Protein AF-K0KP25-F1 (afdb_monomer_lite)

Foldseek 3Di:
DDDDDDDDDPPPPPPPPPPPPVPPAEEDDCQFPAWPAWAFAPPDDQLDLQGKTWIKIKGKDQCVRHFAFHKYKKKFFQWQAWFAADPDQLDTAQKDFDDDVPDGQKIWGWDGCNVVARTIMTMMGGHDGCPPDRMDIDMDIITTGGHCLQHPRNVQNVVQDDAAKHWTDIPNPYIYIDHRHDQCPQDPPPDQKDKDWDCHPVQWIKIKIKGHCVVLVLQWFFKKKKKKFKDKPDPQWRQWPVVFKDKWKAFLVQGHSNRHGSDIDHAPPKDWDADPVRSMIMIIGGIAHSRMMIMIITITHDRDLAMFMKMKIWMWHAGPVRDTDIDIDIDGDRSNDVSVRVVVVVCCVVCCVVCCCCCVVVVVVVCCCCVVCCCCCCVCCCVCVVVVVVCCVVVVVVCCVVVVVVCCVVVVVVVVVVPD

Sequence (420 aa):
MIHSGHKSIWIWLSLLLTILKPSIAAEVTGVFTAINSIIKYAGDYHDSPMDFFNTTVQWKIDTSKVSTGDTFKLNMPDVFEVRIPGPVSGTYVNYFDLKLGSTTIASCNVDQASGRALQSVASCQVTADLSKYKQVDGTISLGLVFDAGARDLTRAAASRWVIGTNTVTFNGDISGKFTLTTAPTSPPQGYDHFSRYRLTMKGDQYVYFMQTDNICSGKGIQKGTLQYDTSTNKDGDGVINTATPEFRITKKSDLSTFLFPKVASQVSGSSFTYALNNQQLTYTFGAVPADSRLSLSLYTAVSTQQSLHVSHWRMKGTCADGSSFNYDFQDNISALFKLNHINETKFNDKFNDKFNYKFNYKFNHKFNHKFNHKLNHKFNHKFNNKFNNKFNNKFNNKFNNKFNNKLNHEFNNKLNHEFN

InterPro domains:
  IPR008966 Adhesion domain superfamily [SSF49401] (51-174)
  IPR011252 Fibrogen-binding domain 1 [G3DSA:2.60.40.1280] (26-182)
  IPR024672 Agglutinin-like protein, N-terminal [PF11766] (58-319)
  IPR024672 Agglutinin-like protein, N-terminal [SM01056] (58-319)
  IPR033504 Agglutinin-like protein [PTHR33793] (16-329)
  IPR043063 Agglutinin-like protein, N-terminal, N2 subdomain [G3DSA:2.60.40.2430] (191-332)

Structure (mmCIF, N/CA/C/O backbone):
data_AF-K0KP25-F1
#
_entry.id   AF-K0KP25-F1
#
loop_
_atom_site.group_PDB
_atom_site.id
_atom_site.type_symbol
_atom_site.label_atom_id
_atom_site.label_alt_id
_atom_site.label_comp_id
_atom_site.label_asym_id
_atom_site.label_entity_id
_atom_site.label_seq_id
_atom_site.pdbx_PDB_ins_code
_atom_site.Cartn_x
_atom_site.Cartn_y
_atom_site.Cartn_z
_atom_site.occupancy
_atom_site.B_iso_or_equiv
_atom_site.auth_seq_id
_atom_site.auth_comp_id
_atom_site.auth_asym_id
_atom_site.auth_atom_id
_atom_site.pdbx_PDB_model_num
ATOM 1 N N . MET A 1 1 ? 7.802 -6.514 90.949 1.00 35.47 1 MET A N 1
ATOM 2 C CA . MET A 1 1 ? 8.008 -5.414 89.987 1.00 35.47 1 MET A CA 1
ATOM 3 C C . MET A 1 1 ? 7.730 -5.941 88.587 1.00 35.47 1 MET A C 1
ATOM 5 O O . MET A 1 1 ? 8.419 -6.862 88.188 1.00 35.47 1 MET A O 1
ATOM 9 N N . ILE A 1 2 ? 6.701 -5.366 87.942 1.00 36.22 2 ILE A N 1
ATOM 10 C CA . ILE A 1 2 ? 6.522 -5.137 86.486 1.00 36.22 2 ILE A CA 1
ATOM 11 C C . ILE A 1 2 ? 6.486 -6.413 85.599 1.00 36.22 2 ILE A C 1
ATOM 13 O O . ILE A 1 2 ? 7.507 -7.056 85.414 1.00 36.22 2 ILE A O 1
ATOM 17 N N . HIS A 1 3 ? 5.302 -6.940 85.218 1.00 33.16 3 HIS A N 1
ATOM 18 C CA . HIS A 1 3 ? 4.485 -6.608 84.008 1.00 33.16 3 HIS A CA 1
ATOM 19 C C . HIS A 1 3 ? 5.235 -6.877 82.676 1.00 33.16 3 HIS A C 1
ATOM 21 O O . HIS A 1 3 ? 6.393 -6.513 82.574 1.00 33.16 3 HIS A O 1
ATOM 27 N N . SER A 1 4 ? 4.700 -7.434 81.579 1.00 36.59 4 SER A N 1
ATOM 28 C CA . SER A 1 4 ? 3.343 -7.804 81.128 1.00 36.59 4 SER A CA 1
ATOM 29 C C . SER A 1 4 ? 3.415 -8.271 79.650 1.00 36.59 4 SER A C 1
ATOM 31 O O . SER A 1 4 ? 4.254 -7.752 78.923 1.00 36.59 4 SER A O 1
ATOM 33 N N . GLY A 1 5 ? 2.464 -9.101 79.183 1.00 33.69 5 GLY A N 1
ATOM 34 C CA . GLY A 1 5 ? 2.079 -9.260 77.756 1.00 33.69 5 GLY A CA 1
ATOM 35 C C . GLY A 1 5 ? 2.971 -10.204 76.925 1.00 33.69 5 GLY A C 1
ATOM 36 O O . GLY A 1 5 ? 4.180 -10.166 77.038 1.00 33.69 5 GLY A O 1
ATOM 37 N N . HIS A 1 6 ? 2.498 -11.108 76.066 1.00 37.69 6 HIS A N 1
ATOM 38 C CA . HIS A 1 6 ? 1.302 -11.104 75.232 1.00 37.69 6 HIS A CA 1
ATOM 39 C C . HIS A 1 6 ? 0.848 -12.546 74.935 1.00 37.69 6 HIS A C 1
ATOM 41 O O . HIS A 1 6 ? 1.559 -13.320 74.297 1.00 37.69 6 HIS A O 1
ATOM 47 N N . LYS A 1 7 ? -0.385 -12.881 75.329 1.00 41.22 7 LYS A N 1
ATOM 48 C CA . LYS A 1 7 ? -1.228 -13.811 74.566 1.00 41.22 7 LYS A CA 1
ATOM 49 C C . LYS A 1 7 ? -1.866 -13.019 73.414 1.00 41.22 7 LYS A C 1
ATOM 51 O O . LYS A 1 7 ? -2.131 -11.830 73.573 1.00 41.22 7 LYS A O 1
ATOM 56 N N . SER A 1 8 ? -2.162 -13.712 72.314 1.00 47.03 8 SER A N 1
ATOM 57 C CA . SER A 1 8 ? -3.083 -13.291 71.241 1.00 47.03 8 SER A CA 1
ATOM 58 C C . SER A 1 8 ? -2.528 -12.423 70.103 1.00 47.03 8 SER A C 1
ATOM 60 O O . SER A 1 8 ? -2.975 -11.299 69.928 1.00 47.03 8 SER A O 1
ATOM 62 N N . ILE A 1 9 ? -1.666 -12.979 69.240 1.00 37.94 9 ILE A N 1
ATOM 63 C CA . ILE A 1 9 ? -1.545 -12.540 67.830 1.00 37.94 9 ILE A CA 1
ATOM 64 C C . ILE A 1 9 ? -1.293 -13.769 66.932 1.00 37.94 9 ILE A C 1
ATOM 66 O O . ILE A 1 9 ? -0.230 -13.932 66.354 1.00 37.94 9 ILE A O 1
ATOM 70 N N . TRP A 1 10 ? -2.261 -14.685 66.851 1.00 38.06 10 TRP A N 1
ATOM 71 C CA . TRP A 1 10 ? -2.273 -15.777 65.853 1.00 38.06 10 TRP A CA 1
ATOM 72 C C . TRP A 1 10 ? -3.635 -15.890 65.137 1.00 38.06 10 TRP A C 1
ATOM 74 O O . TRP A 1 10 ? -3.989 -16.942 64.623 1.00 38.06 10 TRP A O 1
ATOM 84 N N . ILE A 1 11 ? -4.424 -14.803 65.111 1.00 41.50 11 ILE A N 1
ATOM 85 C CA . ILE A 1 11 ? -5.768 -14.768 64.485 1.00 41.50 11 ILE A CA 1
ATOM 86 C C . ILE A 1 11 ? -5.941 -13.593 63.491 1.00 41.50 11 ILE A C 1
ATOM 88 O O . ILE A 1 11 ? -6.997 -13.436 62.894 1.00 41.50 11 ILE A O 1
ATOM 92 N N . TRP A 1 12 ? -4.897 -12.806 63.202 1.00 38.25 12 TRP A N 1
ATOM 93 C CA . TRP A 1 12 ? -4.991 -11.690 62.235 1.00 38.25 12 TRP A CA 1
ATOM 94 C C . TRP A 1 12 ? -4.034 -11.773 61.040 1.00 38.25 12 TRP A C 1
ATOM 96 O O . TRP A 1 12 ? -3.900 -10.806 60.299 1.00 38.25 12 TRP A O 1
ATOM 106 N N . LEU A 1 13 ? -3.424 -12.936 60.791 1.00 34.56 13 LEU A N 1
ATOM 107 C CA . LEU A 1 13 ? -2.638 -13.181 59.570 1.00 34.56 13 LEU A CA 1
ATOM 108 C C . LEU A 1 13 ? -3.254 -14.254 58.656 1.00 34.56 13 LEU A C 1
ATOM 110 O O . LEU A 1 13 ? -2.581 -14.791 57.786 1.00 34.56 13 LEU A O 1
ATOM 114 N N . SER A 1 14 ? -4.543 -14.548 58.842 1.00 38.34 14 SER A N 1
ATOM 115 C CA . SER A 1 14 ? -5.288 -15.529 58.033 1.00 38.34 14 SER A CA 1
ATOM 116 C C . SER A 1 14 ? -6.407 -14.894 57.201 1.00 38.34 14 SER A C 1
ATOM 118 O O . SER A 1 14 ? -7.195 -15.610 56.593 1.00 38.34 14 SER A O 1
ATOM 120 N N . LEU A 1 15 ? -6.486 -13.556 57.150 1.00 42.91 15 LEU A N 1
ATOM 121 C CA . LEU A 1 15 ? -7.526 -12.829 56.409 1.00 42.91 15 LEU A CA 1
ATOM 122 C C . LEU A 1 15 ? -6.984 -11.678 55.540 1.00 42.91 15 LEU A C 1
ATOM 124 O O . LEU A 1 15 ? -7.701 -10.726 55.253 1.00 42.91 15 LEU A O 1
ATOM 128 N N . LEU A 1 16 ? -5.719 -11.761 55.111 1.00 41.09 16 LEU A N 1
ATOM 129 C CA . LEU A 1 16 ? -5.149 -10.861 54.099 1.00 41.09 16 LEU A CA 1
ATOM 130 C C . LEU A 1 16 ? -4.326 -11.617 53.040 1.00 41.09 16 LEU A C 1
ATOM 132 O O . LEU A 1 16 ? -3.363 -11.101 52.490 1.00 41.09 16 LEU A O 1
ATOM 136 N N . LEU A 1 17 ? -4.723 -12.854 52.738 1.00 40.00 17 LEU A N 1
ATOM 137 C CA . LEU A 1 17 ? -4.474 -13.465 51.433 1.00 40.00 17 LEU A CA 1
ATOM 138 C C . LEU A 1 17 ? -5.807 -13.476 50.670 1.00 40.00 17 LEU A C 1
ATOM 140 O O . LEU A 1 17 ? -6.333 -14.518 50.286 1.00 40.00 17 LEU A O 1
ATOM 144 N N . THR A 1 18 ? -6.386 -12.293 50.434 1.00 47.66 18 THR A N 1
ATOM 145 C CA . THR A 1 18 ? -7.147 -12.120 49.194 1.00 47.66 18 THR A CA 1
ATOM 146 C C . THR A 1 18 ? -6.159 -12.399 48.086 1.00 47.66 18 THR A C 1
ATOM 148 O O . THR A 1 18 ? -5.255 -11.609 47.829 1.00 47.66 18 THR A O 1
ATOM 151 N N . ILE A 1 19 ? -6.308 -13.592 47.531 1.00 50.44 19 ILE A N 1
ATOM 152 C CA . ILE A 1 19 ? -5.656 -14.113 46.350 1.00 50.44 19 ILE A CA 1
ATOM 153 C C . ILE A 1 19 ? -5.593 -12.963 45.337 1.00 50.44 19 ILE A C 1
ATOM 155 O O . ILE A 1 19 ? -6.572 -12.688 44.644 1.00 50.44 19 ILE A O 1
ATOM 159 N N . LEU A 1 20 ? -4.448 -12.279 45.251 1.00 46.31 20 LEU A N 1
ATOM 160 C CA . LEU A 1 20 ? -4.038 -11.618 44.023 1.00 46.31 20 LEU A CA 1
ATOM 161 C C . LEU A 1 20 ? -3.854 -12.780 43.058 1.00 46.31 20 LEU A C 1
ATOM 163 O O . LEU A 1 20 ? -2.765 -13.330 42.923 1.00 46.31 20 LEU A O 1
ATOM 167 N N . LYS A 1 21 ? -4.964 -13.236 42.463 1.00 42.88 21 LYS A N 1
ATOM 168 C CA . LYS A 1 21 ? -4.886 -14.034 41.254 1.00 42.88 21 LYS A CA 1
ATOM 169 C C . LYS A 1 21 ? -4.088 -13.124 40.335 1.00 42.88 21 LYS A C 1
ATOM 171 O O . LYS A 1 21 ? -4.560 -12.007 40.104 1.00 42.88 21 LYS A O 1
ATOM 176 N N . PRO A 1 22 ? -2.891 -13.509 39.866 1.00 46.41 22 PRO A N 1
ATOM 177 C CA . PRO A 1 22 ? -2.375 -12.850 38.690 1.00 46.41 22 PRO A CA 1
ATOM 178 C C . PRO A 1 22 ? -3.496 -13.012 37.667 1.00 46.41 22 PRO A C 1
ATOM 180 O O . PRO A 1 22 ? -3.817 -14.126 37.256 1.00 46.41 22 PRO A O 1
ATOM 183 N N . SER A 1 23 ? -4.207 -11.921 37.387 1.00 53.06 23 SER A N 1
ATOM 184 C CA . SER A 1 23 ? -5.083 -11.850 36.235 1.00 53.06 23 SER A CA 1
ATOM 185 C C . SER A 1 23 ? -4.113 -11.932 35.079 1.00 53.06 23 SER A C 1
ATOM 187 O O . SER A 1 23 ? -3.505 -10.932 34.704 1.00 53.06 23 SER A O 1
ATOM 189 N N . ILE A 1 24 ? -3.821 -13.157 34.646 1.00 63.03 24 ILE A N 1
ATOM 190 C CA . ILE A 1 24 ? -2.977 -13.388 33.489 1.00 63.03 24 ILE A CA 1
ATOM 191 C C . ILE A 1 24 ? -3.744 -12.728 32.355 1.00 63.03 24 ILE A C 1
ATOM 193 O O . ILE A 1 24 ? -4.827 -13.189 32.008 1.00 63.03 24 ILE A O 1
ATOM 197 N N . ALA A 1 25 ? -3.217 -11.608 31.864 1.00 80.19 25 ALA A N 1
ATOM 198 C CA . ALA A 1 25 ? -3.751 -10.927 30.700 1.00 80.19 25 ALA A CA 1
ATOM 199 C C . ALA A 1 25 ? -3.905 -11.953 29.573 1.00 80.19 25 ALA A C 1
ATOM 201 O O . ALA A 1 25 ? -2.915 -12.549 29.140 1.00 80.19 25 ALA A O 1
ATOM 202 N N . ALA A 1 26 ? -5.140 -12.196 29.144 1.00 90.62 26 ALA A N 1
ATOM 203 C CA . ALA A 1 26 ? -5.439 -13.142 28.081 1.00 90.62 26 ALA A CA 1
ATOM 204 C C . ALA A 1 26 ? -5.448 -12.428 26.723 1.00 90.62 26 ALA A C 1
ATOM 206 O O . ALA A 1 26 ? -5.730 -11.232 26.640 1.00 90.62 26 ALA A O 1
ATOM 207 N N . GLU A 1 27 ? -5.160 -13.152 25.640 1.00 95.31 27 GLU A N 1
ATOM 208 C CA . GLU A 1 27 ? -5.488 -12.682 24.290 1.00 95.31 27 GLU A CA 1
ATOM 209 C C . GLU A 1 27 ? -6.937 -13.088 23.974 1.00 95.31 27 GLU A C 1
ATOM 211 O O . GLU A 1 27 ? -7.255 -14.276 23.901 1.00 95.31 27 GLU A O 1
ATOM 216 N N . VAL A 1 28 ? -7.825 -12.103 23.826 1.00 96.25 28 VAL A N 1
ATOM 217 C CA . VAL A 1 28 ? -9.260 -12.276 23.562 1.00 96.25 28 VAL A CA 1
ATOM 218 C C . VAL A 1 28 ? -9.612 -11.894 22.121 1.00 96.25 28 VAL A C 1
ATOM 220 O O . VAL A 1 28 ? -8.912 -11.126 21.458 1.00 96.25 28 VAL A O 1
ATOM 223 N N . THR A 1 29 ? -10.729 -12.419 21.621 1.00 95.81 29 THR A N 1
ATOM 224 C CA . THR A 1 29 ? -11.234 -12.181 20.258 1.00 95.81 29 THR A CA 1
ATOM 225 C C . THR A 1 29 ? -12.647 -11.592 20.283 1.00 95.81 29 THR A C 1
ATOM 227 O O . THR A 1 29 ? -13.276 -11.488 21.336 1.00 95.81 29 THR A O 1
ATOM 230 N N . GLY A 1 30 ? -13.148 -11.146 19.126 1.00 95.25 30 GLY A N 1
ATOM 231 C CA . GLY A 1 30 ? -14.515 -10.626 18.995 1.00 95.25 30 GLY A CA 1
ATOM 232 C C . GLY A 1 30 ? -14.748 -9.224 19.571 1.00 95.25 30 GLY A C 1
ATOM 233 O O . GLY A 1 30 ? -15.896 -8.800 19.680 1.00 95.25 30 GLY A O 1
ATOM 234 N N . VAL A 1 31 ? -13.685 -8.492 19.934 1.00 98.12 31 VAL A N 1
ATOM 235 C CA . VAL A 1 31 ? -13.802 -7.094 20.387 1.00 98.12 31 VAL A CA 1
ATOM 236 C C . VAL A 1 31 ? -14.180 -6.169 19.232 1.00 98.12 31 VAL A C 1
ATOM 238 O O . VAL A 1 31 ? -15.068 -5.333 19.373 1.00 98.12 31 VAL A O 1
ATOM 241 N N . PHE A 1 32 ? -13.542 -6.314 18.071 1.00 98.38 32 PHE A N 1
ATOM 242 C CA . PHE A 1 32 ? -13.995 -5.667 16.839 1.00 98.38 32 PHE A CA 1
ATOM 243 C C . PHE A 1 32 ? -15.110 -6.513 16.228 1.00 98.38 32 PHE A C 1
ATOM 245 O O . PHE A 1 32 ? -14.939 -7.717 16.069 1.00 98.38 32 PHE A O 1
ATOM 252 N N . THR A 1 33 ? -16.254 -5.897 15.931 1.00 98.12 33 THR A N 1
ATOM 253 C CA . THR A 1 33 ? -17.506 -6.629 15.652 1.00 98.12 33 THR A CA 1
ATOM 254 C C . THR A 1 33 ? -18.093 -6.364 14.274 1.00 98.12 33 THR A C 1
ATOM 256 O O . THR A 1 33 ? -18.829 -7.205 13.766 1.00 98.12 33 THR A O 1
ATOM 259 N N . ALA A 1 34 ? -17.775 -5.227 13.650 1.00 98.44 34 ALA A N 1
ATOM 260 C CA . ALA A 1 34 ? -18.233 -4.913 12.300 1.00 98.44 34 ALA A CA 1
ATOM 261 C C . ALA A 1 34 ? -17.364 -3.842 11.633 1.00 98.44 34 ALA A C 1
ATOM 263 O O . ALA A 1 34 ? -16.739 -3.016 12.303 1.00 98.44 34 ALA A O 1
ATOM 264 N N . ILE A 1 35 ? -17.384 -3.816 10.299 1.00 98.56 35 ILE A N 1
ATOM 265 C CA . ILE A 1 35 ? -16.945 -2.667 9.502 1.00 98.56 35 ILE A CA 1
ATOM 266 C C . ILE A 1 35 ? -18.209 -1.946 9.030 1.00 98.56 35 ILE A C 1
ATOM 268 O O . ILE A 1 35 ? -18.910 -2.428 8.144 1.00 98.56 35 ILE A O 1
ATOM 272 N N . ASN A 1 36 ? -18.509 -0.791 9.623 1.00 97.62 36 ASN A N 1
ATOM 273 C CA . ASN A 1 36 ? -19.740 -0.051 9.337 1.00 97.62 36 ASN A CA 1
ATOM 274 C C . ASN A 1 36 ? -19.699 0.617 7.961 1.00 97.62 36 ASN A C 1
ATOM 276 O O . ASN A 1 36 ? -20.716 0.694 7.275 1.00 97.62 36 ASN A O 1
ATOM 280 N N . SER A 1 37 ? -18.531 1.117 7.555 1.00 96.94 37 SER A N 1
ATOM 281 C CA . SER A 1 37 ? -18.357 1.773 6.260 1.00 96.94 37 SER A CA 1
ATOM 282 C C . SER A 1 37 ? -16.894 1.828 5.844 1.00 96.94 37 SER A C 1
ATOM 284 O O . SER A 1 37 ?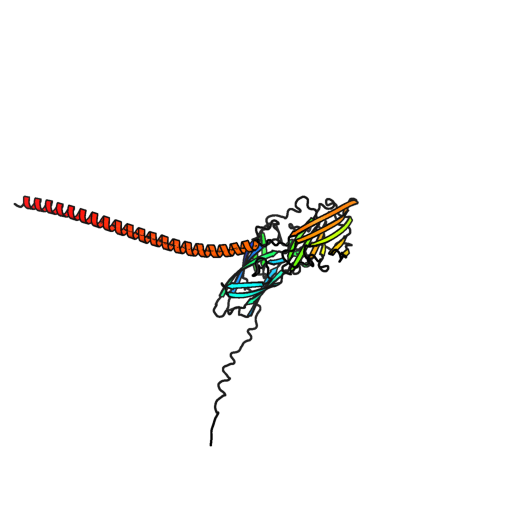 -16.018 1.994 6.692 1.00 96.94 37 SER A O 1
ATOM 286 N N . ILE A 1 38 ? -16.652 1.772 4.533 1.00 96.81 38 ILE A N 1
ATOM 287 C CA . ILE A 1 38 ? -15.368 2.083 3.898 1.00 96.81 38 ILE A CA 1
ATOM 288 C C . ILE A 1 38 ? -15.660 3.105 2.798 1.00 96.81 38 ILE A C 1
ATOM 290 O O . ILE A 1 38 ? -16.314 2.790 1.804 1.00 96.81 38 ILE A O 1
ATOM 294 N N . ILE A 1 39 ? -15.219 4.344 2.994 1.00 91.88 39 ILE A N 1
ATOM 295 C CA . ILE A 1 39 ? -15.547 5.468 2.114 1.00 91.88 39 ILE A CA 1
ATOM 296 C C . ILE A 1 39 ? -14.253 6.028 1.542 1.00 91.88 39 ILE A C 1
ATOM 298 O O . ILE A 1 39 ? -13.397 6.497 2.289 1.00 91.88 39 ILE A O 1
ATOM 302 N N . LYS A 1 40 ? -14.112 6.002 0.214 1.00 88.69 40 LYS A N 1
ATOM 303 C CA . LYS A 1 40 ? -12.973 6.629 -0.465 1.00 88.69 40 LYS A CA 1
ATOM 304 C C . LYS A 1 40 ? -12.948 8.129 -0.170 1.00 88.69 40 LYS A C 1
ATOM 306 O O . LYS A 1 40 ? -13.983 8.796 -0.206 1.00 88.69 40 LYS A O 1
ATOM 311 N N . TYR A 1 41 ? -11.768 8.665 0.101 1.00 82.62 41 TYR A N 1
ATOM 312 C CA . TYR A 1 41 ? -11.574 10.089 0.303 1.00 82.62 41 TYR A CA 1
ATOM 313 C C . TYR A 1 41 ? -11.794 10.854 -1.012 1.00 82.62 41 TYR A C 1
ATOM 315 O O . TYR A 1 41 ? -11.187 10.547 -2.035 1.00 82.62 41 TYR A O 1
ATOM 323 N N . ALA A 1 42 ? -12.665 11.867 -0.993 1.00 67.56 42 ALA A N 1
ATOM 324 C CA . ALA A 1 42 ? -13.101 12.567 -2.207 1.00 67.56 42 ALA A CA 1
ATOM 325 C C . ALA A 1 42 ? -11.984 13.353 -2.920 1.00 67.56 42 ALA A C 1
ATOM 327 O O . ALA A 1 42 ? -12.082 13.602 -4.115 1.00 67.56 42 ALA A O 1
ATOM 328 N N . GLY A 1 43 ? -10.928 13.746 -2.202 1.00 63.84 43 GLY A N 1
ATOM 329 C CA . GLY A 1 43 ? -9.807 14.495 -2.774 1.00 63.84 43 GLY A CA 1
ATOM 330 C C . GLY A 1 43 ? -8.768 13.640 -3.505 1.00 63.84 43 GLY A C 1
ATOM 331 O O . GLY A 1 43 ? -7.752 14.188 -3.936 1.00 63.84 43 GLY A O 1
ATOM 332 N N . ASP A 1 44 ? -8.956 12.321 -3.594 1.00 62.12 44 ASP A N 1
ATOM 333 C CA . ASP A 1 44 ? -8.068 11.437 -4.350 1.00 62.12 44 ASP A CA 1
ATOM 334 C C . ASP A 1 44 ? -8.605 11.204 -5.763 1.00 62.12 44 ASP A C 1
ATOM 336 O O . ASP A 1 44 ? -9.735 10.760 -5.967 1.00 62.12 44 ASP A O 1
ATOM 340 N N . TYR A 1 45 ? -7.767 11.527 -6.749 1.00 62.81 45 TYR A N 1
ATOM 341 C CA . TYR A 1 45 ? -8.150 11.575 -8.161 1.00 62.81 45 TYR A CA 1
ATOM 342 C C . TYR A 1 45 ? -7.821 10.289 -8.934 1.00 62.81 45 TYR A C 1
ATOM 344 O O . TYR A 1 45 ? -8.112 10.211 -10.123 1.00 62.81 45 TYR A O 1
ATOM 352 N N . HIS A 1 46 ? -7.187 9.294 -8.303 1.00 71.00 46 HIS A N 1
ATOM 353 C CA . HIS A 1 46 ? -6.682 8.108 -9.005 1.00 71.00 46 HIS A CA 1
ATOM 354 C C . HIS A 1 46 ? -7.656 6.927 -9.019 1.00 71.00 46 HIS A C 1
ATOM 356 O O . HIS A 1 46 ? -7.512 6.062 -9.879 1.00 71.00 46 HIS A O 1
ATOM 362 N N . ASP A 1 47 ? -8.612 6.901 -8.085 1.00 83.06 47 ASP A N 1
ATOM 363 C CA . ASP A 1 47 ? -9.593 5.829 -7.901 1.00 83.06 47 ASP A CA 1
ATOM 364 C C . ASP A 1 47 ? -8.949 4.439 -7.831 1.00 83.06 47 ASP A C 1
ATOM 366 O O . ASP A 1 47 ? -9.234 3.536 -8.613 1.00 83.06 47 ASP A O 1
ATOM 370 N N . SER A 1 48 ? -8.015 4.300 -6.895 1.00 88.50 48 SER A N 1
ATOM 371 C CA . SER A 1 48 ? -7.091 3.173 -6.782 1.00 88.50 48 SER A CA 1
ATOM 372 C C . SER A 1 48 ? -7.095 2.591 -5.361 1.00 88.50 48 SER A C 1
ATOM 374 O O . SER A 1 48 ? -7.325 3.326 -4.403 1.00 88.50 48 SER A O 1
ATOM 376 N N . PRO A 1 49 ? -6.770 1.295 -5.168 1.00 92.06 49 PRO A N 1
ATOM 377 C CA . PRO A 1 49 ? -6.624 0.705 -3.828 1.00 92.06 49 PRO A CA 1
ATOM 378 C C . PRO A 1 49 ? -5.600 1.441 -2.939 1.00 92.06 49 PRO A C 1
ATOM 380 O O . PRO A 1 49 ? -5.769 1.494 -1.725 1.00 92.06 49 PRO A O 1
ATOM 383 N N . MET A 1 50 ? -4.590 2.079 -3.540 1.00 90.00 50 MET A N 1
ATOM 384 C CA . MET A 1 50 ? -3.580 2.893 -2.836 1.00 90.00 50 MET A CA 1
ATOM 385 C C . MET A 1 50 ? -4.036 4.332 -2.492 1.00 90.00 50 MET A C 1
ATOM 387 O O . MET A 1 50 ? -3.223 5.136 -2.019 1.00 90.00 50 MET A O 1
ATOM 391 N N . ASP A 1 51 ? -5.307 4.670 -2.733 1.00 89.31 51 ASP A N 1
ATOM 392 C CA . ASP A 1 51 ? -5.929 5.916 -2.262 1.00 89.31 51 ASP A CA 1
ATOM 393 C C . ASP A 1 51 ? -6.288 5.822 -0.768 1.00 89.31 51 ASP A C 1
ATOM 395 O O . ASP A 1 51 ? -6.131 4.780 -0.127 1.00 89.31 51 ASP A O 1
ATOM 399 N N . PHE A 1 52 ? -6.742 6.928 -0.177 1.00 90.19 52 PHE A N 1
ATOM 400 C CA . PHE A 1 52 ? -7.184 6.948 1.213 1.00 90.19 52 PHE A CA 1
ATOM 401 C C . PHE A 1 52 ? -8.661 6.552 1.337 1.00 90.19 52 PHE A C 1
ATOM 403 O O . PHE A 1 52 ? -9.532 7.081 0.647 1.00 90.19 52 PHE A O 1
ATOM 410 N N . PHE A 1 53 ? -8.964 5.685 2.300 1.00 93.00 53 PHE A N 1
ATOM 411 C CA . PHE A 1 53 ? -10.315 5.234 2.622 1.00 93.00 53 PHE A CA 1
ATOM 412 C C . PHE A 1 53 ? -10.621 5.493 4.093 1.00 93.00 53 PHE A C 1
ATOM 414 O O . PHE A 1 53 ? -10.006 4.901 4.977 1.00 93.00 53 PHE A O 1
ATOM 421 N N . ASN A 1 54 ? -11.598 6.349 4.382 1.00 93.56 54 ASN A N 1
ATOM 422 C CA . ASN A 1 54 ? -12.100 6.497 5.740 1.00 93.56 54 ASN A CA 1
ATOM 423 C C . ASN A 1 54 ? -12.932 5.264 6.108 1.00 93.56 54 ASN A C 1
ATOM 425 O O . ASN A 1 54 ? -13.964 4.992 5.490 1.00 93.56 54 ASN A O 1
ATOM 429 N N . THR A 1 55 ? -12.465 4.513 7.097 1.00 95.75 55 THR A N 1
ATOM 430 C CA . THR A 1 55 ? -13.046 3.235 7.503 1.00 95.75 55 THR A CA 1
ATOM 431 C C . THR A 1 55 ? -13.537 3.316 8.934 1.00 95.75 55 THR A C 1
ATOM 433 O O . THR A 1 55 ? -12.751 3.560 9.849 1.00 95.75 55 THR A O 1
ATOM 436 N N . THR A 1 56 ? -14.831 3.083 9.137 1.00 97.12 56 THR A N 1
ATOM 437 C CA . THR A 1 56 ? -15.441 3.063 10.467 1.00 97.12 56 THR A CA 1
ATOM 438 C C . THR A 1 56 ? -15.589 1.624 10.936 1.00 97.12 56 THR A C 1
ATOM 440 O O . THR A 1 56 ? -16.317 0.842 10.325 1.00 97.12 56 THR A O 1
ATOM 443 N N . VAL A 1 57 ? -14.915 1.279 12.031 1.00 97.75 57 VAL A N 1
ATOM 444 C CA . VAL A 1 57 ? -14.947 -0.057 12.639 1.00 97.75 57 VAL A CA 1
ATOM 445 C C . VAL A 1 57 ? -15.695 0.019 13.964 1.00 97.75 57 VAL A C 1
ATOM 447 O O . VAL A 1 57 ? -15.414 0.882 14.800 1.00 97.75 57 VAL A O 1
ATOM 450 N N . GLN A 1 58 ? -16.650 -0.883 14.157 1.00 98.44 58 GLN A N 1
ATOM 451 C CA . GLN A 1 58 ? -17.379 -1.045 15.407 1.00 98.44 58 GLN A CA 1
ATOM 452 C C . GLN A 1 58 ? -16.613 -1.964 16.356 1.00 98.44 58 GLN A C 1
ATOM 454 O O . GLN A 1 58 ? -16.085 -3.004 15.955 1.00 98.44 58 GLN A O 1
ATOM 459 N N . TRP A 1 59 ? -16.601 -1.605 17.635 1.00 98.38 59 TRP A N 1
ATOM 460 C CA . TRP A 1 59 ? -16.038 -2.418 18.702 1.00 98.38 59 TRP A CA 1
ATOM 461 C C . TRP A 1 59 ? -17.014 -2.537 19.873 1.00 98.38 59 TRP A C 1
ATOM 463 O O . TRP A 1 59 ? -17.848 -1.660 20.106 1.00 98.38 59 TRP A O 1
ATOM 473 N N . LYS A 1 60 ? -16.915 -3.646 20.601 1.00 98.06 60 LYS A N 1
ATOM 474 C CA . LYS A 1 60 ? -17.734 -3.982 21.759 1.00 98.06 60 LYS A CA 1
ATOM 475 C C . LYS A 1 60 ? -16.925 -4.851 22.715 1.00 98.06 60 LYS A C 1
ATOM 477 O O . LYS A 1 60 ? -16.290 -5.812 22.304 1.00 98.06 60 LYS A O 1
ATOM 482 N N . ILE A 1 61 ? -16.996 -4.541 24.000 1.00 97.50 61 ILE A N 1
ATOM 483 C CA . ILE A 1 61 ? -16.376 -5.298 25.083 1.00 97.50 61 ILE A CA 1
ATOM 484 C C . ILE A 1 61 ? -17.486 -5.748 26.032 1.00 97.50 61 ILE A C 1
ATOM 486 O O . ILE A 1 61 ? -18.167 -4.928 26.650 1.00 97.50 61 ILE A O 1
ATOM 490 N N . ASP A 1 62 ? -17.668 -7.063 26.117 1.00 95.25 62 ASP A N 1
ATOM 491 C CA . ASP A 1 62 ? -18.498 -7.738 27.115 1.00 95.25 62 ASP A CA 1
ATOM 492 C C . ASP A 1 62 ? -17.630 -8.012 28.349 1.00 95.25 62 ASP A C 1
ATOM 494 O O . ASP A 1 62 ? -16.696 -8.815 28.292 1.00 95.25 62 ASP A O 1
ATOM 498 N N . THR A 1 63 ? -17.914 -7.328 29.458 1.00 94.00 63 THR A N 1
ATOM 499 C CA . THR A 1 63 ? -17.060 -7.367 30.657 1.00 94.00 63 THR A CA 1
ATOM 500 C C . THR A 1 63 ? -17.147 -8.694 31.410 1.00 94.00 63 THR A C 1
ATOM 502 O O . THR A 1 63 ? -16.349 -8.941 32.308 1.00 94.00 63 THR A O 1
ATOM 505 N N . SER A 1 64 ? -18.070 -9.586 31.023 1.00 93.38 64 SER A N 1
ATOM 506 C CA . SER A 1 64 ? -18.079 -10.974 31.501 1.00 93.38 64 SER A CA 1
ATOM 507 C C . SER A 1 64 ? -17.012 -11.852 30.834 1.00 93.38 64 SER A C 1
ATOM 509 O O . SER A 1 64 ? -16.699 -12.925 31.346 1.00 93.38 64 SER A O 1
ATOM 511 N N . LYS A 1 65 ? -16.457 -11.405 29.699 1.00 93.56 65 LYS A N 1
ATOM 512 C CA . LYS A 1 65 ? -15.488 -12.151 28.877 1.00 93.56 65 LYS A CA 1
ATOM 513 C C . LYS A 1 65 ? -14.128 -11.475 28.773 1.00 93.56 65 LYS A C 1
ATOM 515 O O . LYS A 1 65 ? -13.165 -12.131 28.400 1.00 93.56 65 LYS A O 1
ATOM 520 N N . VAL A 1 66 ? -14.072 -10.175 29.042 1.00 95.75 66 VAL A N 1
ATOM 521 C CA . VAL A 1 66 ? -12.885 -9.346 28.848 1.00 95.75 66 VAL A CA 1
ATOM 522 C C . VAL A 1 66 ? -12.623 -8.542 30.111 1.00 95.75 66 VAL A C 1
ATOM 524 O O . VAL A 1 66 ? -13.513 -7.856 30.619 1.00 95.75 66 VAL A O 1
ATOM 527 N N . SER A 1 67 ? -11.387 -8.606 30.585 1.00 94.88 67 SER A N 1
ATOM 528 C CA . SER A 1 67 ? -10.908 -7.959 31.801 1.00 94.88 67 SER A CA 1
ATOM 529 C C . SER A 1 67 ? -9.872 -6.880 31.496 1.00 94.88 67 SER A C 1
ATOM 531 O O . SER A 1 67 ? -9.257 -6.839 30.430 1.00 94.88 67 SER A O 1
ATOM 533 N N . THR A 1 68 ? -9.651 -5.984 32.458 1.00 95.56 68 THR A N 1
ATOM 534 C CA . THR A 1 68 ? -8.530 -5.040 32.409 1.00 95.56 68 THR A CA 1
ATOM 535 C C . THR A 1 68 ? -7.208 -5.800 32.293 1.00 95.56 68 THR A C 1
ATOM 537 O O . THR A 1 68 ? -6.965 -6.745 33.040 1.00 95.56 68 THR A O 1
ATOM 540 N N . GLY A 1 69 ? -6.348 -5.373 31.371 1.00 95.88 69 GLY A N 1
ATOM 541 C CA . GLY A 1 69 ? -5.077 -6.023 31.061 1.00 95.88 69 GLY A CA 1
ATOM 542 C C . GLY A 1 69 ? -5.135 -6.983 29.873 1.00 95.88 69 GLY A C 1
ATOM 543 O O . GLY A 1 69 ? -4.091 -7.178 29.249 1.00 95.88 69 GLY A O 1
ATOM 544 N N . ASP A 1 70 ? -6.313 -7.510 29.513 1.00 97.69 70 ASP A N 1
ATOM 545 C CA . ASP A 1 70 ? -6.469 -8.397 28.355 1.00 97.69 70 ASP A CA 1
ATOM 546 C C . ASP A 1 70 ? -6.075 -7.696 27.053 1.00 97.69 70 ASP A C 1
ATOM 548 O O . ASP A 1 70 ? -6.224 -6.479 26.888 1.00 97.69 70 ASP A O 1
ATOM 552 N N . THR A 1 71 ? -5.578 -8.487 26.111 1.00 98.38 71 THR A N 1
ATOM 553 C CA . THR A 1 71 ? -5.103 -8.034 24.806 1.00 98.38 71 THR A CA 1
ATOM 554 C C . THR A 1 71 ? -5.982 -8.564 23.687 1.00 98.38 71 THR A C 1
ATOM 556 O O . THR A 1 71 ? -6.626 -9.594 23.826 1.00 98.38 71 THR A O 1
ATOM 559 N N . PHE A 1 72 ? -6.042 -7.856 22.568 1.00 98.50 72 PHE A N 1
ATOM 560 C CA . PHE A 1 72 ? -6.791 -8.277 21.383 1.00 98.50 72 PHE A CA 1
ATOM 561 C C . PHE A 1 72 ? -6.208 -7.609 20.141 1.00 98.50 72 PHE A C 1
ATOM 563 O O . PHE A 1 72 ? -5.479 -6.619 20.243 1.00 98.50 72 PHE A O 1
ATOM 570 N N . LYS A 1 73 ? -6.514 -8.145 18.957 1.00 98.50 73 LYS A N 1
ATOM 571 C CA . LYS A 1 73 ? -5.939 -7.664 17.695 1.00 98.50 73 LYS A CA 1
ATOM 572 C C . LYS A 1 73 ? -6.997 -7.280 16.666 1.00 98.50 73 LYS A C 1
ATOM 574 O O . LYS A 1 73 ? -8.082 -7.862 16.610 1.00 98.50 73 LYS A O 1
ATOM 579 N N . LEU A 1 74 ? -6.636 -6.313 15.827 1.00 98.62 74 LEU A N 1
ATOM 580 C CA . LEU A 1 74 ? -7.258 -6.066 14.529 1.00 98.62 74 LEU A CA 1
ATOM 581 C C . LEU A 1 74 ? -6.236 -6.385 13.438 1.00 98.62 74 LEU A C 1
ATOM 583 O O . LEU A 1 74 ? -5.340 -5.589 13.160 1.00 98.62 74 LEU A O 1
ATOM 587 N N . ASN A 1 75 ? -6.376 -7.560 12.842 1.00 98.69 75 ASN A N 1
ATOM 588 C CA . ASN A 1 75 ? -5.619 -8.016 11.687 1.00 98.69 75 ASN A CA 1
ATOM 589 C C . ASN A 1 75 ? -6.277 -7.471 10.417 1.00 98.69 75 ASN A C 1
ATOM 591 O O . ASN A 1 75 ? -7.460 -7.734 10.171 1.00 98.69 75 ASN A O 1
ATOM 595 N N . MET A 1 76 ? -5.518 -6.718 9.620 1.00 98.62 76 MET A N 1
ATOM 596 C CA . MET A 1 76 ? -6.010 -6.023 8.428 1.00 98.62 76 MET A CA 1
ATOM 597 C C . MET A 1 76 ? -5.252 -6.475 7.164 1.00 98.62 76 MET A C 1
ATOM 599 O O . MET A 1 76 ? -4.298 -5.807 6.747 1.00 98.62 76 MET A O 1
ATOM 603 N N . PRO A 1 77 ? -5.651 -7.608 6.547 1.00 98.25 77 PRO A N 1
ATOM 604 C CA . PRO A 1 77 ? -5.054 -8.117 5.312 1.00 98.25 77 PRO A CA 1
ATOM 605 C C . PRO A 1 77 ? -5.111 -7.134 4.146 1.00 98.25 77 PRO A C 1
ATOM 607 O O . PRO A 1 77 ? -6.150 -6.516 3.889 1.00 98.25 77 PRO A O 1
ATOM 610 N N . ASP A 1 78 ? -3.992 -7.036 3.427 1.00 97.25 78 ASP A N 1
ATOM 611 C CA . ASP A 1 78 ? -3.748 -6.117 2.310 1.00 97.25 78 ASP A CA 1
ATOM 612 C C . ASP A 1 78 ? -4.030 -4.643 2.642 1.00 97.25 78 ASP A C 1
ATOM 614 O O . ASP A 1 78 ? -4.380 -3.852 1.768 1.00 97.25 78 ASP A O 1
ATOM 618 N N . VAL A 1 79 ? -3.885 -4.248 3.909 1.00 98.06 79 VAL A N 1
ATOM 619 C CA . VAL A 1 79 ? -3.810 -2.835 4.297 1.00 98.06 79 VAL A CA 1
ATOM 620 C C . VAL A 1 79 ? -2.347 -2.422 4.329 1.00 98.06 79 VAL A C 1
ATOM 622 O O . VAL A 1 79 ? -1.596 -2.852 5.206 1.00 98.06 79 VAL A O 1
ATOM 625 N N . PHE A 1 80 ? -1.962 -1.568 3.378 1.00 97.31 80 PHE A N 1
ATOM 626 C CA . PHE A 1 80 ? -0.622 -1.003 3.256 1.00 97.31 80 PHE A CA 1
ATOM 627 C C . PHE A 1 80 ? -0.295 -0.130 4.466 1.00 97.31 80 PHE A C 1
ATOM 629 O O . PHE A 1 80 ? 0.778 -0.259 5.041 1.00 97.31 80 PHE A O 1
ATOM 636 N N . GLU A 1 81 ? -1.212 0.740 4.886 1.00 94.56 81 GLU A N 1
ATOM 637 C CA . GLU A 1 81 ? -1.017 1.545 6.092 1.00 94.56 81 GLU A CA 1
ATOM 638 C C . GLU A 1 81 ? -2.333 2.036 6.703 1.00 94.56 81 GLU A C 1
ATOM 640 O O . GLU A 1 81 ? -3.347 2.215 6.023 1.00 94.56 81 GLU A O 1
ATOM 645 N N . VAL A 1 82 ? -2.268 2.316 8.003 1.00 95.56 82 VAL A N 1
ATOM 646 C CA . VAL A 1 82 ? -3.307 2.955 8.808 1.00 95.56 82 VAL A CA 1
ATOM 647 C C . VAL A 1 82 ? -2.845 4.358 9.190 1.00 95.56 82 VAL A C 1
ATOM 649 O O . VAL A 1 82 ? -1.874 4.550 9.922 1.00 95.56 82 VAL A O 1
ATOM 652 N N . ARG A 1 83 ? -3.563 5.363 8.709 1.00 89.31 83 ARG A N 1
ATOM 653 C CA . ARG A 1 83 ? -3.328 6.784 8.940 1.00 89.31 83 ARG A CA 1
ATOM 654 C C . ARG A 1 83 ? -4.110 7.255 10.144 1.00 89.31 83 ARG A C 1
ATOM 656 O O . ARG A 1 83 ? -5.331 7.402 10.096 1.00 89.31 83 ARG A O 1
ATOM 663 N N . ILE A 1 84 ? -3.373 7.537 11.211 1.00 87.62 84 ILE A N 1
ATOM 664 C CA . ILE A 1 84 ? -3.939 7.998 12.473 1.00 87.62 84 ILE A CA 1
ATOM 665 C C . ILE A 1 84 ? -3.409 9.404 12.746 1.00 87.62 84 ILE A C 1
ATOM 667 O O . ILE A 1 84 ? -2.206 9.567 12.960 1.00 87.62 84 ILE A O 1
ATOM 671 N N . PRO A 1 85 ? -4.267 10.436 12.725 1.00 83.25 85 PRO A N 1
ATOM 672 C CA . PRO A 1 85 ? -3.819 11.801 12.957 1.00 83.25 85 PRO A CA 1
ATOM 673 C C . PRO A 1 85 ? -3.456 11.997 14.426 1.00 83.25 85 PRO A C 1
ATOM 675 O O . PRO A 1 85 ? -4.275 11.740 15.317 1.00 83.25 85 PRO A O 1
ATOM 678 N N . GLY A 1 86 ? -2.253 12.507 14.654 1.00 81.00 86 GLY A N 1
ATOM 679 C CA . GLY A 1 86 ? -1.679 12.751 15.964 1.00 81.00 86 GLY A CA 1
ATOM 680 C C . GLY A 1 86 ? -2.344 13.894 16.742 1.00 81.00 86 GLY A C 1
ATOM 681 O O . GLY A 1 86 ? -3.324 14.506 16.294 1.00 81.00 86 GLY A O 1
ATOM 682 N N . PRO A 1 87 ? -1.823 14.177 17.951 1.00 76.56 87 PRO A N 1
ATOM 683 C CA . PRO A 1 87 ? -2.314 15.256 18.808 1.00 76.56 87 PRO A CA 1
ATOM 684 C C . PRO A 1 87 ? -1.940 16.646 18.278 1.00 76.56 87 PRO A C 1
ATOM 686 O O . PRO A 1 87 ? -2.640 17.618 18.559 1.00 76.56 87 PRO A O 1
ATOM 689 N N . VAL A 1 88 ? -0.860 16.736 17.499 1.00 78.00 88 VAL A N 1
ATOM 690 C CA . VAL A 1 88 ? -0.434 17.960 16.822 1.00 78.00 88 VAL A CA 1
ATOM 691 C C . VAL A 1 88 ? -1.004 17.948 15.408 1.00 78.00 88 VAL A C 1
ATOM 693 O O . VAL A 1 88 ? -0.968 16.936 14.711 1.00 78.00 88 VAL A O 1
ATOM 696 N N . SER A 1 89 ? -1.558 19.082 14.986 1.00 73.56 89 SER A N 1
ATOM 697 C CA . SER A 1 89 ? -2.063 19.249 13.625 1.00 73.56 89 SER A CA 1
ATOM 698 C C . SER A 1 89 ? -0.982 18.894 12.606 1.00 73.56 89 SER A C 1
ATOM 700 O O . SER A 1 89 ? 0.135 19.401 12.688 1.00 73.56 89 SER A O 1
ATOM 702 N N . GLY A 1 90 ? -1.323 18.041 11.642 1.00 67.00 90 GLY A N 1
ATOM 703 C CA . GLY A 1 90 ? -0.390 17.634 10.597 1.00 67.00 90 GLY A CA 1
ATOM 704 C C . GLY A 1 90 ? 0.624 16.567 11.007 1.00 67.00 90 GLY A C 1
ATOM 705 O O . GLY A 1 90 ? 1.496 16.247 10.210 1.00 67.00 90 GLY A O 1
ATOM 706 N N . THR A 1 91 ? 0.528 15.996 12.212 1.00 74.81 91 THR A N 1
ATOM 707 C CA . THR A 1 91 ? 1.318 14.816 12.581 1.00 74.81 91 THR A CA 1
ATOM 708 C C . THR A 1 91 ? 0.479 13.554 12.511 1.00 74.81 91 THR A C 1
ATOM 710 O O . THR A 1 91 ? -0.753 13.585 12.561 1.00 74.81 91 THR A O 1
ATOM 713 N N . TYR A 1 92 ? 1.163 12.422 12.391 1.00 84.06 92 TYR A N 1
ATOM 714 C CA . TYR A 1 92 ? 0.550 11.105 12.390 1.00 84.06 92 TYR A CA 1
ATOM 715 C C . TYR A 1 92 ? 1.274 10.218 13.391 1.00 84.06 92 TYR A C 1
ATOM 717 O O . TYR A 1 92 ? 2.465 10.397 13.641 1.00 84.06 92 TYR A O 1
ATOM 725 N N . VAL A 1 93 ? 0.538 9.284 13.977 1.00 89.81 93 VAL A N 1
ATOM 726 C CA . VAL A 1 93 ? 1.029 8.382 15.019 1.00 89.81 93 VAL A CA 1
ATOM 727 C C . VAL A 1 93 ? 0.687 6.935 14.677 1.00 89.81 93 VAL A C 1
ATOM 729 O O . VAL A 1 93 ? -0.227 6.678 13.904 1.00 89.81 93 VAL A O 1
ATOM 732 N N . ASN A 1 94 ? 1.409 5.981 15.262 1.00 94.94 94 ASN A N 1
ATOM 733 C CA . ASN A 1 94 ? 1.162 4.544 15.090 1.00 94.94 94 ASN A CA 1
ATOM 734 C C . ASN A 1 94 ? 0.348 3.952 16.246 1.00 94.94 94 ASN A C 1
ATOM 736 O O . ASN A 1 94 ? 0.544 2.802 16.620 1.00 94.94 94 ASN A O 1
ATOM 740 N N . TYR A 1 95 ? -0.542 4.738 16.848 1.00 95.81 95 TYR A N 1
ATOM 741 C CA . TYR A 1 95 ? -1.388 4.273 17.941 1.00 95.81 95 TYR A CA 1
ATOM 742 C C . TYR A 1 95 ? -2.726 5.005 17.956 1.00 95.81 95 TYR A C 1
ATOM 744 O O . TYR A 1 95 ? -2.821 6.157 17.533 1.00 95.81 95 TYR A O 1
ATOM 752 N N . PHE A 1 96 ? -3.760 4.346 18.464 1.00 95.75 96 PHE A N 1
ATOM 753 C CA . PHE A 1 96 ? -5.066 4.945 18.722 1.00 95.75 96 PHE A CA 1
ATOM 754 C C . PHE A 1 96 ? -5.689 4.344 19.981 1.00 95.75 96 PHE A C 1
ATOM 756 O O . PHE A 1 96 ? -5.308 3.267 20.429 1.00 95.75 96 PHE A O 1
ATOM 763 N N . ASP A 1 97 ? -6.678 5.040 20.530 1.00 96.44 97 ASP A N 1
ATOM 764 C CA . ASP A 1 97 ? -7.419 4.595 21.706 1.00 96.44 97 ASP A CA 1
ATOM 765 C C . ASP A 1 97 ? -8.868 4.278 21.333 1.00 96.44 97 ASP A C 1
ATOM 767 O O . ASP A 1 97 ? -9.503 5.031 20.588 1.00 96.44 97 ASP A O 1
ATOM 771 N N . LEU A 1 98 ? -9.424 3.229 21.934 1.00 97.12 98 LEU A N 1
ATOM 772 C CA . LEU A 1 98 ? -10.869 3.040 22.027 1.00 97.12 98 LEU A CA 1
ATOM 773 C C . LEU A 1 98 ? -11.378 3.888 23.193 1.00 97.12 98 LEU A C 1
ATOM 775 O O . LEU A 1 98 ? -10.893 3.739 24.315 1.00 97.12 98 LEU A O 1
ATOM 779 N N . LYS A 1 99 ? -12.331 4.793 22.953 1.00 94.44 99 LYS A N 1
ATOM 780 C CA . LYS A 1 99 ? -12.789 5.757 23.967 1.00 94.44 99 LYS A CA 1
ATOM 781 C C . LYS A 1 99 ? -14.287 5.688 24.213 1.00 94.44 99 LYS A C 1
ATOM 783 O O . LYS A 1 99 ? -15.068 5.549 23.277 1.00 94.44 99 LYS A O 1
ATOM 788 N N . LEU A 1 100 ? -14.671 5.895 25.470 1.00 92.56 100 LEU A N 1
ATOM 789 C CA . LEU A 1 100 ? -16.037 6.180 25.896 1.00 92.56 100 LEU A CA 1
ATOM 790 C C . LEU A 1 100 ? -16.076 7.603 26.466 1.00 92.56 100 LEU A C 1
ATOM 792 O O . LEU A 1 100 ? -15.634 7.858 27.588 1.00 92.56 100 LEU A O 1
ATOM 796 N N . GLY A 1 101 ? -16.549 8.559 25.665 1.00 88.44 101 GLY A N 1
ATOM 797 C CA . GLY A 1 101 ? -16.426 9.979 25.997 1.00 88.44 101 GLY A CA 1
ATOM 798 C C . GLY A 1 101 ? -14.955 10.395 26.105 1.00 88.44 101 GLY A C 1
ATOM 799 O O . GLY A 1 101 ? -14.207 10.306 25.134 1.00 88.44 101 GLY A O 1
ATOM 800 N N . SER A 1 102 ? -14.530 10.858 27.282 1.00 87.75 102 SER A N 1
ATOM 801 C CA . SER A 1 102 ? -13.129 11.209 27.557 1.00 87.75 102 SER A CA 1
ATOM 802 C C . SER A 1 102 ? -12.289 10.047 28.094 1.00 87.75 102 SER A C 1
ATOM 804 O O . SER A 1 102 ? -11.070 10.182 28.183 1.00 87.75 102 SER A O 1
ATOM 806 N N . THR A 1 103 ? -12.907 8.923 28.462 1.00 91.12 103 THR A N 1
ATOM 807 C CA . THR A 1 103 ? -12.214 7.783 29.067 1.00 91.12 103 THR A CA 1
ATOM 808 C C . THR A 1 103 ? -11.649 6.868 27.988 1.00 91.12 103 THR A C 1
ATOM 810 O O . THR A 1 103 ? -12.396 6.367 27.150 1.00 91.12 103 THR A O 1
ATOM 813 N N . THR A 1 104 ? -10.340 6.617 28.026 1.00 96.50 104 THR A N 1
ATOM 814 C CA . THR A 1 104 ? -9.701 5.558 27.233 1.00 96.50 104 THR A CA 1
ATOM 815 C C . THR A 1 104 ? -10.041 4.203 27.845 1.00 96.50 104 THR A C 1
ATOM 817 O O . THR A 1 104 ? -9.784 3.987 29.023 1.00 96.50 104 THR A O 1
ATOM 820 N N . ILE A 1 105 ? -10.649 3.324 27.049 1.00 97.62 105 ILE A N 1
ATOM 821 C CA . ILE A 1 105 ? -11.047 1.959 27.414 1.00 97.62 105 ILE A CA 1
ATOM 822 C C . ILE A 1 105 ? -9.927 0.966 27.096 1.00 97.62 105 ILE A C 1
ATOM 824 O O . ILE A 1 105 ? -9.602 0.105 27.913 1.00 97.62 105 ILE A O 1
ATOM 828 N N . ALA A 1 106 ? -9.334 1.103 25.913 1.00 98.12 106 ALA A N 1
ATOM 829 C CA . ALA A 1 106 ? -8.215 0.299 25.449 1.00 98.12 106 ALA A CA 1
ATOM 830 C C . ALA A 1 106 ? -7.287 1.157 24.589 1.00 98.12 106 ALA A C 1
ATOM 832 O O . ALA A 1 106 ? -7.752 2.078 23.912 1.00 98.12 106 ALA A O 1
ATOM 833 N N . SER A 1 107 ? -6.001 0.830 24.587 1.00 98.19 107 SER A N 1
ATOM 834 C CA . SER A 1 107 ? -4.992 1.490 23.756 1.00 98.19 107 SER A CA 1
ATOM 835 C C . SER A 1 107 ? -4.394 0.488 22.783 1.00 98.19 107 SER A C 1
ATOM 837 O O . SER A 1 107 ? -4.104 -0.648 23.157 1.00 98.19 107 SER A O 1
ATOM 839 N N . CYS A 1 108 ? -4.229 0.908 21.533 1.00 98.50 108 CYS A N 1
ATOM 840 C CA . CYS A 1 108 ? -3.793 0.073 20.425 1.00 98.50 108 CYS A CA 1
ATOM 841 C C . CYS A 1 108 ? -2.545 0.657 19.775 1.00 98.50 108 CYS A C 1
ATOM 843 O O . CYS A 1 108 ? -2.549 1.821 19.381 1.00 98.50 108 CYS A O 1
ATOM 845 N N . ASN A 1 109 ? -1.519 -0.169 19.588 1.00 98.38 109 ASN A N 1
ATOM 846 C CA . ASN A 1 109 ? -0.362 0.141 18.752 1.00 98.38 109 ASN A CA 1
ATOM 847 C C . ASN A 1 109 ? -0.515 -0.551 17.399 1.00 98.38 109 ASN A C 1
ATOM 849 O O . ASN A 1 109 ? -0.930 -1.706 17.339 1.00 98.38 109 ASN A O 1
ATOM 853 N N . VAL A 1 110 ? -0.176 0.143 16.319 1.00 98.38 110 VAL A N 1
ATOM 854 C CA . VAL A 1 110 ? -0.293 -0.361 14.952 1.00 98.38 110 VAL A CA 1
ATOM 855 C C . VAL A 1 110 ? 1.085 -0.677 14.395 1.00 98.38 110 VAL A C 1
ATOM 857 O O . VAL A 1 110 ? 1.906 0.222 14.216 1.00 98.38 110 VAL A O 1
ATOM 860 N N . ASP A 1 111 ? 1.311 -1.948 14.069 1.00 98.06 111 ASP A N 1
ATOM 861 C CA . ASP A 1 111 ? 2.381 -2.329 13.155 1.00 98.06 111 ASP A CA 1
ATOM 862 C C . ASP A 1 111 ? 1.882 -2.184 11.716 1.00 98.06 111 ASP A C 1
ATOM 864 O O . ASP A 1 111 ? 0.852 -2.737 11.319 1.00 98.06 111 ASP A O 1
ATOM 868 N N . GLN A 1 112 ? 2.604 -1.375 10.955 1.00 97.06 112 GLN A N 1
ATOM 869 C CA . GLN A 1 112 ? 2.246 -0.973 9.603 1.00 97.06 112 GLN A CA 1
ATOM 870 C C . GLN A 1 112 ? 2.841 -1.972 8.613 1.00 97.06 112 GLN A C 1
ATOM 872 O O . GLN A 1 112 ? 4.030 -2.283 8.687 1.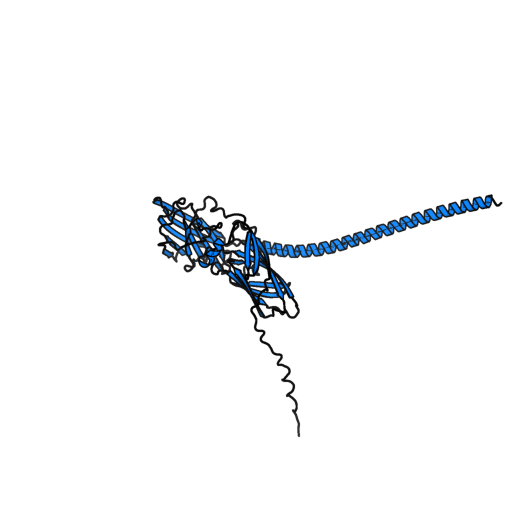00 97.06 112 GLN A O 1
ATOM 877 N N . ALA A 1 113 ? 2.067 -2.447 7.642 1.00 97.56 113 ALA A N 1
ATOM 878 C CA . ALA A 1 113 ? 2.625 -3.322 6.615 1.00 97.56 113 ALA A CA 1
ATOM 879 C C . ALA A 1 113 ? 3.637 -2.572 5.743 1.00 97.56 113 ALA A C 1
ATOM 881 O O . ALA A 1 113 ? 4.765 -3.019 5.544 1.00 97.56 113 ALA A O 1
ATOM 882 N N . SER A 1 114 ? 3.229 -1.416 5.225 1.00 94.94 114 SER A N 1
ATOM 883 C CA . SER A 1 114 ? 3.962 -0.543 4.309 1.00 94.94 114 SER A CA 1
ATOM 884 C C . SER A 1 114 ? 4.624 -1.294 3.147 1.00 94.94 114 SER A C 1
ATOM 886 O O . SER A 1 114 ? 5.753 -0.959 2.791 1.00 94.94 114 SER A O 1
ATOM 888 N N . GLY A 1 115 ? 3.985 -2.342 2.605 1.00 95.56 115 GLY A N 1
ATOM 889 C CA . GLY A 1 115 ? 4.529 -3.214 1.547 1.00 95.56 115 GLY A CA 1
ATOM 890 C C . GLY A 1 115 ? 5.598 -4.220 2.009 1.00 95.56 115 GLY A C 1
ATOM 891 O O . GLY A 1 115 ? 6.248 -4.863 1.188 1.00 95.56 115 GLY A O 1
ATOM 892 N N . ARG A 1 116 ? 5.812 -4.345 3.324 1.00 95.62 116 ARG A N 1
ATOM 893 C CA . ARG A 1 116 ? 6.824 -5.207 3.970 1.00 95.62 116 ARG A CA 1
ATOM 894 C C . ARG A 1 116 ? 6.222 -6.317 4.832 1.00 95.62 116 ARG A C 1
ATOM 896 O O . ARG A 1 116 ? 6.957 -7.104 5.416 1.00 95.62 116 ARG A O 1
ATOM 903 N N . ALA A 1 117 ? 4.899 -6.374 4.905 1.00 97.44 117 ALA A N 1
ATOM 904 C CA . ALA A 1 117 ? 4.124 -7.457 5.490 1.00 97.44 117 ALA A CA 1
ATOM 905 C C . ALA A 1 117 ? 2.829 -7.621 4.683 1.00 97.44 117 ALA A C 1
ATOM 907 O O . ALA A 1 117 ? 2.433 -6.712 3.959 1.00 97.44 117 ALA A O 1
ATOM 908 N N . LEU A 1 118 ? 2.156 -8.763 4.824 1.00 97.75 118 LEU A N 1
ATOM 909 C CA . LEU A 1 118 ? 0.879 -9.028 4.142 1.00 97.75 118 LEU A CA 1
ATOM 910 C C . LEU A 1 118 ? -0.314 -8.292 4.776 1.00 97.75 118 LEU A C 1
ATOM 912 O O . LEU A 1 118 ? -1.404 -8.254 4.211 1.00 97.75 118 LEU A O 1
ATOM 916 N N . GLN A 1 119 ? -0.136 -7.745 5.977 1.00 98.00 119 GLN A N 1
ATOM 917 C CA . GLN A 1 119 ? -1.203 -7.096 6.726 1.00 98.00 119 GLN A CA 1
ATOM 918 C C . GLN A 1 119 ? -0.657 -6.088 7.726 1.00 98.00 119 GLN A C 1
ATOM 920 O O . GLN A 1 119 ? 0.427 -6.280 8.278 1.00 98.00 119 GLN A O 1
ATOM 925 N N . SER A 1 120 ? -1.437 -5.039 7.973 1.00 98.69 120 SER A N 1
ATOM 926 C CA . SER A 1 120 ? -1.227 -4.161 9.124 1.00 98.69 120 SER A CA 1
ATOM 927 C C . SER A 1 120 ? -1.953 -4.753 10.336 1.00 98.69 120 SER A C 1
ATOM 929 O O . SER A 1 120 ? -3.027 -5.343 10.190 1.00 98.69 120 SER A O 1
ATOM 931 N N . VAL A 1 121 ? -1.386 -4.611 11.534 1.00 98.69 121 VAL A N 1
ATOM 932 C CA . VAL A 1 121 ? -1.935 -5.215 12.760 1.00 98.69 121 VAL A CA 1
ATOM 933 C C . VAL A 1 121 ? -2.028 -4.166 13.855 1.00 98.69 121 VAL A C 1
ATOM 935 O O . VAL A 1 121 ? -1.012 -3.621 14.279 1.00 98.69 121 VAL A O 1
ATOM 938 N N . ALA A 1 122 ? -3.237 -3.908 14.355 1.00 98.56 122 ALA A N 1
ATOM 939 C CA . ALA A 1 122 ? -3.410 -3.150 15.589 1.00 98.56 122 ALA A CA 1
ATOM 940 C C . ALA A 1 122 ? -3.431 -4.120 16.775 1.00 98.56 122 ALA A C 1
ATOM 942 O O . ALA A 1 122 ? -4.347 -4.931 16.889 1.00 98.56 122 ALA A O 1
ATOM 943 N N . SER A 1 123 ? -2.428 -4.039 17.644 1.00 98.62 123 SER A N 1
ATOM 944 C CA . SER A 1 123 ? -2.356 -4.790 18.898 1.00 98.62 123 SER A CA 1
ATOM 945 C C . SER A 1 123 ? -2.829 -3.904 20.039 1.00 98.62 123 SER A C 1
ATOM 947 O O . SER A 1 123 ? -2.240 -2.854 20.296 1.00 98.62 123 SER A O 1
ATOM 949 N N . CYS A 1 124 ? -3.901 -4.320 20.702 1.00 98.62 124 CYS A N 1
ATOM 950 C CA . CYS A 1 124 ? -4.601 -3.541 21.708 1.00 98.62 124 CYS A CA 1
ATOM 951 C 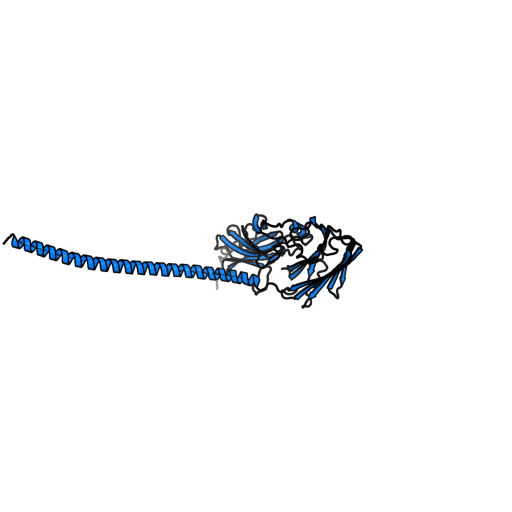C . CYS A 1 124 ? -4.509 -4.185 23.085 1.00 98.62 124 CYS A C 1
ATOM 953 O O . CYS A 1 124 ? -4.451 -5.408 23.201 1.00 98.62 124 CYS A O 1
ATOM 955 N N . GLN A 1 125 ? -4.573 -3.355 24.120 1.00 98.38 125 GLN A N 1
ATOM 956 C CA . GLN A 1 125 ? -4.727 -3.780 25.504 1.00 98.38 125 GLN A CA 1
ATOM 957 C C . GLN A 1 125 ? -5.846 -2.985 26.170 1.00 98.38 125 GLN A C 1
ATOM 959 O O . GLN A 1 125 ? -5.927 -1.765 26.008 1.00 98.38 125 GLN A O 1
ATOM 964 N N . VAL A 1 126 ? -6.697 -3.662 26.938 1.00 97.88 126 VAL A N 1
ATOM 965 C CA . VAL A 1 126 ? -7.697 -3.017 27.793 1.00 97.88 126 VAL A CA 1
ATOM 966 C C . VAL A 1 126 ? -6.990 -2.336 28.960 1.00 97.88 126 VAL A C 1
ATOM 968 O O . VAL A 1 126 ? -6.348 -2.994 29.776 1.00 97.88 126 VAL A O 1
ATOM 971 N N . THR A 1 127 ? -7.123 -1.016 29.054 1.00 95.69 127 THR A N 1
ATOM 972 C CA . THR A 1 127 ? -6.418 -0.191 30.047 1.00 95.69 127 THR A CA 1
ATOM 973 C C . THR A 1 127 ? -7.342 0.372 31.125 1.00 95.69 127 THR A C 1
ATOM 975 O O . THR A 1 127 ? -6.871 0.724 32.204 1.00 95.69 127 THR A O 1
ATOM 978 N N . ALA A 1 128 ? -8.652 0.446 30.872 1.00 94.06 128 ALA A N 1
ATOM 979 C CA . ALA A 1 128 ? -9.621 0.934 31.851 1.00 94.06 128 ALA A CA 1
ATOM 980 C C . ALA A 1 128 ? -10.022 -0.128 32.877 1.00 94.06 128 ALA A C 1
ATOM 982 O O . ALA A 1 128 ? -10.121 -1.309 32.552 1.00 94.06 128 ALA A O 1
ATOM 983 N N . ASP A 1 129 ? -10.378 0.321 34.084 1.00 93.69 129 ASP A N 1
ATOM 984 C CA . ASP A 1 129 ? -11.184 -0.462 35.024 1.00 93.69 129 ASP A CA 1
ATOM 985 C C . ASP A 1 129 ? -12.604 -0.649 34.464 1.00 93.69 129 ASP A C 1
ATOM 987 O O . ASP A 1 129 ? -13.348 0.318 34.241 1.00 93.69 129 ASP A O 1
ATOM 991 N N . LEU A 1 130 ? -12.961 -1.912 34.224 1.00 92.56 130 LEU A N 1
ATOM 992 C CA . LEU A 1 130 ? -14.240 -2.306 33.645 1.00 92.56 130 LEU A CA 1
ATOM 993 C C . LEU A 1 130 ? -15.305 -2.685 34.685 1.00 92.56 130 LEU A C 1
ATOM 995 O O . LEU A 1 130 ? -16.453 -2.907 34.304 1.00 92.56 130 LEU A O 1
ATOM 999 N N . SER A 1 131 ? -14.968 -2.721 35.979 1.00 90.62 131 SER A N 1
ATOM 1000 C CA . SER A 1 131 ? -15.811 -3.267 37.059 1.00 90.62 131 SER A CA 1
ATOM 1001 C C . SER A 1 131 ? -17.216 -2.659 37.146 1.00 90.62 131 SER A C 1
ATOM 1003 O O . SER A 1 131 ? -18.174 -3.331 37.528 1.00 90.62 131 SER A O 1
ATOM 1005 N N . LYS A 1 132 ? -17.361 -1.388 36.757 1.00 92.44 132 LYS A N 1
ATOM 1006 C CA . LYS A 1 132 ? -18.636 -0.655 36.779 1.00 92.44 132 LYS A CA 1
ATOM 1007 C C . LYS A 1 132 ? -19.497 -0.831 35.526 1.00 92.44 132 LYS A C 1
ATOM 1009 O O . LYS A 1 132 ? -20.612 -0.313 35.481 1.00 92.44 132 LYS A O 1
ATOM 1014 N N . TYR A 1 133 ? -18.992 -1.507 34.498 1.00 92.31 133 TYR A N 1
ATOM 1015 C CA . TYR A 1 133 ? -19.698 -1.701 33.237 1.00 92.31 133 TYR A CA 1
ATOM 1016 C C . TYR A 1 133 ? -20.106 -3.161 33.076 1.00 92.31 133 TYR A C 1
ATOM 1018 O O . TYR A 1 133 ? -19.359 -4.072 33.414 1.00 92.31 133 TYR A O 1
ATOM 1026 N N . LYS A 1 134 ? -21.288 -3.388 32.498 1.00 92.88 134 LYS A N 1
ATOM 1027 C CA . LYS A 1 134 ? -21.668 -4.709 31.964 1.00 92.88 134 LYS A CA 1
ATOM 1028 C C . LYS A 1 134 ? -21.190 -4.896 30.524 1.00 92.88 134 LYS A C 1
ATOM 1030 O O . LYS A 1 134 ? -20.931 -6.003 30.075 1.00 92.88 134 LYS A O 1
ATOM 1035 N N . GLN A 1 135 ? -21.122 -3.791 29.792 1.00 95.31 135 GLN A N 1
ATOM 1036 C CA . GLN A 1 135 ? -20.724 -3.737 28.398 1.00 95.31 135 GLN A CA 1
ATOM 1037 C C . GLN A 1 135 ? -20.277 -2.312 28.083 1.00 95.31 135 GLN A C 1
ATOM 1039 O O . GLN A 1 135 ? -20.851 -1.356 28.614 1.00 95.31 135 GLN A O 1
ATOM 1044 N N . VAL A 1 136 ? -19.292 -2.179 27.202 1.00 96.25 136 VAL A N 1
ATOM 1045 C CA . VAL A 1 136 ? -18.933 -0.911 26.560 1.00 96.25 136 VAL A CA 1
ATOM 1046 C C . VAL A 1 136 ? -18.763 -1.133 25.064 1.00 96.25 136 VAL A C 1
ATOM 1048 O O . VAL A 1 136 ? -18.215 -2.148 24.645 1.00 96.25 136 VAL A O 1
ATOM 1051 N N . ASP A 1 137 ? -19.248 -0.205 24.252 1.00 97.06 137 ASP A N 1
ATOM 1052 C CA . ASP A 1 137 ? -19.178 -0.286 22.797 1.00 97.06 137 ASP A CA 1
ATOM 1053 C C . ASP A 1 137 ? -19.040 1.103 22.175 1.00 97.06 137 ASP A C 1
ATOM 1055 O O . ASP A 1 137 ? -19.252 2.131 22.824 1.00 97.06 137 ASP A O 1
ATOM 1059 N N . GLY A 1 138 ? -18.617 1.120 20.916 1.00 96.88 138 GLY A N 1
ATOM 1060 C CA . GLY A 1 138 ? -18.429 2.341 20.158 1.00 96.88 138 GLY A CA 1
ATOM 1061 C C . GLY A 1 138 ? -17.881 2.074 18.766 1.00 96.88 138 GLY A C 1
ATOM 1062 O O . GLY A 1 138 ? -17.869 0.949 18.264 1.00 96.88 138 GLY A O 1
ATOM 1063 N N . THR A 1 139 ? -17.404 3.140 18.134 1.00 96.62 139 THR A N 1
ATOM 1064 C CA . THR A 1 139 ? -16.775 3.086 16.816 1.00 96.62 139 THR A CA 1
ATOM 1065 C C . THR A 1 139 ? -15.444 3.814 16.824 1.00 96.62 139 THR A C 1
ATOM 1067 O O . THR A 1 139 ? -15.229 4.733 17.615 1.00 96.62 139 THR A O 1
ATOM 1070 N N . ILE A 1 140 ? -14.567 3.430 15.908 1.00 94.75 140 ILE A N 1
ATOM 1071 C CA . ILE A 1 140 ? -13.344 4.157 15.576 1.00 94.75 140 ILE A CA 1
ATOM 1072 C C . ILE A 1 140 ? -13.295 4.411 14.073 1.00 94.75 140 ILE A C 1
ATOM 1074 O O . ILE A 1 140 ? -13.781 3.594 13.293 1.00 94.75 140 ILE A O 1
ATOM 1078 N N . SER A 1 141 ? -12.724 5.548 13.680 1.00 93.19 141 SER A N 1
ATOM 1079 C CA . SER A 1 141 ? -12.505 5.909 12.277 1.00 93.19 141 SER A CA 1
ATOM 1080 C C . SER A 1 141 ? -11.012 5.875 11.977 1.00 93.19 141 SER A C 1
ATOM 1082 O O . SER A 1 141 ? -10.226 6.546 12.648 1.00 93.19 141 SER A O 1
ATOM 1084 N N . LEU A 1 142 ? -10.628 5.086 10.977 1.00 93.12 142 LEU A N 1
ATOM 1085 C CA . LEU A 1 142 ? -9.251 4.891 10.536 1.00 93.12 142 LEU A CA 1
ATOM 1086 C C . LEU A 1 142 ? -9.125 5.299 9.071 1.00 93.12 142 LEU A C 1
ATOM 1088 O O . LEU A 1 142 ? -9.913 4.856 8.237 1.00 93.12 142 LEU A O 1
ATOM 1092 N N . GLY A 1 143 ? -8.112 6.098 8.737 1.00 93.62 143 GLY A N 1
ATOM 1093 C CA . GLY A 1 143 ? -7.742 6.308 7.340 1.00 93.62 143 GLY A CA 1
ATOM 1094 C C . GLY A 1 143 ? -6.940 5.110 6.852 1.00 93.62 143 GLY A C 1
ATOM 1095 O O . GLY A 1 143 ? -5.820 4.916 7.301 1.00 93.62 143 GLY A O 1
ATOM 1096 N N . LEU A 1 144 ? -7.486 4.294 5.965 1.00 95.69 144 LEU A N 1
ATOM 1097 C CA . LEU A 1 144 ? -6.809 3.116 5.433 1.00 95.69 144 LEU A CA 1
ATOM 1098 C C . LEU A 1 144 ? -6.280 3.369 4.030 1.00 95.69 144 LEU A C 1
ATOM 1100 O O . LEU A 1 144 ? -6.811 4.193 3.288 1.00 95.69 144 LEU A O 1
ATOM 1104 N N . VAL A 1 145 ? -5.246 2.620 3.680 1.00 95.06 145 VAL A N 1
ATOM 1105 C CA . VAL A 1 145 ? -4.712 2.501 2.325 1.00 95.06 145 VAL A CA 1
ATOM 1106 C C . VAL A 1 145 ? -4.554 1.026 2.060 1.00 95.06 145 VAL A C 1
ATOM 1108 O O . VAL A 1 145 ? -3.932 0.331 2.868 1.00 95.06 145 VAL A O 1
ATOM 1111 N N . PHE A 1 146 ? -5.097 0.543 0.954 1.00 97.00 146 PHE A N 1
ATOM 1112 C CA . PHE A 1 146 ? -4.946 -0.855 0.588 1.00 97.00 146 PHE A CA 1
ATOM 1113 C C . PHE A 1 146 ? -3.675 -1.059 -0.233 1.00 97.00 146 PHE A C 1
ATOM 1115 O O . PHE A 1 146 ? -3.273 -0.199 -1.013 1.00 97.00 146 PHE A O 1
ATOM 1122 N N . ASP A 1 147 ? -3.021 -2.199 -0.037 1.00 96.81 147 ASP A N 1
ATOM 1123 C CA . ASP A 1 147 ? -1.849 -2.583 -0.814 1.00 96.81 147 ASP A CA 1
ATOM 1124 C C . ASP A 1 147 ? -2.288 -3.035 -2.207 1.00 96.81 147 ASP A C 1
ATOM 1126 O O . ASP A 1 147 ? -3.165 -3.884 -2.349 1.00 96.81 147 ASP A O 1
ATOM 1130 N N . ALA A 1 148 ? -1.685 -2.470 -3.248 1.00 94.06 148 ALA A N 1
ATOM 1131 C CA . ALA A 1 148 ? -1.996 -2.819 -4.628 1.00 94.06 148 ALA A CA 1
ATOM 1132 C C . ALA A 1 148 ? -1.116 -3.934 -5.221 1.00 94.06 148 ALA A C 1
ATOM 1134 O O . ALA A 1 148 ? -1.263 -4.250 -6.399 1.00 94.06 148 ALA A O 1
ATOM 1135 N N . GLY A 1 149 ? -0.205 -4.524 -4.443 1.00 93.94 149 GLY A N 1
ATOM 1136 C CA . GLY A 1 149 ? 0.630 -5.657 -4.853 1.00 93.94 149 GLY A CA 1
ATOM 1137 C C . GLY A 1 149 ? 1.856 -5.276 -5.677 1.00 93.94 149 GLY A C 1
ATOM 1138 O O . GLY A 1 149 ? 2.257 -5.970 -6.610 1.00 93.94 149 GLY A O 1
ATOM 1139 N N . ALA A 1 150 ? 2.464 -4.146 -5.340 1.00 90.00 150 ALA A N 1
ATOM 1140 C CA . ALA A 1 150 ? 3.589 -3.574 -6.072 1.00 90.00 150 ALA A CA 1
ATOM 1141 C C . ALA A 1 150 ? 4.974 -4.082 -5.603 1.00 90.00 150 ALA A C 1
ATOM 1143 O O . ALA A 1 150 ? 5.995 -3.760 -6.217 1.00 90.00 150 ALA A O 1
ATOM 1144 N N . ARG A 1 151 ? 5.009 -4.881 -4.528 1.00 96.81 151 ARG A N 1
ATOM 1145 C CA . ARG A 1 151 ? 6.189 -5.564 -3.966 1.00 96.81 151 ARG A CA 1
ATOM 1146 C C . ARG A 1 151 ? 6.090 -7.070 -4.197 1.00 96.81 151 ARG A C 1
ATOM 1148 O O . ARG A 1 151 ? 4.984 -7.588 -4.301 1.00 96.81 151 ARG A O 1
ATOM 1155 N N . ASP A 1 152 ? 7.210 -7.787 -4.222 1.00 96.88 152 ASP A N 1
ATOM 1156 C CA . ASP A 1 152 ? 7.230 -9.254 -4.348 1.00 96.88 152 ASP A CA 1
ATOM 1157 C C . ASP A 1 152 ? 6.377 -9.933 -3.276 1.00 96.88 152 ASP A C 1
ATOM 1159 O O . ASP A 1 152 ? 5.546 -10.779 -3.598 1.00 96.88 152 ASP A O 1
ATOM 1163 N N . LEU A 1 153 ? 6.556 -9.523 -2.017 1.00 97.19 153 LEU A N 1
ATOM 1164 C CA . LEU A 1 153 ? 5.840 -10.096 -0.879 1.00 97.19 153 LEU A CA 1
ATOM 1165 C C . LEU A 1 153 ? 4.324 -9.907 -0.999 1.00 97.19 153 LEU A C 1
ATOM 1167 O O . LEU A 1 153 ? 3.569 -10.831 -0.719 1.00 97.19 153 LEU A O 1
ATOM 1171 N N . THR A 1 154 ? 3.875 -8.719 -1.404 1.00 97.25 154 THR A N 1
ATOM 1172 C CA . THR A 1 154 ? 2.451 -8.353 -1.402 1.00 97.25 154 THR A CA 1
ATOM 1173 C C . THR A 1 154 ? 1.790 -8.510 -2.769 1.00 97.25 154 THR A C 1
ATOM 1175 O O . THR A 1 154 ? 0.612 -8.203 -2.926 1.00 97.25 154 THR A O 1
ATOM 1178 N N . ARG A 1 155 ? 2.510 -9.051 -3.763 1.00 96.38 155 ARG A N 1
ATOM 1179 C CA . ARG A 1 155 ? 2.100 -9.140 -5.175 1.00 96.38 155 ARG A CA 1
ATOM 1180 C C . ARG A 1 155 ? 0.715 -9.735 -5.398 1.00 96.38 155 ARG A C 1
ATOM 1182 O O . ARG A 1 155 ? -0.011 -9.292 -6.284 1.00 96.38 155 ARG A O 1
ATOM 1189 N N . ALA A 1 156 ? 0.327 -10.704 -4.572 1.00 96.12 156 ALA A N 1
ATOM 1190 C CA . ALA A 1 156 ? -0.994 -11.323 -4.629 1.00 96.12 156 ALA A CA 1
ATOM 1191 C C . ALA A 1 156 ? -2.141 -10.295 -4.537 1.00 96.12 156 ALA A C 1
ATOM 1193 O O . ALA A 1 156 ? -3.169 -10.468 -5.197 1.00 96.12 156 ALA A O 1
ATOM 1194 N N . ALA A 1 157 ? -1.943 -9.184 -3.817 1.00 96.44 157 ALA A N 1
ATOM 1195 C CA . ALA A 1 157 ? -2.924 -8.112 -3.692 1.00 96.44 157 ALA A CA 1
ATOM 1196 C C . ALA A 1 157 ? -3.253 -7.436 -5.038 1.00 96.44 157 ALA A C 1
ATOM 1198 O O . ALA A 1 157 ? -4.365 -6.947 -5.219 1.00 96.44 157 ALA A O 1
ATOM 1199 N N . ALA A 1 158 ? -2.362 -7.484 -6.037 1.00 95.81 158 ALA A N 1
ATOM 1200 C CA . ALA A 1 158 ? -2.638 -6.937 -7.370 1.00 95.81 158 ALA A CA 1
ATOM 1201 C C . ALA A 1 158 ? -3.813 -7.640 -8.072 1.00 95.81 158 ALA A C 1
ATOM 1203 O O . ALA A 1 158 ? -4.479 -7.036 -8.911 1.00 95.81 158 ALA A O 1
ATOM 1204 N N . SER A 1 159 ? -4.097 -8.900 -7.721 1.00 95.69 159 SER A N 1
ATOM 1205 C CA . SER A 1 159 ? -5.233 -9.656 -8.270 1.00 95.69 159 SER A CA 1
ATOM 1206 C C . SER A 1 159 ? -6.530 -9.463 -7.480 1.00 95.69 159 SER A C 1
ATOM 1208 O O . SER A 1 159 ? -7.583 -9.913 -7.923 1.00 95.69 159 SER A O 1
ATOM 1210 N N . ARG A 1 160 ? -6.467 -8.821 -6.308 1.00 94.44 160 ARG A N 1
ATOM 1211 C CA . ARG A 1 160 ? -7.603 -8.684 -5.388 1.00 94.44 160 ARG A CA 1
ATOM 1212 C C . ARG A 1 160 ? -8.596 -7.610 -5.830 1.00 94.44 160 ARG A C 1
ATOM 1214 O O . ARG A 1 160 ? -9.789 -7.741 -5.570 1.00 94.44 160 ARG A O 1
ATOM 1221 N N . TRP A 1 161 ? -8.100 -6.543 -6.448 1.00 94.31 161 TRP A N 1
ATOM 1222 C CA . TRP A 1 161 ? -8.869 -5.321 -6.665 1.00 94.31 161 TRP A CA 1
ATOM 1223 C C . TRP A 1 161 ? -9.469 -5.257 -8.066 1.00 94.31 161 TRP A C 1
ATOM 1225 O O . TRP A 1 161 ? -8.769 -5.434 -9.064 1.00 94.31 161 TRP A O 1
ATOM 1235 N N . VAL A 1 162 ? -10.756 -4.925 -8.141 1.00 93.62 162 VAL A N 1
ATOM 1236 C CA . VAL A 1 162 ? -11.508 -4.781 -9.395 1.00 93.62 162 VAL A CA 1
ATOM 1237 C C . VAL A 1 162 ? -12.212 -3.428 -9.473 1.00 93.62 162 VAL A C 1
ATOM 1239 O O . VAL A 1 162 ? -12.473 -2.788 -8.454 1.00 93.62 162 VAL A O 1
ATOM 1242 N N . ILE A 1 163 ? -12.564 -3.002 -10.688 1.00 92.31 163 ILE A N 1
ATOM 1243 C CA . ILE A 1 163 ? -13.582 -1.960 -10.868 1.00 92.31 163 ILE A CA 1
ATOM 1244 C C . ILE A 1 163 ? -14.927 -2.551 -10.458 1.00 92.31 163 ILE A C 1
ATOM 1246 O O . ILE A 1 163 ? -15.266 -3.676 -10.823 1.00 92.31 163 ILE A O 1
ATOM 1250 N N . GLY A 1 164 ? -15.691 -1.782 -9.700 1.00 93.81 164 GLY A N 1
ATOM 1251 C CA . GLY A 1 164 ? -16.893 -2.216 -9.022 1.00 93.81 164 GLY A CA 1
ATOM 1252 C C . GLY A 1 164 ? -16.638 -2.438 -7.539 1.00 93.81 164 GLY A C 1
ATOM 1253 O O . GLY A 1 164 ? -15.770 -1.817 -6.918 1.00 93.81 164 GLY A O 1
ATOM 1254 N N . THR A 1 165 ? -17.465 -3.289 -6.947 1.00 96.06 165 THR A N 1
ATOM 1255 C CA . THR A 1 165 ? -17.477 -3.509 -5.505 1.00 96.06 165 THR A CA 1
ATOM 1256 C C . THR A 1 165 ? -16.378 -4.476 -5.080 1.00 96.06 165 THR A C 1
ATOM 1258 O O . THR A 1 165 ? -16.327 -5.617 -5.527 1.00 96.06 165 THR A O 1
ATOM 1261 N N . ASN A 1 166 ? -15.555 -4.033 -4.137 1.00 97.12 166 ASN A N 1
ATOM 1262 C CA . ASN A 1 166 ? -14.504 -4.807 -3.497 1.00 97.12 166 ASN A CA 1
ATOM 1263 C C . ASN A 1 166 ? -14.910 -5.105 -2.052 1.00 97.12 166 ASN A C 1
ATOM 1265 O O . ASN A 1 166 ? -15.446 -4.236 -1.361 1.00 97.12 166 ASN A O 1
ATOM 1269 N N . THR A 1 167 ? -14.653 -6.331 -1.595 1.00 97.75 167 THR A N 1
ATOM 1270 C CA . THR A 1 167 ? -14.913 -6.743 -0.208 1.00 97.75 167 THR A CA 1
ATOM 1271 C C . THR A 1 167 ? -13.602 -6.837 0.564 1.00 97.75 167 THR A C 1
ATOM 1273 O O . THR A 1 167 ? -12.589 -7.345 0.074 1.00 97.75 167 THR A O 1
ATOM 1276 N N . VAL A 1 168 ? -13.623 -6.338 1.793 1.00 97.81 168 VAL A N 1
ATOM 1277 C CA . VAL A 1 168 ? -12.512 -6.408 2.734 1.00 97.81 168 VAL A CA 1
ATOM 1278 C C . VAL A 1 168 ? -12.969 -7.124 3.981 1.00 97.81 168 VAL A C 1
ATOM 1280 O O . VAL A 1 168 ? -14.035 -6.804 4.488 1.00 97.81 168 VAL A O 1
ATOM 1283 N N . THR A 1 169 ? -12.159 -8.063 4.463 1.00 98.25 169 THR A N 1
ATOM 1284 C CA . THR A 1 169 ? -12.422 -8.807 5.694 1.00 98.25 169 THR A CA 1
ATOM 1285 C C . THR A 1 169 ? -11.254 -8.623 6.651 1.00 98.25 169 THR A C 1
ATOM 1287 O O . THR A 1 169 ? -10.115 -8.920 6.291 1.00 98.25 169 THR A O 1
ATOM 1290 N N . PHE A 1 170 ? -11.531 -8.132 7.856 1.00 98.50 170 PHE A N 1
ATOM 1291 C CA . PHE A 1 170 ? -10.571 -8.058 8.958 1.00 98.50 170 PHE A CA 1
ATOM 1292 C C . PHE A 1 170 ? -10.848 -9.173 9.957 1.00 98.50 170 PHE A C 1
ATOM 1294 O O . PHE A 1 170 ? -11.968 -9.671 10.025 1.00 98.50 170 PHE A O 1
ATOM 1301 N N . ASN A 1 171 ? -9.808 -9.610 10.673 1.00 97.88 171 ASN A N 1
ATOM 1302 C CA . ASN A 1 171 ? -9.848 -10.736 11.622 1.00 97.88 171 ASN A CA 1
ATOM 1303 C C . ASN A 1 171 ? -10.379 -12.083 11.077 1.00 97.88 171 ASN A C 1
ATOM 1305 O O . ASN A 1 171 ? -10.406 -13.066 11.809 1.00 97.88 171 ASN A O 1
ATOM 1309 N N . GLY A 1 172 ? -10.718 -12.157 9.787 1.00 97.19 172 GLY A N 1
ATOM 1310 C CA . GLY A 1 172 ? -11.314 -13.326 9.141 1.00 97.19 172 GLY A CA 1
ATOM 1311 C C . GLY A 1 172 ? -12.845 -13.366 9.193 1.00 97.19 172 GLY A C 1
ATOM 1312 O O . GLY A 1 172 ? -13.432 -14.192 8.501 1.00 97.19 172 GLY A O 1
ATOM 1313 N N . ASP A 1 173 ? -13.494 -12.475 9.945 1.00 96.88 173 ASP A N 1
ATOM 1314 C CA . ASP A 1 173 ? -14.922 -12.565 10.269 1.00 96.88 173 ASP A CA 1
ATOM 1315 C C . ASP A 1 173 ? -15.714 -11.261 10.078 1.00 96.88 173 ASP A C 1
ATOM 1317 O O . ASP A 1 173 ? -16.916 -11.321 9.812 1.00 96.88 173 ASP A O 1
ATOM 1321 N N . ILE A 1 174 ? -15.077 -10.088 10.149 1.00 98.12 174 ILE A N 1
ATOM 1322 C CA . ILE A 1 174 ? -15.763 -8.803 9.951 1.00 98.12 174 ILE A CA 1
ATOM 1323 C C . ILE A 1 174 ? -15.495 -8.255 8.552 1.00 98.12 174 ILE A C 1
ATOM 1325 O O . ILE A 1 174 ? -14.352 -7.996 8.178 1.00 98.12 174 ILE A O 1
ATOM 1329 N N . SER A 1 175 ? -16.555 -8.049 7.768 1.00 98.31 175 SER A N 1
ATOM 1330 C CA . SER A 1 175 ? -16.435 -7.598 6.379 1.00 98.31 175 SER A CA 1
ATOM 1331 C C . SER A 1 175 ? -17.047 -6.224 6.132 1.00 98.31 175 SER A C 1
ATOM 1333 O O . SER A 1 175 ? -18.078 -5.869 6.695 1.00 98.31 175 SER A O 1
ATOM 1335 N N . GLY A 1 176 ? -16.426 -5.474 5.227 1.00 97.88 176 GLY A N 1
ATOM 1336 C CA . GLY A 1 176 ? -16.896 -4.202 4.695 1.00 97.88 176 GLY A CA 1
ATOM 1337 C C . GLY A 1 176 ? -16.688 -4.150 3.185 1.00 97.88 176 GLY A C 1
ATOM 1338 O O . GLY A 1 176 ? -15.987 -4.986 2.609 1.00 97.88 176 GLY A O 1
ATOM 1339 N N . LYS A 1 177 ? -17.313 -3.178 2.522 1.00 97.88 177 LYS A N 1
ATOM 1340 C CA . LYS A 1 177 ? -17.229 -3.022 1.067 1.00 97.88 177 LYS A CA 1
ATOM 1341 C C . LYS A 1 177 ? -16.928 -1.583 0.686 1.00 97.88 177 LYS A C 1
ATOM 1343 O O . LYS A 1 177 ? -17.400 -0.662 1.345 1.00 97.88 177 LYS A O 1
ATOM 1348 N N . PHE A 1 178 ? -16.195 -1.416 -0.406 1.00 95.69 178 PHE A N 1
ATOM 1349 C CA . PHE A 1 178 ? -16.022 -0.139 -1.094 1.00 95.69 178 PHE A CA 1
ATOM 1350 C C . PHE A 1 178 ? -16.106 -0.350 -2.604 1.00 95.69 178 PHE A C 1
ATOM 1352 O O . PHE A 1 178 ? -16.011 -1.479 -3.086 1.00 95.69 178 PHE A O 1
ATOM 1359 N N . THR A 1 179 ? -16.282 0.732 -3.353 1.00 93.31 179 THR A N 1
ATOM 1360 C CA . THR A 1 179 ? -16.393 0.681 -4.812 1.00 93.31 179 THR A CA 1
ATOM 1361 C C . THR A 1 179 ? -15.284 1.507 -5.444 1.00 93.31 179 THR A C 1
ATOM 1363 O O . THR A 1 179 ? -15.061 2.645 -5.035 1.00 93.31 179 THR A O 1
ATOM 1366 N N . LEU A 1 180 ? -14.626 0.931 -6.448 1.00 92.19 180 LEU A N 1
ATOM 1367 C CA . LEU A 1 180 ? -13.753 1.640 -7.385 1.00 92.19 180 LEU A CA 1
ATOM 1368 C C . LEU A 1 180 ? -14.524 1.794 -8.694 1.00 92.19 180 LEU A C 1
ATOM 1370 O O . LEU A 1 180 ? -15.154 0.849 -9.155 1.00 92.19 180 LEU A O 1
ATOM 1374 N N . THR A 1 181 ? -14.541 2.982 -9.272 1.00 87.50 181 THR A N 1
ATOM 1375 C CA . THR A 1 181 ? -15.420 3.341 -10.397 1.00 87.50 181 THR A CA 1
ATOM 1376 C C . THR A 1 181 ? -14.698 3.459 -11.734 1.00 87.50 181 THR A C 1
ATOM 1378 O O . THR A 1 181 ? -15.293 3.185 -12.772 1.00 87.50 181 THR A O 1
ATOM 1381 N N . THR A 1 182 ? -13.420 3.818 -11.728 1.00 79.00 182 THR A N 1
ATOM 1382 C CA . THR A 1 182 ? -12.628 4.073 -12.928 1.00 79.00 182 THR A CA 1
ATOM 1383 C C . THR A 1 182 ? -11.324 3.297 -12.876 1.00 79.00 182 THR A C 1
ATOM 1385 O O . THR A 1 182 ? -10.642 3.287 -11.852 1.00 79.00 182 THR A O 1
ATOM 1388 N N . ALA A 1 183 ? -10.939 2.686 -13.999 1.00 67.00 183 ALA A N 1
ATOM 1389 C CA . ALA A 1 183 ? -9.542 2.312 -14.184 1.00 67.00 183 ALA A CA 1
ATOM 1390 C C . ALA A 1 183 ? -8.710 3.601 -14.159 1.00 67.00 183 ALA A C 1
ATOM 1392 O O . ALA A 1 183 ? -9.155 4.593 -14.751 1.00 67.00 183 ALA A O 1
ATOM 1393 N N . PRO A 1 184 ? -7.497 3.607 -13.584 1.00 63.53 184 PRO A N 1
ATOM 1394 C CA . PRO A 1 184 ? -6.537 4.630 -13.947 1.00 63.53 184 PRO A CA 1
ATOM 1395 C C . PRO A 1 184 ? -6.430 4.620 -15.471 1.00 63.53 184 PRO A C 1
ATOM 1397 O O . PRO A 1 184 ? -6.198 3.571 -16.075 1.00 63.53 184 PRO A O 1
ATOM 1400 N N . THR A 1 185 ? -6.651 5.774 -16.100 1.00 53.25 185 THR A N 1
ATOM 1401 C CA . THR A 1 185 ? -6.378 5.950 -17.526 1.00 53.25 185 THR A CA 1
ATOM 1402 C C . THR A 1 185 ? -4.913 5.584 -17.723 1.00 53.25 185 THR A C 1
ATOM 1404 O O . THR A 1 185 ? -4.027 6.289 -17.240 1.00 53.25 185 THR A O 1
ATOM 1407 N N . SER A 1 186 ? -4.652 4.415 -18.291 1.00 50.62 186 SER A N 1
ATOM 1408 C CA . SER A 1 186 ? -3.297 3.914 -18.456 1.00 50.62 186 SER A CA 1
ATOM 1409 C C . SER A 1 186 ? -2.669 4.510 -19.701 1.00 50.62 186 SER A C 1
ATOM 1411 O O . SER A 1 186 ? -3.210 4.312 -20.790 1.00 50.62 186 SER A O 1
ATOM 1413 N N . PRO A 1 187 ? -1.485 5.125 -19.556 1.00 53.22 187 PRO A N 1
ATOM 1414 C CA . PRO A 1 187 ? -1.270 6.333 -18.745 1.00 53.22 187 PRO A CA 1
ATOM 1415 C C . PRO A 1 187 ? -2.205 7.481 -19.216 1.00 53.22 187 PRO A C 1
ATOM 1417 O O . PRO A 1 187 ? -2.893 7.322 -20.229 1.00 53.22 187 PRO A O 1
ATOM 1420 N N . PRO A 1 188 ? -2.283 8.654 -18.549 1.00 45.62 188 PRO A N 1
ATOM 1421 C CA . PRO A 1 188 ? -2.839 9.827 -19.225 1.00 45.62 188 PRO A CA 1
ATOM 1422 C C . PRO A 1 188 ? -2.084 9.955 -20.555 1.00 45.62 188 PRO A C 1
ATOM 1424 O O . PRO A 1 188 ? -0.859 9.812 -20.563 1.00 45.62 188 PRO A O 1
ATOM 1427 N N . GLN A 1 189 ? -2.792 10.089 -21.678 1.00 40.28 189 GLN A N 1
ATOM 1428 C CA . GLN A 1 189 ? -2.157 10.114 -23.000 1.00 40.28 189 GLN A CA 1
ATOM 1429 C C . GLN A 1 189 ? -0.939 11.054 -22.980 1.00 40.28 189 GLN A C 1
ATOM 1431 O O . GLN A 1 189 ? -1.090 12.241 -22.705 1.00 40.28 189 GLN A O 1
ATOM 1436 N N . GLY A 1 190 ? 0.258 10.507 -23.228 1.00 51.50 190 GLY A N 1
ATOM 1437 C CA . GLY A 1 190 ? 1.508 11.275 -23.297 1.00 51.50 190 GLY A CA 1
ATOM 1438 C C . GLY A 1 190 ? 2.525 11.088 -22.161 1.00 51.50 190 GLY A C 1
ATOM 1439 O O . GLY A 1 190 ? 3.590 11.684 -22.259 1.00 51.50 190 GLY A O 1
ATOM 1440 N N . TYR A 1 191 ? 2.270 10.273 -21.126 1.00 63.00 191 TYR A N 1
ATOM 1441 C CA . TYR A 1 191 ? 3.288 9.981 -20.093 1.00 63.00 191 TYR A CA 1
ATOM 1442 C C . TYR A 1 191 ? 4.014 8.656 -20.334 1.00 63.00 191 TYR A C 1
ATOM 1444 O O . TYR A 1 191 ? 3.383 7.622 -20.542 1.00 63.00 191 TYR A O 1
ATOM 1452 N N . ASP A 1 192 ? 5.344 8.683 -20.270 1.00 73.44 192 ASP A N 1
ATOM 1453 C CA . ASP A 1 192 ? 6.218 7.553 -20.610 1.00 73.44 192 ASP A CA 1
ATOM 1454 C C . ASP A 1 192 ? 6.400 6.532 -19.471 1.00 73.44 192 ASP A C 1
ATOM 1456 O O . ASP A 1 192 ? 6.811 5.388 -19.710 1.00 73.44 192 ASP A O 1
ATOM 1460 N N . HIS A 1 193 ? 6.005 6.890 -18.248 1.00 85.19 193 HIS A N 1
ATOM 1461 C CA . HIS A 1 193 ? 6.001 6.017 -17.077 1.00 85.19 193 HIS A CA 1
ATOM 1462 C C . HIS A 1 193 ? 4.719 6.154 -16.247 1.00 85.19 193 HIS A C 1
ATOM 1464 O O . HIS A 1 193 ? 3.968 7.123 -16.345 1.00 85.19 193 HIS A O 1
ATOM 1470 N N . PHE A 1 194 ? 4.477 5.152 -15.409 1.00 86.88 194 PHE A N 1
ATOM 1471 C CA . PHE A 1 194 ? 3.509 5.184 -14.322 1.00 86.88 194 PHE A CA 1
ATOM 1472 C C . PHE A 1 194 ? 4.267 5.109 -13.004 1.00 86.88 194 PHE A C 1
ATOM 1474 O O . PHE A 1 194 ? 5.093 4.216 -12.816 1.00 86.88 194 PHE A O 1
ATOM 1481 N N . SER A 1 195 ? 3.967 6.008 -12.074 1.00 87.88 195 SER A N 1
ATOM 1482 C CA . SER A 1 195 ? 4.575 5.995 -10.751 1.00 87.88 195 SER A CA 1
ATOM 1483 C C . SER A 1 195 ? 3.551 6.120 -9.629 1.00 87.88 195 SER A C 1
ATOM 1485 O O . SER A 1 195 ? 2.427 6.620 -9.791 1.00 87.88 195 SER A O 1
ATOM 1487 N N . ARG A 1 196 ? 3.935 5.600 -8.462 1.00 87.75 196 ARG A N 1
ATOM 1488 C CA . ARG A 1 196 ? 3.210 5.767 -7.203 1.00 87.75 196 ARG A CA 1
ATOM 1489 C C . ARG A 1 196 ? 4.200 6.048 -6.090 1.00 87.75 196 ARG A C 1
ATOM 1491 O O . ARG A 1 196 ? 5.171 5.319 -5.913 1.00 87.75 196 ARG A O 1
ATOM 1498 N N . TYR A 1 197 ? 3.896 7.079 -5.318 1.00 87.69 197 TYR A N 1
ATOM 1499 C CA . TYR A 1 197 ? 4.692 7.504 -4.178 1.00 87.69 197 TYR A CA 1
ATOM 1500 C C . TYR A 1 197 ? 3.830 7.499 -2.933 1.00 87.69 197 TYR A C 1
ATOM 1502 O O . TYR A 1 197 ? 2.649 7.859 -2.976 1.00 87.69 197 TYR A O 1
ATOM 1510 N N . ARG A 1 198 ? 4.415 7.091 -1.811 1.00 86.75 198 ARG A N 1
ATOM 1511 C CA . ARG A 1 198 ? 3.708 7.073 -0.535 1.00 86.75 198 ARG A CA 1
ATOM 1512 C C . ARG A 1 198 ? 4.678 7.322 0.603 1.00 86.75 198 ARG A C 1
ATOM 1514 O O . ARG A 1 198 ? 5.553 6.496 0.832 1.00 86.75 198 ARG A O 1
ATOM 1521 N N . LEU A 1 199 ? 4.502 8.400 1.370 1.00 86.44 199 LEU A N 1
ATOM 1522 C CA . LEU A 1 199 ? 5.161 8.458 2.675 1.00 86.44 199 LEU A CA 1
ATOM 1523 C C . LEU A 1 199 ? 4.604 7.317 3.517 1.00 86.44 199 LEU A C 1
ATOM 1525 O O . LEU A 1 199 ? 3.401 7.269 3.705 1.00 86.44 199 LEU A O 1
ATOM 1529 N N . THR A 1 200 ? 5.419 6.441 4.061 1.00 89.75 200 THR A N 1
ATOM 1530 C CA . THR A 1 200 ? 4.937 5.373 4.923 1.00 89.75 200 THR A CA 1
ATOM 1531 C C . THR A 1 200 ? 4.809 5.854 6.363 1.00 89.75 200 THR A C 1
ATOM 1533 O O . THR A 1 200 ? 5.521 6.742 6.837 1.00 89.75 200 THR A O 1
ATOM 1536 N N . MET A 1 201 ? 3.933 5.201 7.116 1.00 89.19 201 MET A N 1
ATOM 1537 C CA . MET A 1 201 ? 3.847 5.371 8.568 1.00 89.19 201 MET A CA 1
ATOM 1538 C C . MET A 1 201 ? 5.069 4.816 9.339 1.00 89.19 201 MET A C 1
ATOM 1540 O O . MET A 1 201 ? 5.118 4.934 10.563 1.00 89.19 201 MET A O 1
ATOM 1544 N N . LYS A 1 202 ? 6.070 4.247 8.642 1.00 89.12 202 LYS A N 1
ATOM 1545 C CA . LYS A 1 202 ? 7.370 3.837 9.208 1.00 89.12 202 LYS A CA 1
ATOM 1546 C C . LYS A 1 202 ? 8.457 4.915 9.093 1.00 89.12 202 LYS A C 1
ATOM 1548 O O . LYS A 1 202 ? 9.561 4.692 9.575 1.00 89.12 202 LYS A O 1
ATOM 1553 N N . GLY A 1 203 ? 8.145 6.081 8.517 1.00 86.12 203 GLY A N 1
ATOM 1554 C CA . GLY A 1 203 ? 9.082 7.208 8.430 1.00 86.12 203 GLY A CA 1
ATOM 1555 C C . GLY A 1 203 ? 10.018 7.160 7.220 1.00 86.12 203 GLY A C 1
ATOM 1556 O O . GLY A 1 203 ? 11.075 7.773 7.239 1.00 86.12 203 GLY A O 1
ATOM 1557 N N . ASP A 1 204 ? 9.644 6.435 6.170 1.00 89.75 204 ASP A N 1
ATOM 1558 C CA . ASP A 1 204 ? 10.338 6.421 4.881 1.00 89.75 204 ASP A CA 1
ATOM 1559 C C . ASP A 1 204 ? 9.337 6.580 3.741 1.00 89.75 204 ASP A C 1
ATOM 1561 O O . ASP A 1 204 ? 8.134 6.494 3.959 1.00 89.75 204 ASP A O 1
ATOM 1565 N N . GLN A 1 205 ? 9.797 6.827 2.523 1.00 90.62 205 GLN A N 1
ATOM 1566 C CA . GLN A 1 205 ? 8.929 6.961 1.364 1.00 90.62 205 GLN A CA 1
ATOM 1567 C C . GLN A 1 205 ? 9.007 5.715 0.493 1.00 90.62 205 GLN A C 1
ATOM 1569 O O . GLN A 1 205 ? 10.076 5.321 0.045 1.00 90.62 205 GLN A O 1
ATOM 1574 N N . TYR A 1 206 ? 7.854 5.121 0.215 1.00 93.62 206 TYR A N 1
ATOM 1575 C CA . TYR A 1 206 ? 7.681 4.099 -0.800 1.00 93.62 206 TYR A CA 1
ATOM 1576 C C . TYR A 1 206 ? 7.630 4.717 -2.197 1.00 93.62 206 TYR A C 1
ATOM 1578 O O . TYR A 1 206 ? 6.949 5.723 -2.417 1.00 93.62 206 TYR A O 1
ATOM 1586 N N . VAL A 1 207 ? 8.316 4.069 -3.134 1.00 93.69 207 VAL A N 1
ATOM 1587 C CA . VAL A 1 207 ? 8.415 4.458 -4.538 1.00 93.69 207 VAL A CA 1
ATOM 1588 C C . VAL A 1 207 ? 8.086 3.252 -5.407 1.00 93.69 207 VAL A C 1
ATOM 1590 O O . VAL A 1 207 ? 8.651 2.173 -5.222 1.00 93.69 207 VAL A O 1
ATOM 1593 N N . TYR A 1 208 ? 7.207 3.450 -6.381 1.00 94.75 208 TYR A N 1
ATOM 1594 C CA . TYR A 1 208 ? 6.906 2.504 -7.445 1.00 94.75 208 TYR A CA 1
ATOM 1595 C C . TYR A 1 208 ? 7.017 3.196 -8.796 1.00 94.75 208 TYR A C 1
ATOM 1597 O O . TYR A 1 208 ? 6.485 4.290 -8.978 1.00 94.75 208 TYR A O 1
ATOM 1605 N N . PHE A 1 209 ? 7.656 2.520 -9.739 1.00 93.94 209 PHE A N 1
ATOM 1606 C CA . PHE A 1 209 ? 7.781 2.903 -11.134 1.00 93.94 209 PHE A CA 1
ATOM 1607 C C . PHE A 1 209 ? 7.403 1.722 -12.017 1.00 93.94 209 PHE A C 1
ATOM 1609 O O . PHE A 1 209 ? 7.781 0.580 -11.746 1.00 93.94 209 PHE A O 1
ATOM 1616 N N . MET A 1 210 ? 6.720 2.010 -13.115 1.00 93.25 210 MET A N 1
ATOM 1617 C CA . MET A 1 210 ? 6.456 1.082 -14.197 1.00 93.25 210 MET A CA 1
ATOM 1618 C C . MET A 1 210 ? 6.632 1.797 -15.534 1.00 93.25 210 MET A C 1
ATOM 1620 O O . MET A 1 210 ? 6.081 2.870 -15.773 1.00 93.25 210 MET A O 1
ATOM 1624 N N . GLN A 1 211 ? 7.374 1.162 -16.430 1.00 91.50 211 GLN A N 1
ATOM 1625 C CA . GLN A 1 211 ? 7.503 1.574 -17.822 1.00 91.50 211 GLN A CA 1
ATOM 1626 C C . GLN A 1 211 ? 6.135 1.530 -18.536 1.00 91.50 211 GLN A C 1
ATOM 1628 O O . GLN A 1 211 ? 5.320 0.650 -18.257 1.00 91.50 211 GLN A O 1
ATOM 1633 N N . THR A 1 212 ? 5.884 2.421 -19.500 1.00 87.38 212 THR A N 1
ATOM 1634 C CA . THR A 1 212 ? 4.690 2.356 -20.371 1.00 87.38 212 THR A CA 1
ATOM 1635 C C . THR A 1 212 ? 5.037 1.947 -21.809 1.00 87.38 212 THR A C 1
ATOM 1637 O O . THR A 1 212 ? 6.196 1.683 -22.141 1.00 87.38 212 THR A O 1
ATOM 1640 N N . ASP A 1 213 ? 4.012 1.877 -22.666 1.00 85.50 213 ASP A N 1
ATOM 1641 C CA . ASP A 1 213 ? 4.151 1.603 -24.101 1.00 85.50 213 ASP A CA 1
ATOM 1642 C C . ASP A 1 213 ? 4.776 2.742 -24.904 1.00 85.50 213 ASP A C 1
ATOM 1644 O O . ASP A 1 213 ? 5.188 2.515 -26.038 1.00 85.50 213 ASP A O 1
ATOM 1648 N N . ASN A 1 214 ? 4.875 3.954 -24.363 1.00 86.19 214 ASN A N 1
ATOM 1649 C CA . ASN A 1 214 ? 5.441 5.053 -25.142 1.00 86.19 214 ASN A CA 1
ATOM 1650 C C . ASN A 1 214 ? 6.929 4.831 -25.425 1.00 86.19 214 ASN A C 1
ATOM 1652 O O . ASN A 1 214 ? 7.425 5.179 -26.498 1.00 86.19 214 ASN A O 1
ATOM 1656 N N . ILE A 1 215 ? 7.628 4.176 -24.495 1.00 88.25 215 ILE A N 1
ATOM 1657 C CA . ILE A 1 215 ? 9.024 3.803 -24.680 1.00 88.25 215 ILE A CA 1
ATOM 1658 C C . ILE A 1 215 ? 9.116 2.775 -25.808 1.00 88.25 215 ILE A C 1
ATOM 1660 O O . ILE A 1 215 ? 8.504 1.705 -25.754 1.00 88.25 215 ILE A O 1
ATOM 1664 N N . CYS A 1 216 ? 9.900 3.111 -26.836 1.00 91.69 216 CYS A N 1
ATOM 1665 C CA . CYS A 1 216 ? 10.037 2.325 -28.064 1.00 91.69 216 CYS A CA 1
ATOM 1666 C C . CYS A 1 216 ? 8.718 2.093 -28.817 1.00 91.69 216 CYS A C 1
ATOM 1668 O O . CYS A 1 216 ? 8.613 1.133 -29.585 1.00 91.69 216 CYS A O 1
ATOM 1670 N N . SER A 1 217 ? 7.699 2.931 -28.582 1.00 89.25 217 SER A N 1
ATOM 1671 C CA . SER A 1 217 ? 6.360 2.787 -29.173 1.00 89.25 217 SER A CA 1
ATOM 1672 C C . SER A 1 217 ? 5.797 1.362 -29.033 1.00 89.25 217 SER A C 1
ATOM 1674 O O . SER A 1 217 ? 5.181 0.828 -29.954 1.00 89.25 217 SER A O 1
ATOM 1676 N N . GLY A 1 218 ? 6.092 0.703 -27.909 1.00 85.75 218 GLY A N 1
ATOM 1677 C CA . GLY A 1 218 ? 5.608 -0.634 -27.577 1.00 85.75 218 GLY A CA 1
ATOM 1678 C C . GLY A 1 218 ? 6.293 -1.783 -28.321 1.00 85.75 218 GLY A C 1
ATOM 1679 O O . GLY A 1 218 ? 5.907 -2.929 -28.113 1.00 85.75 218 GLY A O 1
ATOM 1680 N N . LYS A 1 219 ? 7.314 -1.526 -29.152 1.00 91.94 219 LYS A N 1
ATOM 1681 C CA . LYS A 1 219 ? 8.008 -2.551 -29.962 1.00 91.94 219 LYS A CA 1
ATOM 1682 C C . LYS A 1 219 ? 8.937 -3.468 -29.157 1.00 91.94 219 LYS A C 1
ATOM 1684 O O . LYS A 1 219 ? 9.427 -4.459 -29.687 1.00 91.94 219 LYS A O 1
ATOM 1689 N N . GLY A 1 220 ? 9.182 -3.149 -27.888 1.00 94.69 220 GLY A N 1
ATOM 1690 C CA . GLY A 1 220 ? 10.158 -3.833 -27.040 1.00 94.69 220 GLY A CA 1
ATOM 1691 C C . GLY A 1 220 ? 11.543 -3.183 -27.081 1.00 94.69 220 GLY A C 1
ATOM 1692 O O . GLY A 1 220 ? 11.819 -2.285 -27.880 1.00 94.69 220 GLY A O 1
ATOM 1693 N N . ILE A 1 221 ? 12.413 -3.636 -26.183 1.00 95.94 221 ILE A N 1
ATOM 1694 C CA . ILE A 1 221 ? 13.749 -3.087 -25.930 1.00 95.94 221 ILE A CA 1
ATOM 1695 C C . ILE A 1 221 ? 14.770 -4.216 -26.085 1.00 95.94 221 ILE A C 1
ATOM 1697 O O . ILE A 1 221 ? 14.550 -5.315 -25.590 1.00 95.94 221 ILE A O 1
ATOM 1701 N N . GLN A 1 222 ? 15.894 -3.968 -26.754 1.00 95.88 222 GLN A N 1
ATOM 1702 C CA . GLN A 1 222 ? 16.991 -4.940 -26.861 1.00 95.88 222 GLN A CA 1
ATOM 1703 C C . GLN A 1 222 ? 17.888 -4.918 -25.622 1.00 95.88 222 GLN A C 1
ATOM 1705 O O . GLN A 1 222 ? 18.345 -5.959 -25.157 1.00 95.88 222 GLN A O 1
ATOM 1710 N N . LYS A 1 223 ? 18.174 -3.713 -25.124 1.00 95.75 223 LYS A N 1
ATOM 1711 C CA . LYS A 1 223 ? 18.985 -3.445 -23.934 1.00 95.75 223 LYS A CA 1
ATOM 1712 C C . LYS A 1 223 ? 18.819 -1.994 -23.509 1.00 95.75 223 LYS A C 1
ATOM 1714 O O . LYS A 1 223 ? 18.507 -1.136 -24.340 1.00 95.75 223 LYS A O 1
ATOM 1719 N N . GLY A 1 224 ? 19.102 -1.703 -22.248 1.00 96.19 224 GLY A N 1
ATOM 1720 C CA . GLY A 1 224 ? 19.084 -0.333 -21.763 1.00 96.19 224 GLY A CA 1
ATOM 1721 C C . GLY A 1 224 ? 19.591 -0.168 -20.342 1.00 96.19 224 GLY A C 1
ATOM 1722 O O . GLY A 1 224 ? 20.103 -1.097 -19.713 1.00 96.19 224 GLY A O 1
ATOM 1723 N N . THR A 1 225 ? 19.445 1.057 -19.853 1.00 97.25 225 THR A N 1
ATOM 1724 C CA . THR A 1 225 ? 19.696 1.428 -18.466 1.00 97.25 225 THR A CA 1
ATOM 1725 C C . THR A 1 225 ? 18.506 2.181 -17.898 1.00 97.25 225 THR A C 1
ATOM 1727 O O . THR A 1 225 ? 17.960 3.039 -18.589 1.00 97.25 225 THR A O 1
ATOM 1730 N N . LEU A 1 226 ? 18.156 1.898 -16.644 1.00 96.88 226 LEU A N 1
ATOM 1731 C CA . LEU A 1 226 ? 17.201 2.664 -15.845 1.00 96.88 226 LEU A CA 1
ATOM 1732 C C . LEU A 1 226 ? 17.955 3.270 -14.665 1.00 96.88 226 LEU A C 1
ATOM 1734 O O . LEU A 1 226 ? 18.554 2.540 -13.879 1.00 96.88 226 LEU A O 1
ATOM 1738 N N . GLN A 1 227 ? 17.929 4.589 -14.547 1.00 96.25 227 GLN A N 1
ATOM 1739 C CA . GLN A 1 227 ? 18.538 5.320 -13.446 1.00 96.25 227 GLN A CA 1
ATOM 1740 C C . GLN A 1 227 ? 17.453 5.967 -12.598 1.00 96.25 227 GLN A C 1
ATOM 1742 O O . GLN A 1 227 ? 16.478 6.487 -13.140 1.00 96.25 227 GLN A O 1
ATOM 1747 N N . TYR A 1 228 ? 17.654 5.928 -11.287 1.00 95.44 228 TYR A N 1
ATOM 1748 C CA . TYR A 1 228 ? 16.829 6.596 -10.298 1.00 95.44 228 TYR A CA 1
ATOM 1749 C C . TYR A 1 228 ? 17.717 7.339 -9.305 1.00 95.44 228 TYR A C 1
ATOM 1751 O O . TYR A 1 228 ? 18.654 6.763 -8.748 1.00 95.44 228 TYR A O 1
ATOM 1759 N N . ASP A 1 229 ? 17.409 8.604 -9.079 1.00 93.25 229 ASP A N 1
ATOM 1760 C CA . ASP A 1 229 ? 18.009 9.439 -8.046 1.00 93.25 229 ASP A CA 1
ATOM 1761 C C . ASP A 1 229 ? 16.985 10.461 -7.563 1.00 93.25 229 ASP A C 1
ATOM 1763 O O . ASP A 1 229 ? 15.861 10.540 -8.070 1.00 93.25 229 ASP A O 1
ATOM 1767 N N . THR A 1 230 ? 17.352 11.211 -6.532 1.00 90.00 230 THR A N 1
ATOM 1768 C CA . THR A 1 230 ? 16.438 12.159 -5.912 1.00 90.00 230 THR A CA 1
ATOM 1769 C C . THR A 1 230 ? 17.122 13.475 -5.618 1.00 90.00 230 THR A C 1
ATOM 1771 O O . THR A 1 230 ? 18.239 13.481 -5.104 1.00 90.00 230 THR A O 1
ATOM 1774 N N . SER A 1 231 ? 16.404 14.571 -5.838 1.00 86.81 231 SER A N 1
ATOM 1775 C CA . SER A 1 231 ? 16.793 15.899 -5.366 1.00 86.81 231 SER A CA 1
ATOM 1776 C C . SER A 1 231 ? 15.916 16.292 -4.185 1.00 86.81 231 SER A C 1
ATOM 1778 O O . SER A 1 231 ? 14.690 16.175 -4.254 1.00 86.81 231 SER A O 1
ATOM 1780 N N . THR A 1 232 ? 16.521 16.764 -3.096 1.00 83.38 232 THR A N 1
ATOM 1781 C CA . THR A 1 232 ? 15.789 17.188 -1.897 1.00 83.38 232 THR A CA 1
ATOM 1782 C C . THR A 1 232 ? 16.247 18.552 -1.414 1.00 83.38 232 THR A C 1
ATOM 1784 O O . THR A 1 232 ? 17.383 18.964 -1.628 1.00 83.38 232 THR A O 1
ATOM 1787 N N . ASN A 1 233 ? 15.345 19.272 -0.747 1.00 79.50 233 ASN A N 1
ATOM 1788 C CA . ASN A 1 233 ? 15.676 20.534 -0.083 1.00 79.50 233 ASN A CA 1
ATOM 1789 C C . ASN A 1 233 ? 16.230 20.343 1.341 1.00 79.50 233 ASN A C 1
ATOM 1791 O O . ASN A 1 233 ? 16.347 21.322 2.078 1.00 79.50 233 ASN A O 1
ATOM 1795 N N . LYS A 1 234 ? 16.504 19.100 1.755 1.00 78.88 234 LYS A N 1
ATOM 1796 C CA . LYS A 1 234 ? 16.876 18.760 3.126 1.00 78.88 234 LYS A CA 1
ATOM 1797 C C . LYS A 1 234 ? 17.881 17.617 3.161 1.00 78.88 234 LYS A C 1
ATOM 1799 O O . LYS A 1 234 ? 17.627 16.542 2.624 1.00 78.88 234 LYS A O 1
ATOM 1804 N N . ASP A 1 235 ? 18.979 17.841 3.871 1.00 80.12 235 ASP A N 1
ATOM 1805 C CA . ASP A 1 235 ? 20.041 16.851 4.021 1.00 80.12 235 ASP A CA 1
ATOM 1806 C C . ASP A 1 235 ? 19.529 15.551 4.653 1.00 80.12 235 ASP A C 1
ATOM 1808 O O . ASP A 1 235 ? 18.767 15.557 5.623 1.00 80.12 235 ASP A O 1
ATOM 1812 N N . GLY A 1 236 ? 19.971 14.425 4.092 1.00 81.44 236 GLY A N 1
ATOM 1813 C CA . GLY A 1 236 ? 19.588 13.080 4.529 1.00 81.44 236 GLY A CA 1
ATOM 1814 C C . GLY A 1 236 ? 18.246 12.581 3.983 1.00 81.44 236 GLY A C 1
ATOM 1815 O O . GLY A 1 236 ? 18.009 11.373 4.005 1.00 81.44 236 GLY A O 1
ATOM 1816 N N . ASP A 1 237 ? 17.400 13.458 3.438 1.00 85.50 237 ASP A N 1
ATOM 1817 C CA . ASP A 1 237 ? 16.186 13.039 2.738 1.00 85.50 237 ASP A CA 1
ATOM 1818 C C . ASP A 1 237 ? 16.510 12.596 1.313 1.00 85.50 237 ASP A C 1
ATOM 1820 O O . ASP A 1 237 ? 17.402 13.128 0.654 1.00 85.50 237 ASP A O 1
ATOM 1824 N N . GLY A 1 238 ? 15.736 11.634 0.824 1.00 84.88 238 GLY A N 1
ATOM 1825 C CA . GLY A 1 238 ? 15.858 11.054 -0.506 1.00 84.88 238 GLY A CA 1
ATOM 1826 C C . GLY A 1 238 ? 16.886 9.937 -0.640 1.00 84.88 238 GLY A C 1
ATOM 1827 O O . GLY A 1 238 ? 16.860 9.216 -1.635 1.00 84.88 238 GLY A O 1
ATOM 1828 N N . VAL A 1 239 ? 17.681 9.687 0.406 1.00 90.12 239 VAL A N 1
ATOM 1829 C CA . VAL A 1 239 ? 18.662 8.594 0.430 1.00 90.12 239 VAL A CA 1
ATOM 1830 C C . VAL A 1 239 ? 17.994 7.262 0.122 1.00 90.12 239 VAL A C 1
ATOM 1832 O O . VAL A 1 239 ? 17.111 6.804 0.849 1.00 90.12 239 VAL A O 1
ATOM 1835 N N . ILE A 1 240 ? 18.428 6.625 -0.963 1.00 92.62 240 ILE A N 1
ATOM 1836 C CA . ILE A 1 240 ? 17.898 5.338 -1.405 1.00 92.62 240 ILE A CA 1
ATOM 1837 C C . ILE A 1 240 ? 18.337 4.255 -0.422 1.00 92.62 240 ILE A C 1
ATOM 1839 O O . ILE A 1 240 ? 19.529 4.048 -0.190 1.00 92.62 240 ILE A O 1
ATOM 1843 N N . ASN A 1 241 ? 17.375 3.503 0.112 1.00 92.62 241 ASN A N 1
ATOM 1844 C CA . ASN A 1 241 ? 17.687 2.293 0.856 1.00 92.62 241 ASN A CA 1
ATOM 1845 C C . ASN A 1 241 ? 18.043 1.177 -0.132 1.00 92.62 241 ASN A C 1
ATOM 1847 O O . ASN A 1 241 ? 17.153 0.525 -0.679 1.00 92.62 241 ASN A O 1
ATOM 1851 N N . THR A 1 242 ? 19.339 0.947 -0.337 1.00 91.50 242 THR A N 1
ATOM 1852 C CA . THR A 1 242 ? 19.893 0.032 -1.349 1.00 91.50 242 THR A CA 1
ATOM 1853 C C . THR A 1 242 ? 19.576 -1.448 -1.127 1.00 91.50 242 THR A C 1
ATOM 1855 O O . THR A 1 242 ? 19.760 -2.238 -2.048 1.00 91.50 242 THR A O 1
ATOM 1858 N N . ALA A 1 243 ? 19.059 -1.835 0.043 1.00 93.38 243 ALA A N 1
ATOM 1859 C CA . ALA A 1 243 ? 18.631 -3.209 0.321 1.00 93.38 243 ALA A CA 1
ATOM 1860 C C . ALA A 1 243 ? 17.196 -3.508 -0.148 1.00 93.38 243 ALA A C 1
ATOM 1862 O O . ALA A 1 243 ? 16.768 -4.658 -0.167 1.00 93.38 243 ALA A O 1
ATOM 1863 N N . THR A 1 244 ? 16.427 -2.474 -0.489 1.00 95.12 244 THR A N 1
ATOM 1864 C CA . THR A 1 244 ? 15.002 -2.594 -0.816 1.00 95.12 244 THR A CA 1
ATOM 1865 C C . THR A 1 244 ? 14.616 -2.680 -2.298 1.00 95.12 244 THR A C 1
ATOM 1867 O O . THR A 1 244 ? 13.493 -3.134 -2.533 1.00 95.12 244 THR A O 1
ATOM 1870 N N . PRO A 1 245 ? 15.433 -2.274 -3.294 1.00 96.19 245 PRO A N 1
ATOM 1871 C CA . PRO A 1 245 ? 15.019 -2.269 -4.689 1.00 96.19 245 PRO A CA 1
ATOM 1872 C C . PRO A 1 245 ? 14.587 -3.640 -5.219 1.00 96.19 245 PRO A C 1
ATOM 1874 O O . PRO A 1 245 ? 15.334 -4.615 -5.172 1.00 96.19 245 PRO A O 1
ATOM 1877 N N . GLU A 1 246 ? 13.393 -3.696 -5.801 1.00 96.94 246 GLU A N 1
ATOM 1878 C CA . GLU A 1 246 ? 12.874 -4.853 -6.529 1.00 96.94 246 GLU A CA 1
ATOM 1879 C C . GLU A 1 246 ? 12.637 -4.460 -7.985 1.00 96.94 246 GLU A C 1
ATOM 1881 O O . GLU A 1 246 ? 11.633 -3.830 -8.323 1.00 96.94 246 GLU A O 1
ATOM 1886 N N . PHE A 1 247 ? 13.582 -4.828 -8.850 1.00 97.25 247 PHE A N 1
ATOM 1887 C CA . PHE A 1 247 ? 13.491 -4.604 -10.289 1.00 97.25 247 PHE A CA 1
ATOM 1888 C C . PHE A 1 247 ? 12.952 -5.852 -10.986 1.00 97.25 247 PHE A C 1
ATOM 1890 O O . PHE A 1 247 ? 13.534 -6.940 -10.888 1.00 97.25 247 PHE A O 1
ATOM 1897 N N . ARG A 1 248 ? 11.797 -5.720 -11.633 1.00 97.25 248 ARG A N 1
ATOM 1898 C CA . ARG A 1 248 ? 11.011 -6.847 -12.145 1.00 97.25 248 ARG A CA 1
ATOM 1899 C C . ARG A 1 248 ? 10.522 -6.592 -13.562 1.00 97.25 248 ARG A C 1
ATOM 1901 O O . ARG A 1 248 ? 10.382 -5.443 -13.975 1.00 97.25 248 ARG A O 1
ATOM 1908 N N . ILE A 1 249 ? 10.234 -7.675 -14.276 1.00 97.06 249 ILE A N 1
ATOM 1909 C CA . ILE A 1 249 ? 9.551 -7.671 -15.569 1.00 97.06 249 ILE A CA 1
ATOM 1910 C C . ILE A 1 249 ? 8.203 -8.385 -15.445 1.00 97.06 249 ILE A C 1
ATOM 1912 O O . ILE A 1 249 ? 8.086 -9.383 -14.735 1.00 97.06 249 ILE A O 1
ATOM 1916 N N . THR A 1 250 ? 7.179 -7.868 -16.116 1.00 96.38 250 THR A N 1
ATOM 1917 C CA . THR A 1 250 ? 5.817 -8.422 -16.131 1.00 96.38 250 THR A CA 1
ATOM 1918 C C . THR A 1 250 ? 5.219 -8.336 -17.528 1.00 96.38 250 THR A C 1
ATOM 1920 O O . THR A 1 250 ? 5.539 -7.406 -18.268 1.00 96.38 250 THR A O 1
ATOM 1923 N N . LYS A 1 251 ? 4.348 -9.275 -17.906 1.00 95.50 251 LYS A N 1
ATOM 1924 C CA . LYS A 1 251 ? 3.593 -9.174 -19.160 1.00 95.50 251 LYS A CA 1
ATOM 1925 C C . LYS A 1 251 ? 2.466 -8.157 -19.021 1.00 95.50 251 LYS A C 1
ATOM 1927 O O . LYS A 1 251 ? 1.861 -8.033 -17.961 1.00 95.50 251 LYS A O 1
ATOM 1932 N N . LYS A 1 252 ? 2.089 -7.500 -20.120 1.00 92.50 252 LYS A N 1
ATOM 1933 C CA . LYS A 1 252 ? 0.920 -6.605 -20.169 1.00 92.50 252 LYS A CA 1
ATOM 1934 C C . LYS A 1 252 ? -0.359 -7.310 -19.704 1.00 92.50 252 LYS A C 1
ATOM 1936 O O . LYS A 1 252 ? -1.145 -6.719 -18.975 1.00 92.50 252 LYS A O 1
ATOM 1941 N N . SER A 1 253 ? -0.551 -8.575 -20.090 1.00 93.88 253 SER A N 1
ATOM 1942 C CA . SER A 1 253 ? -1.699 -9.403 -19.673 1.00 93.88 253 SER A CA 1
ATOM 1943 C C . SER A 1 253 ? -1.740 -9.671 -18.164 1.00 93.88 253 SER A C 1
ATOM 1945 O O . SER A 1 253 ? -2.805 -9.911 -17.582 1.00 93.88 253 SER A O 1
ATOM 1947 N N . ASP A 1 254 ? -0.575 -9.607 -17.525 1.00 95.75 254 ASP A N 1
ATOM 1948 C CA . ASP A 1 254 ? -0.394 -9.876 -16.106 1.00 95.75 254 ASP A CA 1
ATOM 1949 C C . ASP A 1 254 ? -0.466 -8.599 -15.266 1.00 95.75 254 ASP A C 1
ATOM 1951 O O . ASP A 1 254 ? -0.344 -8.666 -14.046 1.00 95.75 254 ASP A O 1
ATOM 1955 N N . LEU A 1 255 ? -0.759 -7.445 -15.868 1.00 93.06 255 LEU A N 1
ATOM 1956 C CA . LEU A 1 255 ? -1.098 -6.239 -15.124 1.00 93.06 255 LEU A CA 1
ATOM 1957 C C . LEU A 1 255 ? -2.531 -6.320 -14.587 1.00 93.06 255 LEU A C 1
ATOM 1959 O O . LEU A 1 255 ? -3.448 -6.857 -15.218 1.00 93.06 255 LEU A O 1
ATOM 1963 N N . SER A 1 256 ? -2.723 -5.802 -13.379 1.00 92.44 256 SER A N 1
ATOM 1964 C CA . SER A 1 256 ? -4.046 -5.497 -12.855 1.00 92.44 256 SER A CA 1
ATOM 1965 C C . SER A 1 256 ? -4.629 -4.285 -13.578 1.00 92.44 256 SER A C 1
ATOM 1967 O O . SER A 1 256 ? -3.908 -3.500 -14.200 1.00 92.44 256 SER A O 1
ATOM 1969 N N . THR A 1 257 ? -5.935 -4.073 -13.433 1.00 87.75 257 THR A N 1
ATOM 1970 C CA . THR A 1 257 ? -6.606 -2.862 -13.930 1.00 87.75 257 THR A CA 1
ATOM 1971 C C . THR A 1 257 ? -5.987 -1.577 -13.368 1.00 87.75 257 THR A C 1
ATOM 1973 O O . THR A 1 257 ? -6.086 -0.523 -13.986 1.00 87.75 257 THR A O 1
ATOM 1976 N N . PHE A 1 258 ? -5.307 -1.670 -12.220 1.00 89.44 258 PHE A N 1
ATOM 1977 C CA . PHE A 1 258 ? -4.639 -0.558 -11.544 1.00 89.44 258 PHE A CA 1
ATOM 1978 C C . PHE A 1 258 ? -3.142 -0.448 -11.868 1.00 89.44 258 PHE A C 1
ATOM 1980 O O . PHE A 1 258 ? -2.441 0.315 -11.211 1.00 89.44 258 PHE A O 1
ATOM 1987 N N . LEU A 1 259 ? -2.670 -1.170 -12.894 1.00 90.19 259 LEU A N 1
ATOM 1988 C CA . LEU A 1 259 ? -1.292 -1.142 -13.401 1.00 90.19 259 LEU A CA 1
ATOM 1989 C C . LEU A 1 259 ? -0.242 -1.662 -12.420 1.00 90.19 259 LEU A C 1
ATOM 1991 O O . LEU A 1 259 ? 0.914 -1.250 -12.458 1.00 90.19 259 LEU A O 1
ATOM 1995 N N . PHE A 1 260 ? -0.639 -2.609 -11.573 1.00 93.25 260 PHE A N 1
ATOM 1996 C CA . PHE A 1 260 ? 0.284 -3.337 -10.710 1.00 93.25 260 PHE A CA 1
ATOM 1997 C C . PHE A 1 260 ? 0.467 -4.776 -11.208 1.00 93.25 260 PHE A C 1
ATOM 1999 O O . PHE A 1 260 ? -0.495 -5.370 -11.703 1.00 93.25 260 PHE A O 1
ATOM 2006 N N . PRO A 1 261 ? 1.666 -5.372 -11.098 1.00 95.12 261 PRO A N 1
ATOM 2007 C CA . PRO A 1 261 ? 1.931 -6.681 -11.680 1.00 95.12 261 PRO A CA 1
ATOM 2008 C C . PRO A 1 261 ? 1.324 -7.796 -10.826 1.00 95.12 261 PRO A C 1
ATOM 2010 O O . PRO A 1 261 ? 1.759 -8.000 -9.696 1.00 95.12 261 PRO A O 1
ATOM 2013 N N . LYS A 1 262 ? 0.390 -8.572 -11.382 1.00 96.38 262 LYS A N 1
ATOM 2014 C CA . LYS A 1 262 ? -0.130 -9.812 -10.772 1.00 96.38 262 LYS A CA 1
ATOM 2015 C C . LYS A 1 262 ? 0.920 -10.922 -10.800 1.00 96.38 262 LYS A C 1
ATOM 2017 O O . LYS A 1 262 ? 1.032 -11.698 -9.858 1.00 96.38 262 LYS A O 1
ATOM 2022 N N . VAL A 1 263 ? 1.711 -10.968 -11.871 1.00 96.31 263 VAL A N 1
ATOM 2023 C CA . VAL A 1 263 ? 2.837 -11.891 -12.054 1.00 96.31 263 VAL A CA 1
ATOM 2024 C C . VAL A 1 263 ? 4.048 -11.080 -12.484 1.00 96.31 263 VAL A C 1
ATOM 2026 O O . VAL A 1 263 ? 3.937 -10.214 -13.350 1.00 96.31 263 VAL A O 1
ATOM 2029 N N . ALA A 1 264 ? 5.204 -11.333 -11.879 1.00 96.44 264 ALA A N 1
ATOM 2030 C CA . ALA A 1 264 ? 6.448 -10.696 -12.282 1.00 96.44 264 ALA A CA 1
ATOM 2031 C C . ALA A 1 264 ? 7.642 -11.612 -12.010 1.00 96.44 264 ALA A C 1
ATOM 2033 O O . ALA A 1 264 ? 7.611 -12.424 -11.086 1.00 96.44 264 ALA A O 1
ATOM 2034 N N . SER A 1 265 ? 8.701 -11.454 -12.796 1.00 95.44 265 SER A N 1
ATOM 2035 C CA . SER A 1 265 ? 9.959 -12.181 -12.640 1.00 95.44 265 SER A CA 1
ATOM 2036 C C . SER A 1 265 ? 11.137 -11.220 -12.538 1.00 95.44 265 SER A C 1
ATOM 2038 O O . SER A 1 265 ? 11.023 -10.023 -12.815 1.00 95.44 265 SER A O 1
ATOM 2040 N N . GLN A 1 266 ? 12.295 -11.738 -12.140 1.00 92.62 266 GLN A N 1
ATOM 2041 C CA . GLN A 1 266 ? 13.541 -10.985 -12.227 1.00 92.62 266 GLN A CA 1
ATOM 2042 C C . GLN A 1 266 ? 13.857 -10.652 -13.692 1.00 92.62 266 GLN A C 1
ATOM 2044 O O . GLN A 1 266 ? 13.570 -11.435 -14.598 1.00 92.62 266 GLN A O 1
ATOM 2049 N N . VAL A 1 267 ? 14.445 -9.480 -13.920 1.00 93.56 267 VAL A N 1
ATOM 2050 C CA . VAL A 1 267 ? 14.879 -9.053 -15.252 1.00 93.56 267 VAL A CA 1
ATOM 2051 C C . VAL A 1 267 ? 16.157 -9.810 -15.622 1.00 93.56 267 VAL A C 1
ATOM 2053 O O . VAL A 1 267 ? 17.167 -9.728 -14.923 1.00 93.56 267 VAL A O 1
ATOM 2056 N N . SER A 1 268 ? 16.125 -10.581 -16.707 1.00 84.06 268 SER A N 1
ATOM 2057 C CA . SER A 1 268 ? 17.269 -11.399 -17.119 1.00 84.06 268 SER A CA 1
ATOM 2058 C C . SER A 1 268 ? 18.494 -10.541 -17.440 1.00 84.06 268 SER A C 1
ATOM 2060 O O . SER A 1 268 ? 18.405 -9.538 -18.150 1.00 84.06 268 SER A O 1
ATOM 2062 N N . GLY A 1 269 ? 19.651 -10.947 -16.907 1.00 82.50 269 GLY A N 1
ATOM 2063 C CA . GLY A 1 269 ? 20.919 -10.244 -17.112 1.00 82.50 269 GLY A CA 1
ATOM 2064 C C . GLY A 1 269 ? 20.979 -8.853 -16.479 1.00 82.50 269 GLY A C 1
ATOM 2065 O O . GLY A 1 269 ? 21.882 -8.089 -16.809 1.00 82.50 269 GLY A O 1
ATOM 2066 N N . SER A 1 270 ? 20.034 -8.497 -15.598 1.00 90.38 270 SER A N 1
ATOM 2067 C CA . SER A 1 270 ? 20.079 -7.197 -14.939 1.00 90.38 270 SER A CA 1
ATOM 2068 C C . SER A 1 270 ? 21.131 -7.159 -13.838 1.00 90.38 270 SER A C 1
ATOM 2070 O O . SER A 1 270 ? 21.189 -8.065 -13.006 1.00 90.38 270 SER A O 1
ATOM 2072 N N . SER A 1 271 ? 21.885 -6.070 -13.778 1.00 91.00 271 SER A N 1
ATOM 2073 C CA . SER A 1 271 ? 22.755 -5.730 -12.651 1.00 91.00 271 SER A CA 1
ATOM 2074 C C . SER A 1 271 ? 22.472 -4.300 -12.212 1.00 91.00 271 SER A C 1
ATOM 2076 O O . SER A 1 271 ? 21.952 -3.508 -13.004 1.00 91.00 271 SER A O 1
ATOM 2078 N N . PHE A 1 272 ? 22.800 -3.969 -10.963 1.00 92.81 272 PHE A N 1
ATOM 2079 C CA . PHE A 1 272 ? 22.688 -2.599 -10.480 1.00 92.81 272 PHE A CA 1
ATOM 2080 C C . PHE A 1 272 ? 23.978 -2.099 -9.850 1.00 92.81 272 PHE A C 1
ATOM 2082 O O . PHE A 1 272 ? 24.751 -2.866 -9.278 1.00 92.81 272 PHE A O 1
ATOM 2089 N N . THR A 1 273 ? 24.176 -0.790 -9.935 1.00 93.31 273 THR A N 1
ATOM 2090 C CA . THR A 1 273 ? 25.208 -0.054 -9.211 1.00 93.31 273 THR A CA 1
ATOM 2091 C C . THR A 1 273 ? 24.561 1.069 -8.411 1.00 93.31 273 THR A C 1
ATOM 2093 O O . THR A 1 273 ? 23.498 1.579 -8.776 1.00 93.31 273 THR A O 1
ATOM 2096 N N . TYR A 1 274 ? 25.196 1.445 -7.301 1.00 92.94 274 TYR A N 1
ATOM 2097 C CA . TYR A 1 274 ? 24.783 2.585 -6.491 1.00 92.94 274 TYR A CA 1
ATOM 2098 C C . TYR A 1 274 ? 25.956 3.545 -6.310 1.00 92.94 274 TYR A C 1
ATOM 2100 O O . TYR A 1 274 ? 26.987 3.175 -5.748 1.00 92.94 274 TYR A O 1
ATOM 2108 N N . ALA A 1 275 ? 25.803 4.771 -6.806 1.00 88.94 275 ALA A N 1
ATOM 2109 C CA . ALA A 1 275 ? 26.804 5.821 -6.683 1.00 88.94 275 ALA A CA 1
ATOM 2110 C C . ALA A 1 275 ? 26.474 6.715 -5.480 1.00 88.94 275 ALA A C 1
ATOM 2112 O O . ALA A 1 275 ? 25.496 7.461 -5.508 1.00 88.94 275 ALA A O 1
ATOM 2113 N N . LEU A 1 276 ? 27.292 6.635 -4.424 1.00 80.50 276 LEU A N 1
ATOM 2114 C CA . LEU A 1 276 ? 27.072 7.333 -3.148 1.00 80.50 276 LEU A CA 1
ATOM 2115 C C . LEU A 1 276 ? 27.066 8.863 -3.279 1.00 80.50 276 LEU A C 1
ATOM 2117 O O . LEU A 1 276 ? 26.275 9.525 -2.617 1.00 80.50 276 LEU A O 1
ATOM 2121 N N . ASN A 1 277 ? 27.928 9.415 -4.134 1.00 75.94 277 ASN A N 1
ATOM 2122 C CA . ASN A 1 277 ? 28.085 10.859 -4.334 1.00 75.94 277 ASN A CA 1
ATOM 2123 C C . ASN A 1 277 ? 26.812 11.537 -4.860 1.00 75.94 277 ASN A C 1
ATOM 2125 O O . ASN A 1 277 ? 26.468 12.620 -4.402 1.00 75.94 277 ASN A O 1
ATOM 2129 N N . ASN A 1 278 ? 26.105 10.877 -5.780 1.00 71.62 278 ASN A N 1
ATOM 2130 C CA . ASN A 1 278 ? 24.901 11.410 -6.420 1.00 71.62 278 ASN A CA 1
ATOM 2131 C C . ASN A 1 278 ? 23.630 10.657 -5.992 1.00 71.62 278 ASN A C 1
ATOM 2133 O O . ASN A 1 278 ? 22.592 10.829 -6.621 1.00 71.62 278 ASN A O 1
ATOM 2137 N N . GLN A 1 279 ? 23.729 9.774 -4.986 1.00 86.06 279 GLN A N 1
ATOM 2138 C CA . GLN A 1 279 ? 22.653 8.892 -4.509 1.00 86.06 279 GLN A CA 1
ATOM 2139 C C . GLN A 1 279 ? 21.887 8.210 -5.652 1.00 86.06 279 GLN A C 1
ATOM 2141 O O . GLN A 1 279 ? 20.660 8.146 -5.663 1.00 86.06 279 GLN A O 1
ATOM 2146 N N . GLN A 1 280 ? 22.628 7.722 -6.647 1.00 93.12 280 GLN A N 1
ATOM 2147 C CA . GLN A 1 280 ? 22.057 7.269 -7.908 1.00 93.12 280 GLN A CA 1
ATOM 2148 C C . GLN A 1 280 ? 22.084 5.752 -8.000 1.00 93.12 280 GLN A C 1
ATOM 2150 O O . GLN A 1 280 ? 23.150 5.133 -8.002 1.00 93.12 280 GLN A O 1
ATOM 2155 N N . LEU A 1 281 ? 20.903 5.164 -8.142 1.00 96.00 281 LEU A N 1
ATOM 2156 C CA . LEU A 1 281 ? 20.705 3.761 -8.466 1.00 96.00 281 LEU A CA 1
ATOM 2157 C C . LEU A 1 281 ? 20.656 3.607 -9.987 1.00 96.00 281 LEU A C 1
ATOM 2159 O O . LEU A 1 281 ? 19.832 4.234 -10.642 1.00 96.00 281 LEU A O 1
ATOM 2163 N N . THR A 1 282 ? 21.522 2.775 -10.562 1.00 96.44 282 THR A N 1
ATOM 2164 C CA . THR A 1 282 ? 21.516 2.475 -12.002 1.00 96.44 282 THR A CA 1
ATOM 2165 C C . THR A 1 282 ? 21.351 0.984 -12.220 1.00 96.44 282 THR A C 1
ATOM 2167 O O . THR A 1 282 ? 22.215 0.214 -11.819 1.00 96.44 282 THR A O 1
ATOM 2170 N N . TYR A 1 283 ? 20.287 0.584 -12.910 1.00 97.25 283 TYR A N 1
ATOM 2171 C CA . TYR A 1 283 ? 20.124 -0.754 -13.465 1.00 97.25 283 TYR A CA 1
ATOM 2172 C C . TYR A 1 283 ? 20.588 -0.790 -14.914 1.00 97.25 283 TYR A C 1
ATOM 2174 O O . TYR A 1 283 ? 20.210 0.069 -15.709 1.00 97.25 283 TYR A O 1
ATOM 2182 N 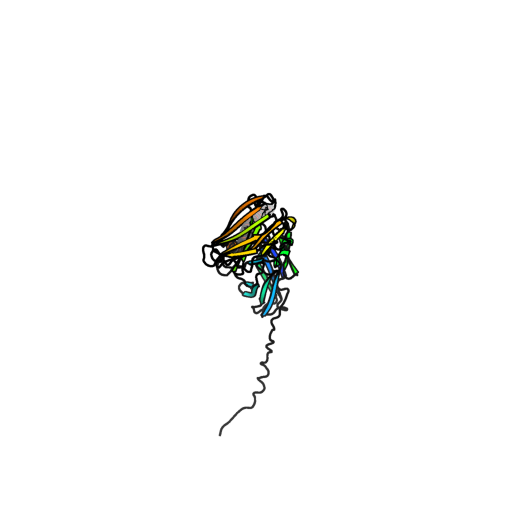N . THR A 1 284 ? 21.339 -1.824 -15.275 1.00 97.12 284 THR A N 1
ATOM 2183 C CA . THR A 1 284 ? 21.502 -2.258 -16.668 1.00 97.12 284 THR A CA 1
ATOM 2184 C C . THR A 1 284 ? 20.584 -3.449 -16.912 1.00 97.12 284 THR A C 1
ATOM 2186 O O . THR A 1 284 ? 20.352 -4.239 -15.996 1.00 97.12 284 THR A O 1
ATOM 2189 N N . PHE A 1 285 ? 20.016 -3.571 -18.110 1.00 96.31 285 PHE A N 1
ATOM 2190 C CA . PHE A 1 285 ? 19.117 -4.673 -18.448 1.00 96.31 285 PHE A CA 1
ATOM 2191 C C . PHE A 1 285 ? 19.219 -5.079 -19.919 1.00 96.31 285 PHE A C 1
ATOM 2193 O O . PHE A 1 285 ? 19.580 -4.273 -20.781 1.00 96.31 285 PHE A O 1
ATOM 2200 N N . GLY A 1 286 ? 18.909 -6.352 -20.183 1.00 93.81 286 GLY A N 1
ATOM 2201 C CA . GLY A 1 286 ? 18.876 -6.940 -21.520 1.00 93.81 286 GLY A CA 1
ATOM 2202 C C . GLY A 1 286 ? 17.534 -6.746 -22.228 1.00 93.81 286 GLY A C 1
ATOM 2203 O O . GLY A 1 286 ? 16.905 -5.694 -22.128 1.00 93.81 286 GLY A O 1
ATOM 2204 N N . ALA A 1 287 ? 17.098 -7.771 -22.956 1.00 94.81 287 ALA A N 1
ATOM 2205 C CA . ALA A 1 287 ? 15.897 -7.685 -23.773 1.00 94.81 287 ALA A CA 1
ATOM 2206 C C . ALA A 1 287 ? 14.614 -7.589 -22.926 1.00 94.81 287 ALA A C 1
ATOM 2208 O O . ALA A 1 287 ? 14.424 -8.338 -21.968 1.00 94.81 287 ALA A O 1
ATOM 2209 N N . VAL A 1 288 ? 13.710 -6.699 -23.332 1.00 95.62 288 VAL A N 1
ATOM 2210 C CA . VAL A 1 288 ? 12.342 -6.557 -22.821 1.00 95.62 288 VAL A CA 1
ATOM 2211 C C . VAL A 1 288 ? 11.394 -6.777 -24.000 1.00 95.62 288 VAL A C 1
ATOM 2213 O O . VAL A 1 288 ? 11.358 -5.943 -24.910 1.00 95.62 288 VAL A O 1
ATOM 2216 N N . PRO A 1 289 ? 10.636 -7.882 -24.027 1.00 95.69 289 PRO A N 1
ATOM 2217 C CA . PRO A 1 289 ? 9.668 -8.140 -25.087 1.00 95.69 289 PRO A CA 1
ATOM 2218 C C . PRO A 1 289 ? 8.616 -7.029 -25.229 1.00 95.69 289 PRO A C 1
ATOM 2220 O O . PRO A 1 289 ? 8.267 -6.356 -24.259 1.00 95.69 289 PRO A O 1
ATOM 2223 N N . ALA A 1 290 ? 8.067 -6.871 -26.436 1.00 94.69 290 ALA A N 1
ATOM 2224 C CA . ALA A 1 290 ? 7.013 -5.896 -26.746 1.00 94.69 290 ALA A CA 1
ATOM 2225 C C . ALA A 1 290 ? 5.773 -6.028 -25.840 1.00 94.69 290 ALA A C 1
ATOM 2227 O O . ALA A 1 290 ? 5.117 -5.039 -25.505 1.00 94.69 290 ALA A O 1
ATOM 2228 N N . ASP A 1 291 ? 5.459 -7.258 -25.424 1.00 94.69 291 ASP A N 1
ATOM 2229 C CA . ASP A 1 291 ? 4.343 -7.605 -24.546 1.00 94.69 291 ASP A CA 1
ATOM 2230 C C . ASP A 1 291 ? 4.667 -7.466 -23.050 1.00 94.69 291 ASP A C 1
ATOM 2232 O O . ASP A 1 291 ? 3.853 -7.862 -22.220 1.00 94.69 291 ASP A O 1
ATOM 2236 N N . SER A 1 292 ? 5.824 -6.905 -22.693 1.00 95.25 292 SER A N 1
ATOM 2237 C CA . SER A 1 292 ? 6.329 -6.866 -21.322 1.00 95.25 292 SER A CA 1
ATOM 2238 C C . SER A 1 292 ? 6.669 -5.448 -20.847 1.00 95.25 292 SER A C 1
ATOM 2240 O O . SER A 1 292 ? 6.829 -4.516 -21.641 1.00 95.25 292 SER A O 1
ATOM 2242 N N . ARG A 1 293 ? 6.748 -5.276 -19.524 1.00 93.94 293 ARG A N 1
ATOM 2243 C CA . ARG A 1 293 ? 7.064 -4.027 -18.820 1.00 93.94 293 ARG A CA 1
ATOM 2244 C C . ARG A 1 293 ? 8.065 -4.236 -17.718 1.00 93.94 293 ARG A C 1
ATOM 2246 O O . ARG A 1 293 ? 7.956 -5.191 -16.955 1.00 93.94 293 ARG A O 1
ATOM 2253 N N . LEU A 1 294 ? 8.973 -3.278 -17.596 1.00 96.06 294 LEU A N 1
ATOM 2254 C CA . LEU A 1 294 ? 9.827 -3.135 -16.430 1.00 96.06 294 LEU A CA 1
ATOM 2255 C C . LEU A 1 294 ? 9.089 -2.399 -15.310 1.00 96.06 294 LEU A C 1
ATOM 2257 O O . LEU A 1 294 ? 8.374 -1.427 -15.558 1.00 96.06 294 LEU A O 1
ATOM 2261 N N . SER A 1 295 ? 9.318 -2.827 -14.074 1.00 95.81 295 SER A N 1
ATOM 2262 C CA . SER A 1 295 ? 8.890 -2.119 -12.871 1.00 95.81 295 SER A CA 1
ATOM 2263 C C . SER A 1 295 ? 9.999 -2.087 -11.830 1.00 95.81 295 SER A C 1
ATOM 2265 O O . SER A 1 295 ? 10.745 -3.060 -11.700 1.00 95.81 295 SER A O 1
ATOM 2267 N N . LEU A 1 296 ? 10.071 -1.003 -11.066 1.00 96.81 296 LEU A N 1
ATOM 2268 C CA . LEU A 1 296 ? 10.964 -0.852 -9.925 1.00 96.81 296 LEU A CA 1
ATOM 2269 C C . LEU A 1 296 ? 10.149 -0.438 -8.705 1.00 96.81 296 LEU A C 1
ATOM 2271 O O . LEU A 1 296 ? 9.359 0.498 -8.782 1.00 96.81 296 LEU A O 1
ATOM 2275 N N . SER A 1 297 ? 10.367 -1.100 -7.574 1.00 97.06 297 SER A N 1
ATOM 2276 C CA . SER A 1 297 ? 9.874 -0.621 -6.283 1.00 97.06 297 SER A CA 1
ATOM 2277 C C . SER A 1 297 ? 11.010 -0.508 -5.274 1.00 97.06 297 SER A C 1
ATOM 2279 O O . SER A 1 297 ? 11.899 -1.357 -5.252 1.00 97.06 297 SER A O 1
ATOM 2281 N N . LEU A 1 298 ? 11.010 0.536 -4.450 1.00 96.62 298 LEU A N 1
ATOM 2282 C CA . LEU A 1 298 ? 12.059 0.792 -3.458 1.00 96.62 298 LEU A CA 1
ATOM 2283 C C . LEU A 1 298 ? 11.561 1.729 -2.358 1.00 96.62 298 LEU A C 1
ATOM 2285 O O . LEU A 1 298 ? 10.426 2.209 -2.408 1.00 96.62 298 LEU A O 1
ATOM 2289 N N . TYR A 1 299 ? 12.432 2.008 -1.387 1.00 95.00 299 TYR A N 1
ATOM 2290 C CA . TYR A 1 299 ? 12.192 3.041 -0.389 1.00 95.00 299 TYR A CA 1
ATOM 2291 C C . TYR A 1 299 ? 13.331 4.053 -0.316 1.00 95.00 299 TYR A C 1
ATOM 2293 O O . TYR A 1 299 ? 14.504 3.701 -0.468 1.00 95.00 299 TYR A O 1
ATOM 2301 N N . THR A 1 300 ? 12.972 5.303 -0.041 1.00 92.12 300 THR A N 1
ATOM 2302 C CA . THR A 1 300 ? 13.904 6.403 0.217 1.00 92.12 300 THR A CA 1
ATOM 2303 C C . THR A 1 300 ? 13.699 6.962 1.622 1.00 92.12 300 THR A C 1
ATOM 2305 O O . THR A 1 300 ? 12.595 6.928 2.168 1.00 92.12 300 THR A O 1
ATOM 2308 N N . ALA A 1 301 ? 14.769 7.451 2.242 1.00 89.62 301 ALA A N 1
ATOM 2309 C CA . ALA A 1 301 ? 14.701 8.100 3.541 1.00 89.62 301 ALA A CA 1
ATOM 2310 C C . ALA A 1 301 ? 13.911 9.409 3.443 1.00 89.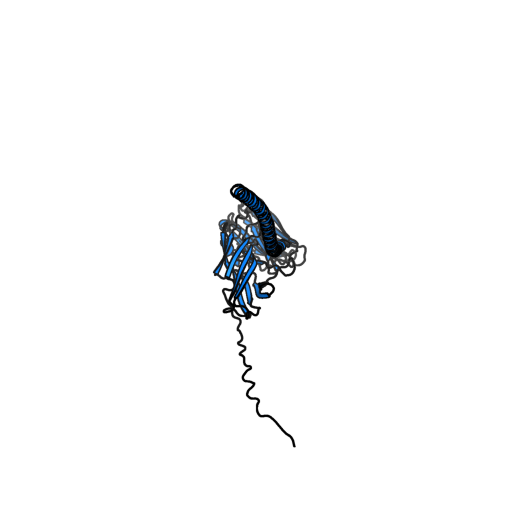62 301 ALA A C 1
ATOM 2312 O O . ALA A 1 301 ? 14.053 10.156 2.475 1.00 89.62 301 ALA A O 1
ATOM 2313 N N . VAL A 1 302 ? 13.110 9.717 4.461 1.00 83.44 302 VAL A N 1
ATOM 2314 C CA . VAL A 1 302 ? 12.550 11.058 4.603 1.00 83.44 302 VAL A CA 1
ATOM 2315 C C . VAL A 1 302 ? 12.328 11.378 6.072 1.00 83.44 302 VAL A C 1
ATOM 2317 O O . VAL A 1 302 ? 11.765 10.595 6.830 1.00 83.44 302 VAL A O 1
ATOM 2320 N N . SER A 1 303 ? 12.789 12.542 6.495 1.00 68.44 303 SER A N 1
ATOM 2321 C CA . SER A 1 303 ? 12.807 12.924 7.903 1.00 68.44 303 SER A CA 1
ATOM 2322 C C . SER A 1 303 ? 11.582 13.741 8.310 1.00 68.44 303 SER A C 1
ATOM 2324 O O . SER A 1 303 ? 11.254 13.793 9.494 1.00 68.44 303 SER A O 1
ATOM 2326 N N . THR A 1 304 ? 10.887 14.389 7.364 1.00 63.00 304 THR A N 1
ATOM 2327 C CA . THR A 1 304 ? 9.720 15.240 7.658 1.00 63.00 304 THR A CA 1
ATOM 2328 C C . THR A 1 304 ? 8.644 15.231 6.575 1.00 63.00 304 THR A C 1
ATOM 2330 O O . THR A 1 304 ? 8.926 15.158 5.386 1.00 63.00 304 THR A O 1
ATOM 2333 N N . GLN A 1 305 ? 7.392 15.440 6.993 1.00 60.53 305 GLN A N 1
ATOM 2334 C CA . GLN A 1 305 ? 6.208 15.603 6.130 1.00 60.53 305 GLN A CA 1
ATOM 2335 C C . GLN A 1 305 ? 6.125 16.961 5.404 1.00 60.53 305 GLN A C 1
ATOM 2337 O O . GLN A 1 305 ? 5.032 17.467 5.167 1.00 60.53 305 GLN A O 1
ATOM 2342 N N . GLN A 1 306 ? 7.252 17.623 5.153 1.00 59.09 306 GLN A N 1
ATOM 2343 C CA . GLN A 1 306 ? 7.298 18.915 4.450 1.00 59.09 306 GLN A CA 1
ATOM 2344 C C . GLN A 1 306 ? 8.474 19.006 3.472 1.00 59.09 306 GLN A C 1
ATOM 2346 O O . GLN A 1 306 ? 8.705 20.058 2.880 1.00 59.09 306 GLN A O 1
ATOM 2351 N N . SER A 1 307 ? 9.230 17.924 3.302 1.00 61.50 307 SER A N 1
ATOM 2352 C CA . SER A 1 307 ? 10.395 17.924 2.428 1.00 61.50 307 SER A CA 1
ATOM 2353 C C . SER A 1 307 ? 9.955 17.995 0.965 1.00 61.50 307 SER A C 1
ATOM 2355 O O . SER A 1 307 ? 9.087 17.242 0.520 1.00 61.50 307 SER A O 1
ATOM 2357 N N . LEU A 1 308 ? 10.530 18.925 0.207 1.00 65.62 308 LEU A N 1
ATOM 2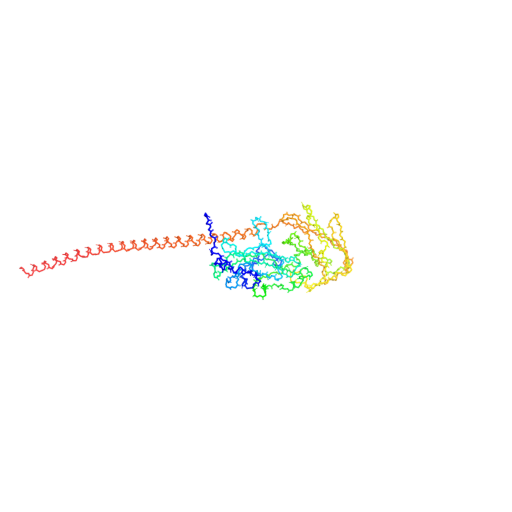358 C CA . LEU A 1 308 ? 10.388 18.912 -1.243 1.00 65.62 308 LEU A CA 1
ATOM 2359 C C . LEU A 1 308 ? 11.310 17.818 -1.757 1.00 65.62 308 LEU A C 1
ATOM 2361 O O . LEU A 1 308 ? 12.515 17.845 -1.502 1.00 65.62 308 LEU A O 1
ATOM 2365 N N . HIS A 1 309 ? 10.719 16.843 -2.429 1.00 77.25 309 HIS A N 1
ATOM 2366 C CA . HIS A 1 309 ? 11.402 15.657 -2.895 1.00 77.25 309 HIS A CA 1
ATOM 2367 C C . HIS A 1 309 ? 11.093 15.487 -4.378 1.00 77.25 309 HIS A C 1
ATOM 2369 O O . HIS A 1 309 ? 9.935 15.431 -4.775 1.00 77.25 309 HIS A O 1
ATOM 2375 N N . VAL A 1 310 ? 12.115 15.452 -5.221 1.00 85.06 310 VAL A N 1
ATOM 2376 C CA . VAL A 1 310 ? 11.947 15.224 -6.656 1.00 85.06 310 VAL A CA 1
ATOM 2377 C C . VAL A 1 310 ? 12.583 13.894 -6.985 1.00 85.06 310 VAL A C 1
ATOM 2379 O O . VAL A 1 310 ? 13.753 13.675 -6.679 1.00 85.06 310 VAL A O 1
ATOM 2382 N N . SER A 1 311 ? 11.805 13.009 -7.593 1.00 88.69 311 SER A N 1
ATOM 2383 C CA . SER A 1 311 ? 12.289 11.739 -8.118 1.00 88.69 311 SER A CA 1
ATOM 2384 C C . SER A 1 311 ? 12.690 11.920 -9.575 1.00 88.69 311 SER A C 1
ATOM 2386 O O . SER A 1 311 ? 11.854 12.296 -10.396 1.00 88.69 311 SER A O 1
ATOM 2388 N N . HIS A 1 312 ? 13.950 11.634 -9.892 1.00 91.38 312 HIS A N 1
ATOM 2389 C CA . HIS A 1 312 ? 14.491 11.688 -11.245 1.00 91.38 312 HIS A CA 1
ATOM 2390 C C . HIS A 1 312 ? 14.612 10.274 -11.804 1.00 91.38 312 HIS A C 1
ATOM 2392 O O . HIS A 1 312 ? 15.211 9.396 -11.184 1.00 91.38 312 HIS A O 1
ATOM 2398 N N . TRP A 1 313 ? 14.065 10.062 -12.995 1.00 93.38 313 TRP A N 1
ATOM 2399 C CA . TRP A 1 313 ? 14.077 8.782 -13.688 1.00 93.38 313 TRP A CA 1
ATOM 2400 C C . TRP A 1 313 ? 14.680 8.965 -15.067 1.00 93.38 313 TRP A C 1
ATOM 2402 O O . TRP A 1 313 ? 14.156 9.722 -15.874 1.00 93.38 313 TRP A O 1
ATOM 2412 N N . ARG A 1 314 ? 15.758 8.247 -15.374 1.00 94.50 314 ARG A N 1
ATOM 2413 C CA . ARG A 1 314 ? 16.395 8.324 -16.695 1.00 94.50 314 ARG A CA 1
ATOM 2414 C C . ARG A 1 314 ? 16.466 6.950 -17.320 1.00 94.50 314 ARG A C 1
ATOM 2416 O O . ARG A 1 314 ? 17.043 6.032 -16.739 1.00 94.50 314 ARG A O 1
ATOM 2423 N N . MET A 1 315 ? 15.885 6.801 -18.505 1.00 95.44 315 MET A N 1
ATOM 2424 C CA . MET A 1 315 ? 15.863 5.533 -19.221 1.00 95.44 315 MET A CA 1
ATOM 2425 C C . MET A 1 315 ? 16.398 5.699 -20.635 1.00 95.44 315 MET A C 1
ATOM 2427 O O . MET A 1 315 ? 15.865 6.468 -21.427 1.00 95.44 315 MET A O 1
ATOM 2431 N N . LYS A 1 316 ? 17.438 4.942 -20.977 1.00 96.69 316 LYS A N 1
ATOM 2432 C CA . LYS A 1 316 ? 18.065 4.989 -22.304 1.00 96.69 316 LYS A CA 1
ATOM 2433 C C . LYS A 1 316 ? 18.429 3.603 -22.797 1.00 96.69 316 LYS A C 1
ATOM 2435 O O . LYS A 1 316 ? 18.697 2.714 -21.989 1.00 96.69 316 LYS A O 1
ATOM 2440 N N . GLY A 1 317 ? 18.476 3.417 -24.107 1.00 96.69 317 GLY A N 1
ATOM 2441 C CA . GLY A 1 317 ? 18.793 2.118 -24.684 1.00 96.69 317 GLY A CA 1
ATOM 2442 C C . GLY A 1 317 ? 18.507 2.024 -26.173 1.00 96.69 317 GLY A C 1
ATOM 2443 O O . GLY A 1 317 ? 18.459 3.030 -26.881 1.00 96.69 317 GLY A O 1
ATOM 2444 N N . THR A 1 318 ? 18.327 0.788 -26.629 1.00 97.81 318 THR A N 1
ATOM 2445 C CA . THR A 1 318 ? 18.049 0.451 -28.027 1.00 97.81 318 THR A CA 1
ATOM 2446 C C . THR A 1 318 ? 16.740 -0.323 -28.107 1.00 97.81 318 THR A C 1
ATOM 2448 O O . THR A 1 318 ? 16.579 -1.340 -27.431 1.00 97.81 318 THR A O 1
ATOM 2451 N N . CYS A 1 319 ? 15.807 0.151 -28.921 1.00 97.56 319 CYS A N 1
ATOM 2452 C CA . CYS A 1 319 ? 14.537 -0.501 -29.202 1.00 97.56 319 CYS A CA 1
ATOM 2453 C C . CYS A 1 319 ? 14.723 -1.758 -30.058 1.00 97.56 319 CYS A C 1
ATOM 2455 O O . CYS A 1 319 ? 15.757 -1.945 -30.697 1.00 97.56 319 CYS A O 1
ATOM 2457 N N . ALA A 1 320 ? 13.710 -2.626 -30.095 1.00 96.31 320 ALA A N 1
ATOM 2458 C CA . ALA A 1 320 ? 13.739 -3.854 -30.895 1.00 96.31 320 ALA A CA 1
ATOM 2459 C C . ALA A 1 320 ? 14.012 -3.606 -32.392 1.00 96.31 320 ALA A C 1
ATOM 2461 O O . ALA A 1 320 ? 14.681 -4.423 -33.019 1.00 96.31 320 ALA A O 1
ATOM 2462 N N . ASP A 1 321 ? 13.566 -2.467 -32.933 1.00 95.75 321 ASP A N 1
ATOM 2463 C CA . ASP A 1 321 ? 13.787 -2.039 -34.324 1.00 95.75 321 ASP A CA 1
ATOM 2464 C C . ASP A 1 321 ? 15.164 -1.396 -34.585 1.00 95.75 321 ASP A C 1
ATOM 2466 O O . ASP A 1 321 ? 15.437 -0.951 -35.698 1.00 95.75 321 ASP A O 1
ATOM 2470 N N . GLY A 1 322 ? 16.037 -1.345 -33.575 1.00 95.88 322 GLY A N 1
ATOM 2471 C CA . GLY A 1 322 ? 17.381 -0.775 -33.668 1.00 95.88 322 GLY A CA 1
ATOM 2472 C C . GLY A 1 322 ? 17.452 0.732 -33.414 1.00 95.88 322 GLY A C 1
ATOM 2473 O O . GLY A 1 322 ? 18.555 1.266 -33.293 1.00 95.88 322 GLY A O 1
ATOM 2474 N N . SER A 1 323 ? 16.314 1.421 -33.278 1.00 96.56 323 SER A N 1
ATOM 2475 C CA . SER A 1 323 ? 16.290 2.838 -32.901 1.00 96.56 323 SER A CA 1
ATOM 2476 C C . SER A 1 323 ? 16.814 3.044 -31.473 1.00 96.56 323 SER A C 1
ATOM 2478 O O . SER A 1 323 ? 16.674 2.176 -30.608 1.00 96.56 323 SER A O 1
ATOM 2480 N N . SER A 1 324 ? 17.467 4.177 -31.205 1.00 96.94 324 SER A N 1
ATOM 2481 C CA . SER A 1 324 ? 17.860 4.555 -29.845 1.00 96.94 324 SER A CA 1
ATOM 2482 C C . SER A 1 324 ? 16.739 5.325 -29.153 1.00 96.94 324 SER A C 1
ATOM 2484 O O . SER A 1 324 ? 15.969 6.043 -29.788 1.00 96.94 324 SER A O 1
ATOM 2486 N N . PHE A 1 325 ? 16.676 5.208 -27.829 1.00 94.88 325 PHE A N 1
ATOM 2487 C CA . PHE A 1 325 ? 15.816 6.043 -26.999 1.00 94.88 325 PHE A CA 1
ATOM 2488 C C . PHE A 1 325 ? 16.597 6.630 -25.826 1.00 94.88 325 PHE A C 1
ATOM 2490 O O . PHE A 1 325 ? 17.553 6.024 -25.330 1.00 94.88 325 PHE A O 1
ATOM 2497 N N . ASN A 1 326 ? 16.171 7.805 -25.375 1.00 95.75 326 ASN A N 1
ATOM 2498 C CA . ASN A 1 326 ? 16.697 8.478 -24.198 1.00 95.75 326 ASN A CA 1
ATOM 2499 C C . ASN A 1 326 ? 15.592 9.346 -23.597 1.00 95.75 326 ASN A C 1
ATOM 2501 O O . ASN A 1 326 ? 15.200 10.342 -24.199 1.00 95.75 326 ASN A O 1
ATOM 2505 N N . TYR A 1 327 ? 15.100 8.947 -22.434 1.00 91.50 327 TYR A N 1
ATOM 2506 C CA . TYR A 1 327 ? 14.059 9.643 -21.706 1.00 91.50 327 TYR A CA 1
ATOM 2507 C C . TYR A 1 327 ? 14.555 10.078 -20.329 1.00 91.50 327 TYR A C 1
ATOM 2509 O O . TYR A 1 327 ? 15.296 9.345 -19.667 1.00 91.50 327 TYR A O 1
ATOM 2517 N N . ASP A 1 328 ? 14.100 11.249 -19.900 1.00 90.94 328 ASP A N 1
ATOM 2518 C CA . ASP A 1 328 ? 14.353 11.835 -18.587 1.00 90.94 328 ASP A CA 1
ATOM 2519 C C . ASP A 1 328 ? 13.017 12.331 -18.027 1.00 90.94 328 ASP A C 1
ATOM 2521 O O . ASP A 1 328 ? 12.307 13.097 -18.684 1.00 90.94 328 ASP A O 1
ATOM 2525 N N . PHE A 1 329 ? 12.655 11.846 -16.845 1.00 85.50 329 PHE A N 1
ATOM 2526 C CA . PHE A 1 329 ? 11.390 12.124 -16.183 1.00 85.50 329 PHE A CA 1
ATOM 2527 C C . PHE A 1 329 ? 11.637 12.657 -14.783 1.00 85.50 329 PHE A C 1
ATOM 2529 O O . PHE A 1 329 ? 12.539 12.209 -14.073 1.00 85.50 329 PHE A O 1
ATOM 2536 N N . GLN A 1 330 ? 10.773 13.574 -14.360 1.00 86.44 330 GLN A N 1
ATOM 2537 C CA . GLN A 1 330 ? 10.804 14.130 -13.017 1.00 86.44 330 GLN A CA 1
ATOM 2538 C C . GLN A 1 330 ? 9.413 14.066 -12.411 1.00 86.44 330 GLN A C 1
ATOM 2540 O O . GLN A 1 330 ? 8.462 14.615 -12.967 1.00 86.44 330 GLN A O 1
ATOM 2545 N N . ASP A 1 331 ? 9.318 13.434 -11.249 1.00 82.94 331 ASP A N 1
ATOM 2546 C CA . ASP A 1 331 ? 8.108 13.437 -10.445 1.00 82.94 331 ASP A CA 1
ATOM 2547 C C . ASP A 1 331 ? 8.330 14.358 -9.245 1.00 82.94 331 ASP A C 1
ATOM 2549 O O . ASP A 1 331 ? 9.107 14.058 -8.333 1.00 82.94 331 ASP A O 1
ATOM 2553 N N . ASN A 1 332 ? 7.646 15.503 -9.256 1.00 77.19 332 ASN A N 1
ATOM 2554 C CA . ASN A 1 332 ? 7.645 16.436 -8.136 1.00 77.19 332 ASN A CA 1
ATOM 2555 C C . ASN A 1 332 ? 6.773 15.876 -7.017 1.00 77.19 332 ASN A C 1
ATOM 2557 O O . ASN A 1 332 ? 5.543 15.940 -7.064 1.00 77.19 332 ASN A O 1
ATOM 2561 N N . ILE A 1 333 ? 7.420 15.353 -5.986 1.00 68.75 333 ILE A N 1
ATOM 2562 C CA . ILE A 1 333 ? 6.767 14.848 -4.791 1.00 68.75 333 ILE A CA 1
ATOM 2563 C C . ILE A 1 333 ? 6.877 15.959 -3.761 1.00 68.75 333 ILE A C 1
ATOM 2565 O O . ILE A 1 333 ? 7.823 16.066 -2.978 1.00 68.75 333 ILE A O 1
ATOM 2569 N N . SER A 1 334 ? 5.882 16.838 -3.749 1.00 57.38 334 SER A N 1
ATOM 2570 C CA . SER A 1 334 ? 5.709 17.675 -2.578 1.00 57.38 334 SER A CA 1
ATOM 2571 C C . SER A 1 334 ? 5.334 16.737 -1.430 1.00 57.38 334 SER A C 1
ATOM 2573 O O . SER A 1 334 ? 4.177 16.332 -1.321 1.00 57.38 334 SER A O 1
ATOM 2575 N N . ALA A 1 335 ? 6.282 16.405 -0.546 1.00 50.94 335 ALA A N 1
ATOM 2576 C CA . ALA A 1 335 ? 5.932 15.761 0.714 1.00 50.94 335 ALA A CA 1
ATOM 2577 C C . ALA A 1 335 ? 5.184 16.732 1.633 1.00 50.94 335 ALA A C 1
ATOM 2579 O O . ALA A 1 335 ? 4.945 16.376 2.774 1.00 50.94 335 ALA A O 1
ATOM 2580 N N . LEU A 1 336 ? 4.757 17.912 1.144 1.00 43.59 336 LEU A N 1
ATOM 2581 C CA . LEU A 1 336 ? 3.518 18.545 1.576 1.00 43.59 336 LEU A CA 1
ATOM 2582 C C . LEU A 1 336 ? 2.417 17.497 1.467 1.00 43.59 336 LEU A C 1
ATOM 2584 O O . LEU A 1 336 ? 1.724 17.359 0.458 1.00 43.59 336 LEU A O 1
ATOM 2588 N N . PHE A 1 337 ? 2.231 16.765 2.558 1.00 46.62 337 PHE A N 1
ATOM 2589 C CA . PHE A 1 337 ? 0.948 16.179 2.842 1.00 46.62 337 PHE A CA 1
ATOM 2590 C C . PHE A 1 337 ? -0.100 17.230 2.499 1.00 46.62 337 PHE A C 1
ATOM 2592 O O . PHE A 1 337 ? 0.071 18.424 2.764 1.00 46.62 337 PHE A O 1
ATOM 2599 N N . LYS A 1 338 ? -1.216 16.768 1.957 1.00 44.56 338 LYS A N 1
ATOM 2600 C CA . LYS A 1 338 ? -2.511 17.414 2.113 1.00 44.56 338 LYS A CA 1
ATOM 2601 C C . LYS A 1 338 ? -2.802 17.581 3.628 1.00 44.56 338 LYS A C 1
ATOM 2603 O O . LYS A 1 338 ? -3.711 16.961 4.169 1.00 44.56 338 LYS A O 1
ATOM 2608 N N . LEU A 1 339 ? -1.999 18.387 4.336 1.00 41.56 339 LEU A N 1
ATOM 2609 C CA . LEU A 1 339 ? -1.997 18.678 5.776 1.00 41.56 339 LEU A CA 1
ATOM 2610 C C . LEU A 1 339 ? -3.318 19.337 6.193 1.00 41.56 339 LEU A C 1
ATOM 2612 O O . LEU A 1 339 ? -3.674 19.338 7.369 1.00 41.56 339 LEU A O 1
ATOM 2616 N N . ASN A 1 340 ? -4.080 19.832 5.217 1.00 41.06 340 ASN A N 1
ATOM 2617 C CA . ASN A 1 340 ? -5.386 20.440 5.420 1.00 41.06 340 ASN A CA 1
ATOM 2618 C C . ASN A 1 340 ? -6.550 19.438 5.391 1.00 41.06 340 ASN A C 1
ATOM 2620 O O . ASN A 1 340 ? -7.606 19.734 5.934 1.00 41.06 340 ASN A O 1
ATOM 2624 N N . HIS A 1 341 ? -6.388 18.231 4.851 1.00 48.97 341 HIS A N 1
ATOM 2625 C CA . HIS A 1 341 ? -7.551 17.459 4.395 1.00 48.97 341 HIS A CA 1
ATOM 2626 C C . HIS A 1 341 ? -8.096 16.426 5.387 1.00 48.97 341 HIS A C 1
ATOM 2628 O O . HIS A 1 341 ? -9.303 16.185 5.409 1.00 48.97 341 HIS A O 1
ATOM 2634 N N . ILE A 1 342 ? -7.263 15.898 6.294 1.00 45.91 342 ILE A N 1
ATOM 2635 C CA . ILE A 1 342 ? -7.786 15.187 7.476 1.00 45.91 342 ILE A CA 1
ATOM 2636 C C . ILE A 1 342 ? -8.184 16.173 8.584 1.00 45.91 342 ILE A C 1
ATOM 2638 O O . ILE A 1 342 ? -9.065 15.884 9.394 1.00 45.91 342 ILE A O 1
ATOM 2642 N N . ASN A 1 343 ? -7.597 17.372 8.603 1.00 44.22 343 ASN A N 1
ATOM 2643 C CA . ASN A 1 343 ? -8.101 18.457 9.438 1.00 44.22 343 ASN A CA 1
ATOM 2644 C C . ASN A 1 343 ? -9.474 18.931 8.971 1.00 44.22 343 ASN A C 1
ATOM 2646 O O . ASN A 1 343 ? -10.282 19.242 9.828 1.00 44.22 343 ASN A O 1
ATOM 2650 N N . GLU A 1 344 ? -9.784 18.908 7.674 1.00 42.28 344 GLU A N 1
ATOM 2651 C CA . GLU A 1 344 ? -11.149 19.113 7.182 1.00 42.28 344 GLU A CA 1
ATOM 2652 C C . GLU A 1 344 ? -12.103 18.013 7.636 1.00 42.28 344 GLU A C 1
ATOM 2654 O O . GLU A 1 344 ? -13.221 18.345 7.994 1.00 42.28 344 GLU A O 1
ATOM 2659 N N . THR A 1 345 ? -11.692 16.740 7.721 1.00 46.19 345 THR A N 1
ATOM 2660 C CA . THR A 1 345 ? -12.552 15.683 8.290 1.00 46.19 345 THR A CA 1
ATOM 2661 C C . THR A 1 345 ? -12.640 15.745 9.811 1.00 46.19 345 THR A C 1
ATOM 2663 O O . THR A 1 345 ? -13.730 15.624 10.330 1.00 46.19 345 THR A O 1
ATOM 2666 N N . LYS A 1 346 ? -11.567 16.034 10.563 1.00 48.38 346 LYS A N 1
ATOM 2667 C CA . LYS A 1 346 ? -11.660 16.268 12.022 1.00 48.38 346 LYS A CA 1
ATOM 2668 C C . LYS A 1 346 ? -12.419 17.561 12.329 1.00 48.38 346 LYS A C 1
ATOM 2670 O O . LYS A 1 346 ? -13.117 17.619 13.335 1.00 48.38 346 LYS A O 1
ATOM 2675 N N . PHE A 1 347 ? -12.289 18.595 11.499 1.00 44.69 347 PHE A N 1
ATOM 2676 C CA . PHE A 1 347 ? -13.096 19.806 11.573 1.00 44.69 347 PHE A CA 1
ATOM 2677 C C . PHE A 1 347 ? -14.536 19.475 11.221 1.00 44.69 347 PHE A C 1
ATOM 2679 O O . PHE A 1 347 ? -15.379 19.828 12.018 1.00 44.69 347 PHE A O 1
ATOM 2686 N N . ASN A 1 348 ? -14.829 18.742 10.144 1.00 45.59 348 ASN A N 1
ATOM 2687 C CA . ASN A 1 348 ? -16.189 18.341 9.780 1.00 45.59 348 ASN A CA 1
ATOM 2688 C C . ASN A 1 348 ? -16.807 17.381 10.782 1.00 45.59 348 ASN A C 1
ATOM 2690 O O . ASN A 1 348 ? -17.981 17.530 11.048 1.00 45.59 348 ASN A O 1
ATOM 2694 N N . ASP A 1 349 ? -16.072 16.453 11.379 1.00 54.47 349 ASP A N 1
ATOM 2695 C CA . ASP A 1 349 ? -16.596 15.512 12.368 1.00 54.47 349 ASP A CA 1
ATOM 2696 C C . ASP A 1 349 ? -16.815 16.237 13.693 1.00 54.47 349 ASP A C 1
ATOM 2698 O O . ASP A 1 349 ? -17.884 16.160 14.282 1.00 54.47 349 ASP A O 1
ATOM 2702 N N . LYS A 1 350 ? -15.859 17.064 14.138 1.00 49.56 350 LYS A N 1
ATOM 2703 C CA . LYS A 1 350 ? -16.010 17.866 15.364 1.00 49.56 350 LYS A CA 1
ATOM 2704 C C . LYS A 1 350 ? -16.995 19.023 15.177 1.00 49.56 350 LYS A C 1
ATOM 2706 O O . LYS A 1 350 ? -17.609 19.451 16.152 1.00 49.56 350 LYS A O 1
ATOM 2711 N N . PHE A 1 351 ? -17.156 19.541 13.961 1.00 44.59 351 PHE A N 1
ATOM 2712 C CA . PHE A 1 351 ? -18.174 20.515 13.579 1.00 44.59 351 PHE A CA 1
ATOM 2713 C C . PHE A 1 351 ? -19.520 19.821 13.464 1.00 44.59 351 PHE A C 1
ATOM 2715 O O . PHE A 1 351 ? -20.429 20.289 14.117 1.00 44.59 351 PHE A O 1
ATOM 2722 N N . ASN A 1 352 ? -19.656 18.689 12.776 1.00 46.91 352 ASN A N 1
ATOM 2723 C CA . ASN A 1 352 ? -20.908 17.941 12.643 1.00 46.91 352 ASN A CA 1
ATOM 2724 C C . ASN A 1 352 ? -21.367 17.369 13.976 1.00 46.91 352 ASN A C 1
ATOM 2726 O O . ASN A 1 352 ? -22.539 17.507 14.279 1.00 46.91 352 ASN A O 1
ATOM 2730 N N . ASP A 1 353 ? -20.498 16.833 14.829 1.00 55.16 353 ASP A N 1
ATOM 2731 C CA . ASP A 1 353 ? -20.897 16.361 16.159 1.00 55.16 353 ASP A CA 1
ATOM 2732 C C . ASP A 1 353 ? -21.304 17.530 17.054 1.00 55.16 353 ASP A C 1
ATOM 2734 O O . ASP A 1 353 ? -22.338 17.493 17.720 1.00 55.16 353 ASP A O 1
ATOM 2738 N N . LYS A 1 354 ? -20.535 18.626 17.058 1.00 48.91 354 LYS A N 1
ATOM 2739 C CA . LYS A 1 354 ? -20.827 19.786 17.914 1.00 48.91 354 LYS A CA 1
ATOM 2740 C C . LYS A 1 354 ? -21.987 20.625 17.376 1.00 48.91 354 LYS A C 1
ATOM 2742 O O . LYS A 1 354 ? -22.706 21.216 18.182 1.00 48.91 354 LYS A O 1
ATOM 2747 N N . PHE A 1 355 ? -22.179 20.672 16.059 1.00 40.81 355 PHE A N 1
ATOM 2748 C CA . PHE A 1 355 ? -23.282 21.315 15.349 1.00 40.81 355 PHE A CA 1
ATOM 2749 C C . PHE A 1 355 ? -24.526 20.446 15.437 1.00 40.81 355 PHE A C 1
ATOM 2751 O O . PHE A 1 355 ? -25.510 20.956 15.931 1.00 40.81 355 PHE A O 1
ATOM 2758 N N . ASN A 1 356 ? -24.505 19.148 15.126 1.00 45.47 356 ASN A N 1
ATOM 2759 C CA . ASN A 1 356 ? -25.663 18.264 15.304 1.00 45.47 356 ASN A CA 1
ATOM 2760 C C . ASN A 1 356 ? -26.065 18.154 16.772 1.00 45.47 356 ASN A C 1
ATOM 2762 O O . ASN A 1 356 ? -27.249 18.266 17.063 1.00 45.47 356 ASN A O 1
ATOM 2766 N N . TYR A 1 357 ? -25.131 18.035 17.723 1.00 53.22 357 TYR A N 1
ATOM 2767 C CA . TYR A 1 357 ? -25.489 18.027 19.143 1.00 53.22 357 TYR A CA 1
ATOM 2768 C C . TYR A 1 357 ? -26.050 19.383 19.591 1.00 53.22 357 TYR A C 1
ATOM 2770 O O . TYR A 1 357 ? -27.127 19.432 20.178 1.00 53.22 357 TYR A O 1
ATOM 2778 N N . LYS A 1 358 ? -25.395 20.522 19.291 1.00 46.75 358 LYS A N 1
ATOM 2779 C CA . LYS A 1 358 ? -25.942 21.840 19.684 1.00 46.75 358 LYS A CA 1
ATOM 2780 C C . LYS A 1 358 ? -27.214 22.201 18.925 1.00 46.75 358 LYS A C 1
ATOM 2782 O O . LYS A 1 358 ? -28.082 22.815 19.534 1.00 46.75 358 LYS A O 1
ATOM 2787 N N . PHE A 1 359 ? -27.315 21.878 17.645 1.00 37.62 359 PHE A N 1
ATOM 2788 C CA . PHE A 1 359 ? -28.450 22.183 16.783 1.00 37.62 359 PHE A CA 1
ATOM 2789 C C . PHE A 1 359 ? -29.604 21.246 17.117 1.00 37.62 359 PHE A C 1
ATOM 2791 O O . PHE A 1 359 ? -30.604 21.752 17.590 1.00 37.62 359 PHE A O 1
ATOM 2798 N N . ASN A 1 360 ? -29.479 19.916 17.066 1.00 45.41 360 ASN A N 1
ATOM 2799 C CA . ASN A 1 360 ? -30.595 19.039 17.452 1.00 45.41 360 ASN A CA 1
ATOM 2800 C C . ASN A 1 360 ? -30.992 19.208 18.922 1.00 45.41 360 ASN A C 1
ATOM 2802 O O . ASN A 1 360 ? -32.180 19.344 19.195 1.00 45.41 360 ASN A O 1
ATOM 2806 N N . TYR A 1 361 ? -30.053 19.292 19.874 1.00 52.25 361 TYR A N 1
ATOM 2807 C CA . TYR A 1 361 ? -30.431 19.457 21.282 1.00 52.25 361 TYR A CA 1
ATOM 2808 C C . TYR A 1 361 ? -31.005 20.852 21.565 1.00 52.25 361 TYR A C 1
ATOM 2810 O O . TYR A 1 361 ? -32.095 20.956 22.121 1.00 52.25 361 TYR A O 1
ATOM 2818 N N . LYS A 1 362 ? -30.344 21.959 21.173 1.00 48.59 362 LYS A N 1
ATOM 2819 C CA . LYS A 1 362 ? -30.896 23.301 21.465 1.00 48.59 362 LYS A CA 1
ATOM 2820 C C . LYS A 1 362 ? -32.057 23.672 20.556 1.00 48.59 362 LYS A C 1
ATOM 2822 O O . LYS A 1 362 ? -32.954 24.344 21.053 1.00 48.59 362 LYS A O 1
ATOM 2827 N N . PHE A 1 363 ? -32.053 23.295 19.279 1.00 37.59 363 PHE A N 1
ATOM 2828 C CA . PHE A 1 363 ? -33.149 23.585 18.356 1.00 37.59 363 PHE A CA 1
ATOM 2829 C C . PHE A 1 363 ? -34.354 22.715 18.689 1.00 37.59 363 PHE A C 1
ATOM 2831 O O . PHE A 1 363 ? -35.361 23.302 19.043 1.00 37.59 363 PHE A O 1
ATOM 2838 N N . ASN A 1 364 ? -34.277 21.378 18.750 1.00 45.25 364 ASN A N 1
ATOM 2839 C CA . ASN A 1 364 ? -35.475 20.590 19.087 1.00 45.25 364 ASN A CA 1
ATOM 2840 C C . ASN A 1 364 ? -35.960 20.856 20.514 1.00 45.25 364 ASN A C 1
ATOM 2842 O O . ASN A 1 364 ? -37.160 21.015 20.709 1.00 45.25 364 ASN A O 1
ATOM 2846 N N . HIS A 1 365 ? -35.076 21.013 21.508 1.00 53.50 365 HIS A N 1
ATOM 2847 C CA . HIS A 1 365 ? -35.533 21.282 22.875 1.00 53.50 365 HIS A CA 1
ATOM 2848 C C . HIS A 1 365 ? -36.060 22.716 23.053 1.00 53.50 365 HIS A C 1
ATOM 2850 O O . HIS A 1 365 ? -37.086 22.895 23.705 1.00 53.50 365 HIS A O 1
ATOM 2856 N N . LYS A 1 366 ? -35.428 23.766 22.491 1.00 51.00 366 LYS A N 1
ATOM 2857 C CA . LYS A 1 366 ? -35.985 25.136 22.596 1.00 51.00 366 LYS A CA 1
ATOM 2858 C C . LYS A 1 366 ? -37.142 25.369 21.639 1.00 51.00 366 LYS A C 1
ATOM 2860 O O . LYS A 1 366 ? -38.025 26.133 22.009 1.00 51.00 366 LYS A O 1
ATOM 2865 N N . PHE A 1 367 ? -37.145 24.772 20.452 1.00 39.47 367 PHE A N 1
ATOM 2866 C CA . PHE A 1 367 ? -38.234 24.887 19.488 1.00 39.47 367 PHE A CA 1
ATOM 2867 C C . PHE A 1 367 ? -39.441 24.100 19.982 1.00 39.47 367 PHE A C 1
ATOM 2869 O O . PHE A 1 367 ? -40.459 24.734 20.199 1.00 39.47 367 PHE A O 1
ATOM 2876 N N . ASN A 1 368 ? -39.341 22.813 20.339 1.00 48.06 368 ASN A N 1
ATOM 2877 C CA . ASN A 1 368 ? -40.497 22.100 20.900 1.00 48.06 368 ASN A CA 1
ATOM 2878 C C . ASN A 1 368 ? -40.963 22.722 22.219 1.00 48.06 368 ASN A C 1
ATOM 2880 O O . ASN A 1 368 ? -42.158 22.943 22.382 1.00 48.06 368 ASN A O 1
ATOM 2884 N N . HIS A 1 369 ? -40.064 23.114 23.130 1.00 55.00 369 HIS A N 1
ATOM 2885 C CA . HIS A 1 369 ? -40.499 23.732 24.385 1.00 55.00 369 HIS A CA 1
ATOM 2886 C C . HIS A 1 369 ? -41.075 25.142 24.182 1.00 55.00 369 HIS A C 1
ATOM 2888 O O . HIS A 1 369 ? -42.101 25.454 24.773 1.00 55.00 369 HIS A O 1
ATOM 2894 N N . LYS A 1 370 ? -40.484 26.034 23.368 1.00 51.25 370 LYS A N 1
ATOM 2895 C CA . LYS A 1 370 ? -41.070 27.375 23.146 1.00 51.25 370 LYS A CA 1
ATOM 2896 C C . LYS A 1 370 ? -42.274 27.333 22.221 1.00 51.25 370 LYS A C 1
ATOM 2898 O O . LYS A 1 370 ? -43.186 28.112 22.456 1.00 51.25 370 LYS A O 1
ATOM 2903 N N . PHE A 1 371 ? -42.277 26.494 21.192 1.00 40.41 371 PHE A N 1
ATOM 2904 C CA . PHE A 1 371 ? -43.351 26.403 20.209 1.00 40.41 371 PHE A CA 1
ATOM 2905 C C . PHE A 1 371 ? -44.554 25.680 20.814 1.00 40.41 371 PHE A C 1
ATOM 2907 O O . PHE A 1 371 ? -45.607 26.302 20.874 1.00 40.41 371 PHE A O 1
ATOM 2914 N N . ASN A 1 372 ? -44.401 24.492 21.423 1.00 50.62 372 ASN A N 1
ATOM 2915 C CA . ASN A 1 372 ? -45.527 23.829 22.098 1.00 50.62 372 ASN A CA 1
ATOM 2916 C C . ASN A 1 372 ? -45.993 24.605 23.330 1.00 50.62 372 ASN A C 1
ATOM 2918 O O . ASN A 1 372 ? -47.194 24.778 23.492 1.00 50.62 372 ASN A O 1
ATOM 2922 N N . HIS A 1 373 ? -45.103 25.159 24.166 1.00 55.97 373 HIS A N 1
ATOM 2923 C CA . HIS A 1 373 ? -45.557 25.928 25.332 1.00 55.97 373 HIS A CA 1
ATOM 2924 C C . HIS A 1 373 ? -46.164 27.282 24.936 1.00 55.97 373 HIS A C 1
ATOM 2926 O O . HIS A 1 373 ? -47.174 27.672 25.516 1.00 55.97 373 HIS A O 1
ATOM 2932 N N . LYS A 1 374 ? -45.617 28.036 23.964 1.00 52.84 374 LYS A N 1
ATOM 2933 C CA . LYS A 1 374 ? -46.259 29.299 23.541 1.00 52.84 374 LYS A CA 1
ATOM 2934 C C . LYS A 1 374 ? -47.515 29.061 22.725 1.00 52.84 374 LYS A C 1
ATOM 2936 O O . LYS A 1 374 ? -48.427 29.861 22.893 1.00 52.84 374 LYS A O 1
ATOM 2941 N N . LEU A 1 375 ? -47.588 28.041 21.869 1.00 44.94 375 LEU A N 1
ATOM 2942 C CA . LEU A 1 375 ? -48.808 27.754 21.116 1.00 44.94 375 LEU A CA 1
ATOM 2943 C C . LEU A 1 375 ? -49.870 27.134 22.008 1.00 44.94 375 LEU A C 1
ATOM 2945 O O . LEU A 1 375 ? -50.941 27.715 22.054 1.00 44.94 375 LEU A O 1
ATOM 2949 N N . ASN A 1 376 ? -49.600 26.104 22.818 1.00 51.84 376 ASN A N 1
ATOM 2950 C CA . ASN A 1 376 ? -50.631 25.607 23.739 1.00 51.84 376 ASN A CA 1
ATOM 2951 C C . ASN A 1 376 ? -51.045 26.678 24.746 1.00 51.84 376 ASN A C 1
ATOM 2953 O O . ASN A 1 376 ? -52.236 26.886 24.939 1.00 51.84 376 ASN A O 1
ATOM 2957 N N . HIS A 1 377 ? -50.113 27.432 25.338 1.00 56.88 377 HIS A N 1
ATOM 2958 C CA . HIS A 1 377 ? -50.496 28.444 26.322 1.00 56.88 377 HIS A CA 1
ATOM 2959 C C . HIS A 1 377 ? -51.160 29.672 25.682 1.00 56.88 377 HIS A C 1
ATOM 2961 O O . HIS A 1 377 ? -52.137 30.167 26.232 1.00 56.88 377 HIS A O 1
ATOM 2967 N N . LYS A 1 378 ? -50.702 30.199 24.532 1.00 54.25 378 LYS A N 1
ATOM 2968 C CA . LYS A 1 378 ? -51.412 31.323 23.881 1.00 54.25 378 LYS A CA 1
ATOM 2969 C C . LYS A 1 378 ? -52.701 30.873 23.217 1.00 54.25 378 LYS A C 1
ATOM 2971 O O . LYS A 1 378 ? -53.648 31.646 23.263 1.00 54.25 378 LYS A O 1
ATOM 2976 N N . PHE A 1 379 ? -52.746 29.698 22.600 1.00 43.31 379 PHE A N 1
ATOM 2977 C CA . PHE A 1 379 ? -53.929 29.208 21.902 1.00 43.31 379 PHE A CA 1
ATOM 2978 C C . PHE A 1 379 ? -54.983 28.752 22.910 1.00 43.31 379 PHE A C 1
ATOM 2980 O O . PHE A 1 379 ? -56.057 29.332 22.893 1.00 43.31 379 PHE A O 1
ATOM 2987 N N . ASN A 1 380 ? -54.679 27.898 23.898 1.00 54.56 380 ASN A N 1
ATOM 2988 C CA . ASN A 1 380 ? -55.674 27.555 24.926 1.00 54.56 380 ASN A CA 1
ATOM 2989 C C . ASN A 1 380 ? -56.061 28.765 25.781 1.00 54.56 380 ASN A C 1
ATOM 2991 O O . ASN A 1 380 ? -57.245 28.972 26.013 1.00 54.56 380 ASN A O 1
ATOM 2995 N N . HIS A 1 381 ? -55.126 29.628 26.199 1.00 57.47 381 HIS A N 1
ATOM 2996 C CA . HIS A 1 381 ? -55.500 30.770 27.042 1.00 57.47 381 HIS A CA 1
ATOM 2997 C C . HIS A 1 381 ? -56.196 31.896 26.259 1.00 57.47 381 HIS A C 1
ATOM 2999 O O . HIS A 1 381 ? -57.122 32.502 26.787 1.00 57.47 381 HIS A O 1
ATOM 3005 N N . LYS A 1 382 ? -55.813 32.230 25.014 1.00 54.22 382 LYS A N 1
ATOM 3006 C CA . LYS A 1 382 ? -56.586 33.228 24.240 1.00 54.22 382 LYS A CA 1
ATOM 3007 C C . LYS A 1 382 ? -57.874 32.642 23.686 1.00 54.22 382 LYS A C 1
ATOM 3009 O O . LYS A 1 382 ? -58.842 33.385 23.614 1.00 54.22 382 LYS A O 1
ATOM 3014 N N . PHE A 1 383 ? -57.904 31.375 23.289 1.00 44.22 383 PHE A N 1
ATOM 3015 C CA . PHE A 1 383 ? -59.103 30.775 22.718 1.00 44.22 383 PHE A CA 1
ATOM 3016 C C . PHE A 1 383 ? -60.112 30.444 23.819 1.00 44.22 383 PHE A C 1
ATOM 3018 O O . PHE A 1 383 ? -61.176 31.046 23.803 1.00 44.22 383 PHE A O 1
ATOM 3025 N N . ASN A 1 384 ? -59.774 29.669 24.861 1.00 54.91 384 ASN A N 1
ATOM 3026 C CA . ASN A 1 384 ? -60.741 29.400 25.940 1.00 54.91 384 ASN A CA 1
ATOM 3027 C C . ASN A 1 384 ? -61.132 30.668 26.691 1.00 54.91 384 ASN A C 1
ATOM 3029 O O . ASN A 1 384 ? -62.312 30.887 26.922 1.00 54.91 384 ASN A O 1
ATOM 3033 N N . ASN A 1 385 ? -60.189 31.542 27.048 1.00 58.09 385 ASN A N 1
ATOM 3034 C CA . ASN A 1 385 ? -60.530 32.674 27.910 1.00 58.09 385 ASN A CA 1
ATOM 3035 C C . ASN A 1 385 ? -61.265 33.788 27.139 1.00 58.09 385 ASN A C 1
ATOM 3037 O O . ASN A 1 385 ? -62.122 34.461 27.699 1.00 58.09 385 ASN A O 1
ATOM 3041 N N . LYS A 1 386 ? -61.000 33.969 25.834 1.00 54.97 386 LYS A N 1
ATOM 3042 C CA . LYS A 1 386 ? -61.699 34.972 25.005 1.00 54.97 386 LYS A CA 1
ATOM 3043 C C . LYS A 1 386 ? -62.971 34.416 24.361 1.00 54.97 386 LYS A C 1
ATOM 3045 O O . LYS A 1 386 ? -63.880 35.202 24.119 1.00 54.97 386 LYS A O 1
ATOM 3050 N N . PHE A 1 387 ? -63.059 33.110 24.107 1.00 45.00 387 PHE A N 1
ATOM 3051 C CA . PHE A 1 387 ? -64.276 32.461 23.619 1.00 45.00 387 PHE A CA 1
ATOM 3052 C C . PHE A 1 387 ? -65.249 32.198 24.775 1.00 45.00 387 PHE A C 1
ATOM 3054 O O . PHE A 1 387 ? -66.358 32.710 24.708 1.00 45.00 387 PHE A O 1
ATOM 3061 N N . ASN A 1 388 ? -64.837 31.584 25.895 1.00 55.19 388 ASN A N 1
ATOM 3062 C CA . ASN A 1 388 ? -65.750 31.364 27.029 1.00 55.19 388 ASN A CA 1
ATOM 3063 C C . ASN A 1 388 ? -66.201 32.668 27.687 1.00 55.19 388 ASN A C 1
ATOM 3065 O O . ASN A 1 388 ? -67.399 32.826 27.869 1.00 55.19 388 ASN A O 1
ATOM 3069 N N . ASN A 1 389 ? -65.329 33.645 27.985 1.00 58.75 389 ASN A N 1
ATOM 3070 C CA . ASN A 1 389 ? -65.833 34.884 28.607 1.00 58.75 389 ASN A CA 1
ATOM 3071 C C . ASN A 1 389 ? -66.700 35.703 27.654 1.00 58.75 389 ASN A C 1
ATOM 3073 O O . ASN A 1 389 ? -67.690 36.288 28.082 1.00 58.75 389 ASN A O 1
ATOM 3077 N N . LYS A 1 390 ? -66.354 35.781 26.364 1.00 53.94 390 LYS A N 1
ATOM 3078 C CA . LYS A 1 390 ? -67.099 36.631 25.426 1.00 53.94 390 LYS A CA 1
ATOM 3079 C C . LYS A 1 390 ? -68.371 35.951 24.920 1.00 53.94 390 LYS A C 1
ATOM 3081 O O . LYS A 1 390 ? -69.321 36.663 24.618 1.00 53.94 390 LYS A O 1
ATOM 3086 N N . PHE A 1 391 ? -68.407 34.621 24.862 1.00 46.69 391 PHE A N 1
ATOM 3087 C CA . PHE A 1 391 ? -69.605 33.854 24.533 1.00 46.69 391 PHE A CA 1
ATOM 3088 C C . PHE A 1 391 ? -70.506 33.697 25.764 1.00 46.69 391 PHE A C 1
ATOM 3090 O O . PHE A 1 391 ? -71.644 34.140 25.693 1.00 46.69 391 PHE A O 1
ATOM 3097 N N . ASN A 1 392 ? -70.012 33.249 26.929 1.00 55.88 392 ASN A N 1
ATOM 3098 C CA . ASN A 1 392 ? -70.863 33.123 28.124 1.00 55.88 392 ASN A CA 1
ATOM 3099 C C . ASN A 1 392 ? -71.370 34.474 28.634 1.00 55.88 392 ASN A C 1
ATOM 3101 O O . ASN A 1 392 ? -72.572 34.595 28.834 1.00 55.88 392 ASN A O 1
ATOM 3105 N N . ASN A 1 393 ? -70.546 35.524 28.780 1.00 58.50 393 ASN A N 1
ATOM 3106 C CA . ASN A 1 393 ? -71.092 36.798 29.284 1.00 58.50 393 ASN A CA 1
ATOM 3107 C C . ASN A 1 393 ? -72.023 37.471 28.278 1.00 58.50 393 ASN A C 1
ATOM 3109 O O . ASN A 1 393 ? -73.003 38.090 28.678 1.00 58.50 393 ASN A O 1
ATOM 3113 N N . LYS A 1 394 ? -71.740 37.390 26.972 1.00 54.06 394 LYS A N 1
ATOM 3114 C CA . LYS A 1 394 ? -72.539 38.112 25.972 1.00 54.06 394 LYS A CA 1
ATOM 3115 C C . LYS A 1 394 ? -73.776 37.329 25.538 1.00 54.06 394 LYS A C 1
ATOM 3117 O O . LYS A 1 394 ? -74.764 37.963 25.185 1.00 54.06 394 LYS A O 1
ATOM 3122 N N . PHE A 1 395 ? -73.739 35.998 25.586 1.00 46.59 395 PHE A N 1
ATOM 3123 C CA . PHE A 1 395 ? -74.892 35.146 25.321 1.00 46.59 395 PHE A CA 1
ATOM 3124 C C . PHE A 1 395 ? -75.762 35.011 26.575 1.00 46.59 395 PHE A C 1
ATOM 3126 O O . PHE A 1 395 ? -76.924 35.386 26.500 1.00 46.59 395 PHE A O 1
ATOM 3133 N N . ASN A 1 396 ? -75.223 34.657 27.754 1.00 55.47 396 ASN A N 1
ATOM 3134 C CA . ASN A 1 396 ? -76.059 34.521 28.957 1.00 55.47 396 ASN A CA 1
ATOM 3135 C C . ASN A 1 396 ? -76.643 35.854 29.430 1.00 55.47 396 ASN A C 1
ATOM 3137 O O . ASN A 1 396 ? -77.843 35.897 29.662 1.00 55.47 396 ASN A O 1
ATOM 3141 N N . ASN A 1 397 ? -75.891 36.965 29.509 1.00 58.81 397 ASN A N 1
ATOM 3142 C CA . ASN A 1 397 ? -76.511 38.221 29.972 1.00 58.81 397 ASN A CA 1
ATOM 3143 C C . ASN A 1 397 ? -77.501 38.791 28.958 1.00 58.81 397 ASN A C 1
ATOM 3145 O O . ASN A 1 397 ? -78.518 39.353 29.349 1.00 58.81 397 ASN A O 1
ATOM 3149 N N . LYS A 1 398 ? -77.226 38.677 27.652 1.00 54.28 398 LYS A N 1
ATOM 3150 C CA . LYS A 1 398 ? -78.096 39.275 26.631 1.00 54.28 398 LYS A CA 1
ATOM 3151 C C . LYS A 1 398 ? -79.305 38.395 26.320 1.00 54.28 398 LYS A C 1
ATOM 3153 O O . LYS A 1 398 ? -80.350 38.942 25.986 1.00 54.28 398 LYS A O 1
ATOM 3158 N N . PHE A 1 399 ? -79.180 37.075 26.455 1.00 48.41 399 PHE A N 1
ATOM 3159 C CA . PHE A 1 399 ? -80.293 36.141 26.328 1.00 48.41 399 PHE A CA 1
ATOM 3160 C C . PHE A 1 399 ? -81.128 36.115 27.612 1.00 48.41 399 PHE A C 1
ATOM 3162 O O . PHE A 1 399 ? -82.312 36.404 27.519 1.00 48.41 399 PHE A O 1
ATOM 3169 N N . ASN A 1 400 ? -80.550 35.946 28.812 1.00 56.06 400 ASN A N 1
ATOM 3170 C CA . ASN A 1 400 ? -81.346 35.952 30.051 1.00 56.06 400 ASN A CA 1
ATOM 3171 C C . ASN A 1 400 ? -82.024 37.299 30.310 1.00 56.06 400 ASN A C 1
ATOM 3173 O O . ASN A 1 400 ? -83.217 37.300 30.586 1.00 56.06 400 ASN A O 1
ATOM 3177 N N . ASN A 1 401 ? -81.348 38.448 30.164 1.00 58.28 401 ASN A N 1
ATOM 3178 C CA . ASN A 1 401 ? -82.027 39.726 30.429 1.00 58.28 401 ASN A CA 1
ATOM 3179 C C . ASN A 1 401 ? -83.112 40.032 29.398 1.00 58.28 401 ASN A C 1
ATOM 3181 O O . ASN A 1 401 ? -84.138 40.603 29.749 1.00 58.28 401 ASN A O 1
ATOM 3185 N N . LYS A 1 402 ? -82.912 39.675 28.123 1.00 54.88 402 LYS A N 1
ATOM 3186 C CA . LYS A 1 402 ? -83.883 40.001 27.071 1.00 54.88 402 LYS A CA 1
ATOM 3187 C C . LYS A 1 402 ? -85.021 38.983 26.998 1.00 54.88 402 LYS A C 1
ATOM 3189 O O . LYS A 1 402 ? -86.126 39.367 26.644 1.00 54.88 402 LYS A O 1
ATOM 3194 N N . PHE A 1 403 ? -84.770 37.725 27.351 1.00 49.31 403 PHE A N 1
ATOM 3195 C CA . PHE A 1 403 ? -85.774 36.666 27.389 1.00 49.31 403 PHE A CA 1
ATOM 3196 C C . PHE A 1 403 ? -86.590 36.724 28.687 1.00 49.31 403 PHE A C 1
ATOM 3198 O O . PHE A 1 403 ? -87.812 36.759 28.601 1.00 49.31 403 PHE A O 1
ATOM 3205 N N . ASN A 1 404 ? -85.961 36.888 29.863 1.00 56.31 404 ASN A N 1
ATOM 3206 C CA . ASN A 1 404 ? -86.697 37.004 31.131 1.00 56.31 404 ASN A CA 1
ATOM 3207 C C . ASN A 1 404 ? -87.478 38.314 31.240 1.00 56.31 404 ASN A C 1
ATOM 3209 O O . ASN A 1 404 ? -88.627 38.272 31.663 1.00 56.31 404 ASN A O 1
ATOM 3213 N N . ASN A 1 405 ? -86.927 39.467 30.829 1.00 59.28 405 ASN A N 1
ATOM 3214 C CA . ASN A 1 405 ? -87.706 40.712 30.894 1.00 59.28 405 ASN A CA 1
ATOM 3215 C C . ASN A 1 405 ? -88.854 40.716 29.886 1.00 59.28 405 ASN A C 1
ATOM 3217 O O . ASN A 1 405 ? -89.918 41.237 30.198 1.00 59.28 405 ASN A O 1
ATOM 3221 N N . LYS A 1 406 ? -88.667 40.136 28.694 1.00 54.47 406 LYS A N 1
ATOM 3222 C CA . LYS A 1 406 ? -89.726 40.112 27.683 1.00 54.47 406 LYS A CA 1
ATOM 3223 C C . LYS A 1 406 ? -90.820 39.103 28.034 1.00 54.47 406 LYS A C 1
ATOM 3225 O O . LYS A 1 406 ? -91.986 39.459 27.934 1.00 54.47 406 LYS A O 1
ATOM 3230 N N . LEU A 1 407 ? -90.466 37.913 28.529 1.00 51.06 407 LEU A N 1
ATOM 3231 C CA . LEU A 1 407 ? -91.452 36.943 29.010 1.00 51.06 407 LEU A CA 1
ATOM 3232 C C . LEU A 1 407 ? -92.150 37.408 30.287 1.00 51.06 407 LEU A C 1
ATOM 3234 O O . LEU A 1 407 ? -93.367 37.345 30.321 1.00 51.06 407 LEU A O 1
ATOM 3238 N N . ASN A 1 408 ? -91.455 37.947 31.295 1.00 56.09 408 ASN A N 1
ATOM 3239 C CA . ASN A 1 408 ? -92.143 38.454 32.491 1.00 56.09 408 ASN A CA 1
ATOM 3240 C C . ASN A 1 408 ? -93.059 39.636 32.167 1.00 56.09 408 ASN A C 1
ATOM 3242 O O . ASN A 1 408 ? -94.148 39.720 32.720 1.00 56.09 408 ASN A O 1
ATOM 3246 N N . HIS A 1 409 ? -92.654 40.538 31.270 1.00 58.97 409 HIS A N 1
ATOM 3247 C CA . HIS A 1 409 ? -93.480 41.687 30.908 1.00 58.97 409 HIS A CA 1
ATOM 3248 C C . HIS A 1 409 ? -94.673 41.289 30.024 1.00 58.97 409 HIS A C 1
ATOM 3250 O O . HIS A 1 409 ? -95.769 41.799 30.230 1.00 58.97 409 HIS A O 1
ATOM 3256 N N . GLU A 1 410 ? -94.506 40.374 29.062 1.00 56.34 410 GLU A N 1
ATOM 3257 C CA . GLU A 1 410 ? -95.621 39.889 28.231 1.00 56.34 410 GLU A CA 1
ATOM 3258 C C . GLU A 1 410 ? -96.560 38.950 29.004 1.00 56.34 410 GLU A C 1
ATOM 3260 O O . GLU A 1 410 ? -97.768 39.013 28.793 1.00 56.34 410 GLU A O 1
ATOM 3265 N N . PHE A 1 411 ? -96.045 38.131 29.926 1.00 52.09 411 PHE A N 1
ATOM 3266 C CA . PHE A 1 411 ? -96.845 37.199 30.726 1.00 52.09 411 PHE A CA 1
ATOM 3267 C C . PHE A 1 411 ? -97.585 37.913 31.868 1.00 52.09 411 PHE A C 1
ATOM 3269 O O . PHE A 1 411 ? -98.782 37.691 32.027 1.00 52.09 411 PHE A O 1
ATOM 3276 N N . ASN A 1 412 ? -96.945 38.849 32.588 1.00 55.81 412 ASN A N 1
ATOM 3277 C CA . ASN A 1 412 ? -97.632 39.643 33.618 1.00 55.81 412 ASN A CA 1
ATOM 3278 C C . ASN A 1 412 ? -98.638 40.631 33.017 1.00 55.81 412 ASN A C 1
ATOM 3280 O O . ASN A 1 412 ? -99.706 40.809 33.592 1.00 55.81 412 ASN A O 1
ATOM 3284 N N . ASN A 1 413 ? -98.353 41.251 31.864 1.00 58.47 413 ASN A N 1
ATOM 3285 C CA . ASN A 1 413 ? -99.322 42.166 31.250 1.00 58.47 413 ASN A CA 1
ATOM 3286 C C . ASN A 1 413 ? -100.482 41.440 30.568 1.00 58.47 413 ASN A C 1
ATOM 3288 O O . ASN A 1 413 ? -101.568 42.004 30.526 1.00 58.47 413 ASN A O 1
ATOM 3292 N N . LYS A 1 414 ? -100.302 40.211 30.060 1.00 54.03 414 LYS A N 1
ATOM 3293 C CA . LYS A 1 414 ? -101.438 39.407 29.578 1.00 54.03 414 LYS A CA 1
ATOM 3294 C C . LYS A 1 414 ? -102.283 38.858 30.724 1.00 54.03 414 LYS A C 1
ATOM 3296 O O . LYS A 1 414 ? -103.498 38.978 30.658 1.00 54.03 414 LYS A O 1
ATOM 3301 N N . LEU A 1 415 ? -101.671 38.358 31.801 1.00 50.69 415 LEU A N 1
ATOM 3302 C CA . LEU A 1 415 ? -102.427 37.868 32.959 1.00 50.69 415 LEU A CA 1
ATOM 3303 C C . LEU A 1 415 ? -103.137 38.990 33.732 1.00 50.69 415 LEU A C 1
ATOM 3305 O O . LEU A 1 415 ? -104.279 38.801 34.130 1.00 50.69 415 LEU A O 1
ATOM 3309 N N . ASN A 1 416 ? -102.535 40.175 33.879 1.00 52.53 416 ASN A N 1
ATOM 3310 C CA . ASN A 1 416 ? -103.201 41.315 34.528 1.00 52.53 416 ASN A CA 1
ATOM 3311 C C . ASN A 1 416 ? -104.282 41.979 33.658 1.00 52.53 416 ASN A C 1
ATOM 3313 O O . ASN A 1 416 ? -105.075 42.752 34.185 1.00 52.53 416 ASN A O 1
ATOM 3317 N N . HIS A 1 417 ? -104.313 41.712 32.348 1.00 54.03 417 HIS A N 1
ATOM 3318 C CA . HIS A 1 417 ? -105.356 42.210 31.443 1.00 54.03 417 HIS A CA 1
ATOM 3319 C C . HIS A 1 417 ? -106.484 41.180 31.220 1.00 54.03 417 HIS A C 1
ATOM 3321 O O . HIS A 1 417 ? -107.559 41.552 30.758 1.00 54.03 417 HIS A O 1
ATOM 3327 N N . GLU A 1 418 ? -106.268 39.904 31.564 1.00 52.34 418 GLU A N 1
ATOM 3328 C CA . GLU A 1 418 ? -107.301 38.851 31.561 1.00 52.34 418 GLU A CA 1
ATOM 3329 C C . GLU A 1 418 ? -107.902 38.568 32.956 1.00 52.34 418 GLU A C 1
ATOM 3331 O O . GLU A 1 418 ? -108.906 37.866 33.040 1.00 52.34 418 GLU A O 1
ATOM 3336 N N . PHE A 1 419 ? -107.349 39.132 34.042 1.00 51.44 419 PHE A N 1
ATOM 3337 C CA . PHE A 1 419 ? -107.850 38.962 35.421 1.00 51.44 419 PHE A CA 1
ATOM 3338 C C . PHE A 1 419 ? -108.080 40.277 36.202 1.00 51.44 419 PHE A C 1
ATOM 3340 O O . PHE A 1 419 ? -108.071 40.262 37.433 1.00 51.44 419 PHE A O 1
ATOM 3347 N N . ASN A 1 420 ? -108.336 41.389 35.501 1.00 46.75 420 ASN A N 1
ATOM 3348 C CA . ASN A 1 420 ? -108.982 42.589 36.060 1.00 46.75 420 ASN A CA 1
ATOM 3349 C C . ASN A 1 420 ? -110.266 42.908 35.301 1.00 46.75 420 ASN A C 1
ATOM 3351 O O . ASN A 1 420 ? -110.184 43.006 34.055 1.00 46.75 420 ASN A O 1
#

pLDDT: mean 79.55, std 20.73, range [33.16, 98.69]

Radius of gyration: 38.38 Å; chains: 1; bounding box: 137×58×124 Å

Organism: Wickerhamomyces ciferrii (strain ATCC 14091 / BCRC 22168 / CBS 111 / JCM 3599 / NBRC 0793 / NRRL Y-1031 F-60-10) (NCBI:txid1206466)

Secondary structure (DSSP, 8-state):
---------SSSSSS-----------B---SEEEEEEEEE-TT--S-STTS-EEEEEEEEEETTT--TT-EEEEEEETEEEEEEE-SSTT-EESEEEEEETTEEEEEEEEE--TTSSSEEEEEEEE-S--TT-SEEEEEEEEEEEE--S-STTTGGGGGT--SEEEEEEETTTEEEEEEE-----SSPTT-SEEEEEEE-TTSEEEEEEEE-TTGGGGS-EEEEEEEEEEEESSTTTT-B-TT--EEEEEEGGGB-TTS-BSS-EEPTT-EEEEETTTTEEEEEE--B-TTEEEEEEEEEE---TT-EEEEEEEEEEEETTS-EEEEEEEEEEE----TTHHHHHHHHHHHHHHHHHHHIIIIIHHHHHHHHHHHHHHHHHHHHHHHHHHHHHHHHHHHHHHHHHHHHHHHHHHHHHH--